Protein AF-0000000074484864 (afdb_homodimer)

InterPro domains:
  IPR002624 Deoxynucleoside kinase [PIRSF000705] (5-209)
  IPR027417 P-loop containing nucleoside triphosphate hydrolase [G3DSA:3.40.50.300] (6-205)
  IPR027417 P-loop containing nucleoside triphosphate hydrolase [SSF52540] (3-205)
  IPR031314 Deoxynucleoside kinase domain [PF01712] (7-207)
  IPR031314 Deoxynucleoside kinase domain [cd01673] (6-190)
  IPR050566 Deoxyribonucleoside Kinase [PTHR10513] (6-205)

Nearest PDB structures (foldseek):
  8puu-assembly1_A  TM=8.798E-01  e=8.914E-15  Giardia duodenalis
  8puu-assembly1_B  TM=8.754E-01  e=1.066E-14  Giardia duodenalis
  2jas-assembly3_F  TM=8.829E-01  e=3.202E-11  Mycoplasma mycoides subsp. mycoides SC
  2jas-assembly1_A  TM=8.827E-01  e=3.609E-11  Mycoplasma mycoides subsp. mycoides SC
  2jas-assembly1_B  TM=8.748E-01  e=1.266E-10  Mycoplasma mycoides subsp. mycoides SC

pLDDT: mean 95.33, std 6.24, range [46.22, 98.81]

Organism: Parageobacillus thermoglucosidasius (NCBI:txid1426)

Sequence (422 aa):
MGMVPFIAIEGPIGVGKTSLAKAISEHFHYHLVKEIVDENPFLGKFYENIEEWSFQTEMFFLCHRYKQLEEIDRDFLQRQQPVVTDYHIMKNLIFAKRTLKIHHYKKYTKIYDILTDGLPQPNMIIYLHASLETLLTRIQQRGRDFEKRMDPVYLQQLSADYEEAFSLFEQANPHIPVLRFNGDLLDFVQREEDLHYIFERVKTVVKGVSQMGMVPFIAIEGPIGVGKTSLAKAISEHFHYHLVKEIVDENPFLGKFYENIEEWSFQTEMFFLCHRYKQLEEIDRDFLQRQQPVVTDYHIMKNLIFAKRTLKIHHYKKYTKIYDILTDGLPQPNMIIYLHASLETLLTRIQQRGRDFEKRMDPVYLQQLSADYEEAFSLFEQANPHIPVLRFNGDLLDFVQREEDLHYIFERVKTVVKGVSQ

Secondary structure (DSSP, 8-state):
-PPPPEEEEE-STTS-HHHHHHHHHHHHTPEEE----TT-TTHHHHHH-HHHHHHHHHHHHHHHHHHHHHHHHHHTGGGT--EEES--TTHHHHHHHHHS-HHHHHHHHHHHHHHHTT----SEEEEEE--HHHHHHHHHHHT-GGGGG--HHHHHHHHHHHHHHHHHHHHH-TTS-EEEEETTT--TTT-HHHHHHHHHHHHHHHHHHH-/-PPPPEEEEE-STTS-HHHHHHHHHHHHTPEEE----TT-TTHHHHHH-HHHHHHHHHHHHHHHHHHHHHHHHHHTGGGT--EEES--TTHHHHHHHHHS-HHHHHHHHHHHHHHHTT----SEEEEEE--HHHHHHHHHHHT-GGGGG--HHHHHHHHHHHHHHHHHHHHH-TTS-EEEEETTT--TTT-HHHHHHHHHHHHHHHHHHH-

Structure (mmCIF, N/CA/C/O backbone):
data_AF-0000000074484864-model_v1
#
loop_
_entity.id
_entity.type
_entity.pdbx_description
1 polymer 'Deoxyguanosine kinase'
#
loop_
_atom_site.group_PDB
_atom_site.id
_atom_site.type_symbol
_atom_site.label_atom_id
_atom_site.label_alt_id
_atom_site.label_comp_id
_atom_site.label_asym_id
_atom_site.label_entity_id
_atom_site.label_seq_id
_atom_site.pdbx_PDB_ins_code
_atom_site.Cartn_x
_atom_site.Cartn_y
_atom_site.Cartn_z
_atom_site.occupancy
_atom_site.B_iso_or_equiv
_atom_site.auth_seq_id
_atom_site.auth_comp_id
_atom_site.auth_asym_id
_atom_site.auth_atom_id
_atom_site.pdbx_PDB_model_num
ATOM 1 N N . MET A 1 1 ? -18.641 -33.312 -1.085 1 46.59 1 MET A N 1
ATOM 2 C CA . MET A 1 1 ? -18.422 -32.562 -2.316 1 46.59 1 MET A CA 1
ATOM 3 C C . MET A 1 1 ? -16.984 -32.094 -2.41 1 46.59 1 MET A C 1
ATOM 5 O O . MET A 1 1 ? -16.438 -31.547 -1.445 1 46.59 1 MET A O 1
ATOM 9 N N . GLY A 1 2 ? -16.156 -32.5 -3.367 1 65.56 2 GLY A N 1
ATOM 10 C CA . GLY A 1 2 ? -14.703 -32.406 -3.355 1 65.56 2 GLY A CA 1
ATOM 11 C C . GLY A 1 2 ? -14.203 -30.953 -3.373 1 65.56 2 GLY A C 1
ATOM 12 O O . GLY A 1 2 ? -14.977 -30.031 -3.607 1 65.56 2 GLY A O 1
ATOM 13 N N . MET A 1 3 ? -13.086 -30.609 -2.908 1 84.69 3 MET A N 1
ATOM 14 C CA . MET A 1 3 ? -12.516 -29.281 -2.826 1 84.69 3 MET A CA 1
ATOM 15 C C . MET A 1 3 ? -12.445 -28.625 -4.207 1 84.69 3 MET A C 1
ATOM 17 O O . MET A 1 3 ? -12.086 -29.281 -5.184 1 84.69 3 MET A O 1
ATOM 21 N N . VAL A 1 4 ? -12.977 -27.469 -4.434 1 93.38 4 VAL A N 1
ATOM 22 C CA . VAL A 1 4 ? -12.938 -26.688 -5.664 1 93.38 4 VAL A CA 1
ATOM 23 C C . VAL A 1 4 ? -11.484 -26.344 -6.008 1 93.38 4 VAL A C 1
ATOM 25 O O . VAL A 1 4 ? -10.727 -25.906 -5.148 1 93.38 4 VAL A O 1
ATOM 28 N N . PRO A 1 5 ? -11.07 -26.688 -7.211 1 96.69 5 PRO A N 1
ATOM 29 C CA . PRO A 1 5 ? -9.68 -26.422 -7.582 1 96.69 5 PRO A CA 1
ATOM 30 C C . PRO A 1 5 ? -9.328 -24.938 -7.516 1 96.69 5 PRO A C 1
ATOM 32 O O . PRO A 1 5 ? -10.055 -24.094 -8.062 1 96.69 5 PRO A O 1
ATOM 35 N N . PHE A 1 6 ? -8.344 -24.594 -6.848 1 98.25 6 PHE A N 1
ATOM 36 C CA . PHE A 1 6 ? -7.66 -23.297 -6.82 1 98.25 6 PHE A CA 1
ATOM 37 C C . PHE A 1 6 ? -6.168 -23.469 -7.074 1 98.25 6 PHE A C 1
ATOM 39 O O . PHE A 1 6 ? -5.41 -23.812 -6.16 1 98.25 6 PHE A O 1
ATOM 46 N N . ILE A 1 7 ? -5.77 -23.188 -8.344 1 98.5 7 ILE A N 1
ATOM 47 C CA . ILE A 1 7 ? -4.41 -23.484 -8.797 1 9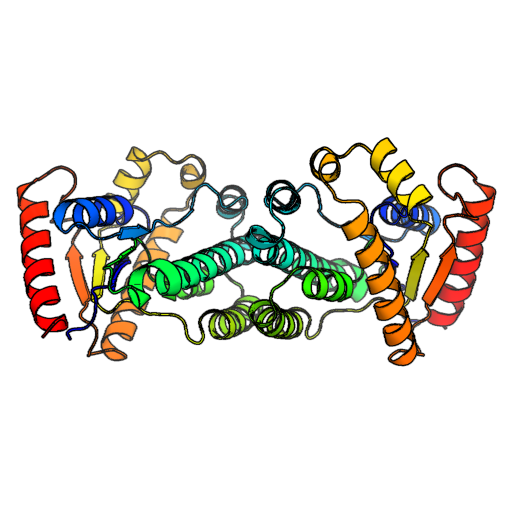8.5 7 ILE A CA 1
ATOM 48 C C . ILE A 1 7 ? -3.607 -22.188 -8.883 1 98.5 7 ILE A C 1
ATOM 50 O O . ILE A 1 7 ? -4.09 -21.188 -9.422 1 98.5 7 ILE A O 1
ATOM 54 N N . ALA A 1 8 ? -2.43 -22.188 -8.312 1 98.81 8 ALA A N 1
ATOM 55 C CA . ALA A 1 8 ? -1.501 -21.078 -8.477 1 98.81 8 ALA A CA 1
ATOM 56 C C . ALA A 1 8 ? -0.263 -21.5 -9.266 1 98.81 8 ALA A C 1
ATOM 58 O O . ALA A 1 8 ? 0.297 -22.578 -9.016 1 98.81 8 ALA A O 1
ATOM 59 N N . ILE A 1 9 ? 0.109 -20.672 -10.227 1 98.81 9 ILE A N 1
ATOM 60 C CA . ILE A 1 9 ? 1.332 -20.922 -10.984 1 98.81 9 ILE A CA 1
ATOM 61 C C . ILE A 1 9 ? 2.438 -19.984 -10.492 1 98.81 9 ILE A C 1
ATOM 63 O O . ILE A 1 9 ? 2.25 -18.766 -10.43 1 98.81 9 ILE A O 1
ATOM 67 N N . GLU A 1 10 ? 3.584 -20.578 -10.125 1 98.69 10 GLU A N 1
ATOM 68 C CA . GLU A 1 10 ? 4.676 -19.781 -9.578 1 98.69 10 GLU A CA 1
ATOM 69 C C . GLU A 1 10 ? 6 -20.109 -10.258 1 98.69 10 GLU A C 1
ATOM 71 O O . GLU A 1 10 ? 6.109 -21.125 -10.945 1 98.69 10 GLU A O 1
ATOM 76 N N . GLY A 1 11 ? 6.93 -19.266 -10.062 1 98.5 11 GLY A N 1
ATOM 77 C CA . GLY A 1 11 ? 8.266 -19.312 -10.641 1 98.5 11 GLY A CA 1
ATOM 78 C C . GLY A 1 11 ? 8.867 -17.953 -10.875 1 98.5 11 GLY A C 1
ATOM 79 O O . GLY A 1 11 ? 8.188 -16.922 -10.734 1 98.5 11 GLY A O 1
ATOM 80 N N . PRO A 1 12 ? 10.172 -17.969 -11.211 1 98.06 12 PRO A N 1
ATOM 81 C CA . PRO A 1 12 ? 10.852 -16.688 -11.398 1 98.06 12 PRO A CA 1
ATOM 82 C C . PRO A 1 12 ? 10.32 -15.891 -12.586 1 98.06 12 PRO A C 1
ATOM 84 O O . PRO A 1 12 ? 9.508 -16.406 -13.359 1 98.06 12 PRO A O 1
ATOM 87 N N . ILE A 1 13 ? 10.703 -14.656 -12.578 1 96.75 13 ILE A N 1
ATOM 88 C CA . ILE A 1 13 ? 10.297 -13.75 -13.641 1 96.75 13 ILE A CA 1
ATOM 89 C C . ILE A 1 13 ? 10.711 -14.312 -14.992 1 96.75 13 ILE A C 1
ATOM 91 O O . ILE A 1 13 ? 11.836 -14.789 -15.156 1 96.75 13 ILE A O 1
ATOM 95 N N . GLY A 1 14 ? 9.82 -14.273 -15.914 1 96.38 14 GLY A N 1
ATOM 96 C CA . GLY A 1 14 ? 10.141 -14.688 -17.266 1 96.38 14 GLY A CA 1
ATOM 97 C C . GLY A 1 14 ? 9.93 -16.172 -17.516 1 96.38 14 GLY A C 1
ATOM 98 O O . GLY A 1 14 ? 10.109 -16.656 -18.625 1 96.38 14 GLY A O 1
ATOM 99 N N . VAL A 1 15 ? 9.43 -16.875 -16.547 1 97.62 15 VAL A N 1
ATOM 100 C CA . VAL A 1 15 ? 9.43 -18.328 -16.656 1 97.62 15 VAL A CA 1
ATOM 101 C C . VAL A 1 15 ? 8.188 -18.797 -17.406 1 97.62 15 VAL A C 1
ATOM 103 O O . VAL A 1 15 ? 8.109 -19.953 -17.844 1 97.62 15 VAL A O 1
ATOM 106 N N . GLY A 1 16 ? 7.148 -17.938 -17.516 1 96.81 16 GLY A N 1
ATOM 107 C CA . GLY A 1 16 ? 5.98 -18.297 -18.312 1 96.81 16 GLY A CA 1
ATOM 108 C C . GLY A 1 16 ? 4.738 -18.531 -17.469 1 96.81 16 GLY A C 1
ATOM 109 O O . GLY A 1 16 ? 3.854 -19.297 -17.875 1 96.81 16 GLY A O 1
ATOM 110 N N . LYS A 1 17 ? 4.605 -17.938 -16.344 1 98.06 17 LYS A N 1
ATOM 111 C CA . LYS A 1 17 ? 3.488 -18.141 -15.43 1 98.06 17 LYS A CA 1
ATOM 112 C C . LYS A 1 17 ? 2.17 -17.719 -16.062 1 98.06 17 LYS A C 1
ATOM 114 O O . LYS A 1 17 ? 1.199 -18.469 -16.062 1 98.06 17 LYS A O 1
ATOM 119 N N . THR A 1 18 ? 2.182 -16.453 -16.594 1 97.31 18 THR A N 1
ATOM 120 C CA . THR A 1 18 ? 0.96 -15.891 -17.156 1 97.31 18 THR A CA 1
ATOM 121 C C . THR A 1 18 ? 0.483 -16.719 -18.344 1 97.31 18 THR A C 1
ATOM 123 O O . THR A 1 18 ? -0.711 -17 -18.469 1 97.31 18 THR A O 1
ATOM 126 N N . SER A 1 19 ? 1.399 -17.125 -19.219 1 97.12 19 SER A N 1
ATOM 127 C CA . SER A 1 19 ? 1.065 -17.938 -20.391 1 97.12 19 SER A CA 1
ATOM 128 C C . SER A 1 19 ? 0.459 -19.266 -19.969 1 97.12 19 SER A C 1
ATOM 130 O O . SER A 1 19 ? -0.542 -19.703 -20.547 1 97.12 19 SER A O 1
ATOM 132 N N . LEU A 1 20 ? 1.066 -19.906 -19 1 98.38 20 LEU A N 1
ATOM 133 C CA . LEU A 1 20 ? 0.564 -21.203 -18.578 1 98.38 20 LEU A CA 1
ATOM 134 C C . LEU A 1 20 ? -0.787 -21.062 -17.875 1 98.38 20 LEU A C 1
ATOM 136 O O . LEU A 1 20 ? -1.681 -21.891 -18.078 1 98.38 20 LEU A O 1
ATOM 140 N N . ALA A 1 21 ? -0.961 -20.078 -17.047 1 98.69 21 ALA A N 1
ATOM 141 C CA . ALA A 1 21 ? -2.234 -19.844 -16.359 1 98.69 21 ALA A CA 1
ATOM 142 C C . ALA A 1 21 ? -3.365 -19.656 -17.375 1 98.69 21 ALA A C 1
ATOM 144 O O . ALA A 1 21 ? -4.457 -20.203 -17.203 1 98.69 21 ALA A O 1
ATOM 145 N N . LYS A 1 22 ? -3.082 -18.875 -18.391 1 98.31 22 LYS A N 1
ATOM 146 C CA . LYS A 1 22 ? -4.066 -18.672 -19.453 1 98.31 22 LYS A CA 1
ATOM 147 C C . LYS A 1 22 ? -4.434 -19.984 -20.125 1 98.31 22 LYS A C 1
ATOM 149 O O . LYS A 1 22 ? -5.609 -20.266 -20.375 1 98.31 22 LYS A O 1
ATOM 154 N N . ALA A 1 23 ? -3.482 -20.781 -20.469 1 98.31 23 ALA A N 1
ATOM 155 C CA . ALA A 1 23 ? -3.711 -22.062 -21.141 1 98.31 23 ALA A CA 1
ATOM 156 C C . ALA A 1 23 ? -4.555 -23 -20.266 1 98.31 23 ALA A C 1
ATOM 158 O O . ALA A 1 23 ? -5.477 -23.656 -20.75 1 98.31 23 ALA A O 1
ATOM 159 N N . ILE A 1 24 ? -4.234 -23.031 -19 1 98.19 24 ILE A N 1
ATOM 160 C CA . ILE A 1 24 ? -4.961 -23.875 -18.062 1 98.19 24 ILE A CA 1
ATOM 161 C C . ILE A 1 24 ? -6.406 -23.406 -17.953 1 98.19 24 ILE A C 1
ATOM 163 O O . ILE A 1 24 ? -7.336 -24.219 -17.953 1 98.19 24 ILE A O 1
ATOM 167 N N . SER A 1 25 ? -6.531 -22.094 -17.75 1 98.75 25 SER A N 1
ATOM 168 C CA . SER A 1 25 ? -7.867 -21.5 -17.672 1 98.75 25 SER A CA 1
ATOM 169 C C . SER A 1 25 ? -8.719 -21.906 -18.875 1 98.75 25 SER A C 1
ATOM 171 O O . SER A 1 25 ? -9.859 -22.344 -18.703 1 98.75 25 SER A O 1
ATOM 173 N N . GLU A 1 26 ? -8.195 -21.781 -20.078 1 98.19 26 GLU A N 1
ATOM 174 C CA . GLU A 1 26 ? -8.922 -22.062 -21.312 1 98.19 26 GLU A CA 1
ATOM 175 C C . GLU A 1 26 ? -9.227 -23.547 -21.438 1 98.19 26 GLU A C 1
ATOM 177 O O . GLU A 1 26 ? -10.32 -23.938 -21.859 1 98.19 26 GLU A O 1
ATOM 182 N N . HIS A 1 27 ? -8.352 -24.391 -21.078 1 97.69 27 HIS A N 1
ATOM 183 C CA . HIS A 1 27 ? -8.484 -25.828 -21.266 1 97.69 27 HIS A CA 1
ATOM 184 C C . HIS A 1 27 ? -9.477 -26.422 -20.266 1 97.69 27 HIS A C 1
ATOM 186 O O . HIS A 1 27 ? -10.336 -27.219 -20.641 1 97.69 27 HIS A O 1
ATOM 192 N N . PHE A 1 28 ? -9.383 -25.984 -19.016 1 97.5 28 PHE A N 1
ATOM 193 C CA . PHE A 1 28 ? -10.18 -26.594 -17.953 1 97.5 28 PHE A CA 1
ATOM 194 C C . PHE A 1 28 ? -11.383 -25.719 -17.625 1 97.5 28 PHE A C 1
ATOM 196 O O . PHE A 1 28 ? -12.211 -26.094 -16.781 1 97.5 28 PHE A O 1
ATOM 203 N N . HIS A 1 29 ? -11.43 -24.531 -18.188 1 97.69 29 HIS A N 1
ATOM 204 C CA . HIS A 1 29 ? -12.516 -23.578 -17.969 1 97.69 29 HIS A CA 1
ATOM 205 C C . HIS A 1 29 ? -12.523 -23.078 -16.531 1 97.69 29 HIS A C 1
ATOM 207 O O . HIS A 1 29 ? -13.57 -23.078 -15.875 1 97.69 29 HIS A O 1
ATOM 213 N N . TYR A 1 30 ? -11.367 -22.812 -16 1 98.31 30 TYR A N 1
ATOM 214 C CA . TYR A 1 30 ? -11.203 -22.188 -14.688 1 98.31 30 TYR A CA 1
ATOM 215 C C . TYR A 1 30 ? -11.195 -20.656 -14.812 1 98.31 30 TYR A C 1
ATOM 217 O O . TYR A 1 30 ? -10.758 -20.125 -15.828 1 98.31 30 TYR A O 1
ATOM 225 N N . HIS A 1 31 ? -11.68 -20.016 -13.797 1 98.62 31 HIS A N 1
ATOM 226 C CA . HIS A 1 31 ? -11.57 -18.562 -13.797 1 98.62 31 HIS A CA 1
ATOM 227 C C . HIS A 1 31 ? -10.125 -18.109 -13.617 1 98.62 31 HIS A C 1
ATOM 229 O O . HIS A 1 31 ? -9.43 -18.578 -12.711 1 98.62 31 HIS A O 1
ATOM 235 N N . LEU A 1 32 ? -9.719 -17.203 -14.523 1 98.75 32 LEU A N 1
ATOM 236 C CA . LEU A 1 32 ? -8.328 -16.734 -14.531 1 98.75 32 LEU A CA 1
ATOM 237 C C . LEU A 1 32 ? -8.195 -15.43 -13.773 1 98.75 32 LEU A C 1
ATOM 239 O O . LEU A 1 32 ? -8.945 -14.477 -14.016 1 98.75 32 LEU A O 1
ATOM 243 N N . VAL A 1 33 ? -7.293 -15.352 -12.812 1 98.25 33 VAL A N 1
ATOM 244 C CA . VAL A 1 33 ? -6.914 -14.109 -12.148 1 98.25 33 VAL A CA 1
ATOM 245 C C . VAL A 1 33 ? -5.422 -13.852 -12.336 1 98.25 33 VAL A C 1
ATOM 247 O O . VAL A 1 33 ? -4.59 -14.664 -11.922 1 98.25 33 VAL A O 1
ATOM 250 N N . LYS A 1 34 ? -5.133 -12.711 -12.938 1 97.38 34 LYS A N 1
ATOM 251 C CA . LYS A 1 34 ? -3.746 -12.375 -13.234 1 97.38 34 LYS A CA 1
ATOM 252 C C . LYS A 1 34 ? -3.217 -11.305 -12.289 1 97.38 34 LYS A C 1
ATOM 254 O O . LYS A 1 34 ? -3.98 -10.469 -11.797 1 97.38 34 LYS A O 1
ATOM 259 N N . GLU A 1 35 ? -1.942 -11.406 -12.125 1 93.69 35 GLU A N 1
ATOM 260 C CA . GLU A 1 35 ? -1.25 -10.336 -11.414 1 93.69 35 GLU A CA 1
ATOM 261 C C . GLU A 1 35 ? -1.297 -9.023 -12.195 1 93.69 35 GLU A C 1
ATOM 263 O O . GLU A 1 35 ? -1.224 -9.031 -13.43 1 93.69 35 GLU A O 1
ATOM 268 N N . ILE A 1 36 ? -1.426 -7.93 -11.461 1 86.38 36 ILE A N 1
ATOM 269 C CA . ILE A 1 36 ? -1.463 -6.633 -12.133 1 86.38 36 ILE A CA 1
ATOM 270 C C . ILE A 1 36 ? -0.077 -5.992 -12.094 1 86.38 36 ILE A C 1
ATOM 272 O O . ILE A 1 36 ? 0.204 -5.156 -11.234 1 86.38 36 ILE A O 1
ATOM 276 N N . VAL A 1 37 ? 0.741 -6.234 -12.977 1 85.62 37 VAL A N 1
ATOM 277 C CA . VAL A 1 37 ? 2.123 -5.766 -13.016 1 85.62 37 VAL A CA 1
ATOM 278 C C . VAL A 1 37 ? 2.178 -4.375 -13.641 1 85.62 37 VAL A C 1
ATOM 280 O O . VAL A 1 37 ? 2.799 -3.463 -13.086 1 85.62 37 VAL A O 1
ATOM 283 N N . ASP A 1 38 ? 1.387 -4.145 -14.664 1 81.12 38 ASP A N 1
ATOM 284 C CA . ASP A 1 38 ? 1.439 -2.896 -15.422 1 81.12 38 ASP A CA 1
ATOM 285 C C . ASP A 1 38 ? 0.751 -1.767 -14.656 1 81.12 38 ASP A C 1
ATOM 287 O O . ASP A 1 38 ? 0.983 -0.589 -14.938 1 81.12 38 ASP A O 1
ATOM 291 N N . GLU A 1 39 ? 0.069 -2.109 -13.672 1 81.06 39 GLU A N 1
ATOM 292 C CA . GLU A 1 39 ? -0.69 -1.108 -12.922 1 81.06 39 GLU A CA 1
ATOM 293 C C . GLU A 1 39 ? 0.106 -0.588 -11.734 1 81.06 39 GLU A C 1
ATOM 295 O O . GLU A 1 39 ? -0.254 0.428 -11.133 1 81.06 39 GLU A O 1
ATOM 300 N N . ASN A 1 40 ? 1.11 -1.338 -11.484 1 88.88 40 ASN A N 1
ATOM 301 C CA . ASN A 1 40 ? 1.936 -0.863 -10.375 1 88.88 40 ASN A CA 1
ATOM 302 C C . ASN A 1 40 ? 2.723 0.386 -10.758 1 88.88 40 ASN A C 1
ATOM 304 O O . ASN A 1 40 ? 3.668 0.311 -11.547 1 88.88 40 ASN A O 1
ATOM 308 N N . PRO A 1 41 ? 2.412 1.503 -10.188 1 88.5 41 PRO A N 1
ATOM 309 C CA . PRO A 1 41 ? 3.043 2.762 -10.594 1 88.5 41 PRO A CA 1
ATOM 310 C C . PRO A 1 41 ? 4.492 2.871 -10.133 1 88.5 41 PRO A C 1
ATOM 312 O O . PRO A 1 41 ? 5.219 3.77 -10.57 1 88.5 41 PRO A O 1
ATOM 315 N N . PHE A 1 42 ? 4.969 1.944 -9.352 1 92.06 42 PHE A N 1
ATOM 316 C CA . PHE A 1 42 ? 6.289 2.064 -8.742 1 92.06 42 PHE A CA 1
ATOM 317 C C . PHE A 1 42 ? 7.289 1.154 -9.445 1 92.06 42 PHE A C 1
ATOM 319 O O . PHE A 1 42 ? 8.5 1.254 -9.211 1 92.06 42 PHE A O 1
ATOM 326 N N . LEU A 1 43 ? 6.82 0.277 -10.273 1 93.19 43 LEU A N 1
ATOM 327 C CA . LEU A 1 43 ? 7.66 -0.783 -10.82 1 93.19 43 LEU A CA 1
ATOM 328 C C . LEU A 1 43 ? 8.797 -0.201 -11.656 1 93.19 43 LEU A C 1
ATOM 330 O O . LEU A 1 43 ? 9.922 -0.696 -11.609 1 93.19 43 LEU A O 1
ATOM 334 N N . GLY A 1 44 ? 8.484 0.807 -12.461 1 92.12 44 GLY A N 1
ATOM 335 C CA . GLY A 1 44 ? 9.547 1.468 -13.203 1 92.12 44 GLY A CA 1
ATOM 336 C C . GLY A 1 44 ? 10.641 2.025 -12.312 1 92.12 44 GLY A C 1
ATOM 337 O O . GLY A 1 44 ? 11.82 1.731 -12.516 1 92.12 44 GLY A O 1
ATOM 338 N N . LYS A 1 45 ? 10.234 2.807 -11.328 1 92.44 45 LYS A N 1
ATOM 339 C CA . LYS A 1 45 ? 11.18 3.404 -10.383 1 92.44 45 LYS A CA 1
ATOM 340 C C . LYS A 1 45 ? 11.906 2.33 -9.578 1 92.44 45 LYS A C 1
ATOM 342 O O . LYS A 1 45 ? 13.07 2.5 -9.219 1 92.44 45 LYS A O 1
ATOM 347 N N . PHE A 1 46 ? 11.281 1.276 -9.359 1 95.81 46 PHE A N 1
ATOM 348 C CA . PHE A 1 46 ? 11.836 0.155 -8.609 1 95.81 46 PHE A CA 1
ATOM 349 C C . PHE A 1 46 ? 13.094 -0.372 -9.281 1 95.81 46 PHE A C 1
ATOM 351 O O . PHE A 1 46 ? 14.125 -0.539 -8.625 1 95.81 46 PHE A O 1
ATOM 358 N N . TYR A 1 47 ? 13.023 -0.578 -10.57 1 94.38 47 TYR A N 1
ATOM 359 C CA . TYR A 1 47 ? 14.164 -1.154 -11.266 1 94.38 47 TYR A CA 1
ATOM 360 C C . TYR A 1 47 ? 15.258 -0.113 -11.469 1 94.38 47 TYR A C 1
ATOM 362 O O . TYR A 1 47 ? 16.406 -0.457 -11.781 1 94.38 47 TYR A O 1
ATOM 370 N N . GLU A 1 48 ? 14.875 1.136 -11.281 1 93.75 48 GLU A N 1
ATOM 371 C CA . GLU A 1 48 ? 15.891 2.186 -11.32 1 93.75 48 GLU A CA 1
ATOM 372 C C . GLU A 1 48 ? 16.625 2.287 -9.984 1 93.75 48 GLU A C 1
ATOM 374 O O . GLU A 1 48 ? 17.812 2.584 -9.945 1 93.75 48 GLU A O 1
ATOM 379 N N . ASN A 1 49 ? 15.906 2.096 -8.953 1 94 49 ASN A N 1
ATOM 380 C CA . ASN A 1 49 ? 16.453 2.18 -7.602 1 94 49 ASN A CA 1
ATOM 381 C C . ASN A 1 49 ? 15.688 1.271 -6.641 1 94 49 ASN A C 1
ATOM 383 O O . ASN A 1 49 ? 14.766 1.716 -5.957 1 94 49 ASN A O 1
ATOM 387 N N . ILE A 1 50 ? 16.141 0.013 -6.527 1 94.12 50 ILE A N 1
ATOM 388 C CA . ILE A 1 50 ? 15.438 -1.022 -5.777 1 94.12 50 ILE A CA 1
ATOM 389 C C . ILE A 1 50 ? 15.367 -0.629 -4.301 1 94.12 50 ILE A C 1
ATOM 391 O O . ILE A 1 50 ? 14.289 -0.668 -3.695 1 94.12 50 ILE A O 1
ATOM 395 N N . GLU A 1 51 ? 16.422 -0.14 -3.797 1 92.19 51 GLU A N 1
ATOM 396 C CA . GLU A 1 51 ? 16.484 0.182 -2.375 1 92.19 51 GLU A CA 1
ATOM 397 C C . GLU A 1 51 ? 15.461 1.253 -2.006 1 92.19 51 GLU A C 1
ATOM 399 O O . GLU A 1 51 ? 14.812 1.168 -0.96 1 92.19 51 GLU A O 1
ATOM 404 N N . GLU A 1 52 ? 15.32 2.164 -2.861 1 90.62 52 GLU A N 1
ATOM 405 C CA . GLU A 1 52 ? 14.477 3.322 -2.586 1 90.62 52 GLU A CA 1
ATOM 406 C C . GLU A 1 52 ? 12.992 2.975 -2.73 1 90.62 52 GLU A C 1
ATOM 408 O O . GLU A 1 52 ? 12.156 3.471 -1.975 1 90.62 52 GLU A O 1
ATOM 413 N N . TRP A 1 53 ? 12.688 2.086 -3.627 1 92.62 53 TRP A N 1
ATOM 414 C CA . TRP A 1 53 ? 11.289 1.97 -4.031 1 92.62 53 TRP A CA 1
ATOM 415 C C . TRP A 1 53 ? 10.727 0.602 -3.66 1 92.62 53 TRP A C 1
ATOM 417 O O . TRP A 1 53 ? 9.539 0.341 -3.848 1 92.62 53 TRP A O 1
ATOM 427 N N . SER A 1 54 ? 11.5 -0.23 -3.016 1 96.38 54 SER A N 1
ATOM 428 C CA . SER A 1 54 ? 11.102 -1.612 -2.771 1 96.38 54 SER A CA 1
ATOM 429 C C . SER A 1 54 ? 9.891 -1.684 -1.846 1 96.38 54 SER A C 1
ATOM 431 O O . SER A 1 54 ? 8.945 -2.428 -2.109 1 96.38 54 SER A O 1
ATOM 433 N N . PHE A 1 55 ? 9.969 -0.907 -0.864 1 96 55 PHE A N 1
ATOM 434 C CA . PHE A 1 55 ? 8.891 -1.001 0.116 1 96 55 PHE A CA 1
ATOM 435 C C . PHE A 1 55 ? 7.551 -0.643 -0.515 1 96 55 PHE A C 1
ATOM 437 O O . PHE A 1 55 ? 6.57 -1.379 -0.368 1 96 55 PHE A O 1
ATOM 444 N N . GLN A 1 56 ? 7.418 0.473 -1.173 1 92.69 56 GLN A N 1
ATOM 445 C CA . GLN A 1 56 ? 6.188 0.908 -1.823 1 92.69 56 GLN A CA 1
ATOM 446 C C . GLN A 1 56 ? 5.727 -0.108 -2.865 1 92.69 56 GLN A C 1
ATOM 448 O O . GLN A 1 56 ? 4.535 -0.415 -2.955 1 92.69 56 GLN A O 1
ATOM 453 N N . THR A 1 57 ? 6.68 -0.62 -3.582 1 95.81 57 THR A N 1
ATOM 454 C CA . THR A 1 57 ? 6.375 -1.578 -4.641 1 95.81 57 THR A CA 1
ATOM 455 C C . THR A 1 57 ? 5.785 -2.857 -4.055 1 95.81 57 THR A C 1
ATOM 457 O O . THR A 1 57 ? 4.746 -3.336 -4.516 1 95.81 57 THR A O 1
ATOM 460 N N . GLU A 1 58 ? 6.453 -3.354 -3.016 1 97.25 58 GLU A N 1
ATOM 461 C CA . GLU A 1 58 ? 6 -4.598 -2.4 1 97.25 58 GLU A CA 1
ATOM 462 C C . GLU A 1 58 ? 4.648 -4.418 -1.721 1 97.25 58 GLU A C 1
ATOM 464 O O . GLU A 1 58 ? 3.803 -5.316 -1.757 1 97.25 58 GLU A O 1
ATOM 469 N N . MET A 1 59 ? 4.457 -3.275 -1.153 1 96.19 59 MET A N 1
ATOM 470 C CA . MET A 1 59 ? 3.17 -3.004 -0.518 1 96.19 59 MET A CA 1
ATOM 471 C C . MET A 1 59 ? 2.055 -2.934 -1.556 1 96.19 59 MET A C 1
ATOM 473 O O . MET A 1 59 ? 0.935 -3.385 -1.303 1 96.19 59 MET A O 1
ATOM 477 N N . PHE A 1 60 ? 2.379 -2.383 -2.592 1 94.25 60 PHE A N 1
ATOM 478 C CA . PHE A 1 60 ? 1.398 -2.311 -3.67 1 94.25 60 PHE A CA 1
ATOM 479 C C . PHE A 1 60 ? 0.978 -3.707 -4.113 1 94.25 60 PHE A C 1
ATOM 481 O O . PHE A 1 60 ? -0.215 -3.998 -4.219 1 94.25 60 PHE A O 1
ATOM 488 N N . PHE A 1 61 ? 1.928 -4.523 -4.348 1 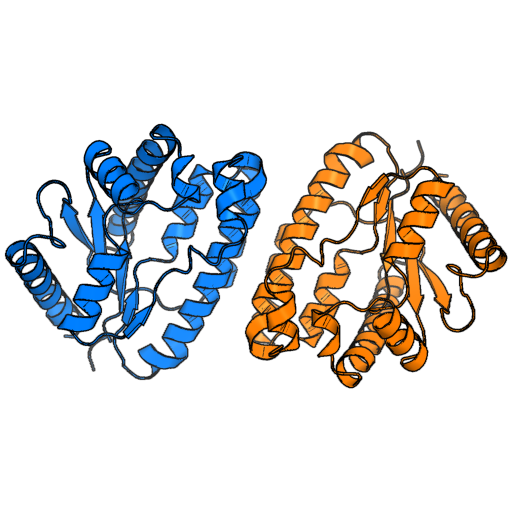96.5 61 PHE A N 1
ATOM 489 C CA . PHE A 1 61 ? 1.622 -5.891 -4.75 1 96.5 61 PHE A CA 1
ATOM 490 C C . PHE A 1 61 ? 0.776 -6.59 -3.691 1 96.5 61 PHE A C 1
ATOM 492 O O . PHE A 1 61 ? -0.198 -7.27 -4.02 1 96.5 61 PHE A O 1
ATOM 499 N N . LEU A 1 62 ? 1.161 -6.457 -2.504 1 97.25 62 LEU A N 1
ATOM 500 C CA . LEU A 1 62 ? 0.479 -7.141 -1.411 1 97.25 62 LEU A CA 1
ATOM 501 C C . LEU A 1 62 ? -0.978 -6.703 -1.319 1 97.25 62 LEU A C 1
ATOM 503 O O . LEU A 1 62 ? -1.878 -7.539 -1.222 1 97.25 62 LEU A O 1
ATOM 507 N N . CYS A 1 63 ? -1.236 -5.422 -1.421 1 94.81 63 CYS A N 1
ATOM 508 C CA . CYS A 1 63 ? -2.592 -4.895 -1.296 1 94.81 63 CYS A CA 1
ATOM 509 C C . CYS A 1 63 ? -3.457 -5.332 -2.471 1 94.81 63 CYS A C 1
ATOM 511 O O . CYS A 1 63 ? -4.641 -5.629 -2.299 1 94.81 63 CYS A O 1
ATOM 513 N N . HIS A 1 64 ? -2.883 -5.301 -3.572 1 94.06 64 HIS A N 1
ATOM 514 C CA . HIS A 1 64 ? -3.645 -5.703 -4.75 1 94.06 64 HIS A CA 1
ATOM 515 C C . HIS A 1 64 ? -3.99 -7.188 -4.703 1 94.06 64 HIS A C 1
ATOM 517 O O . HIS A 1 64 ? -5.117 -7.578 -5.02 1 94.06 64 HIS A O 1
ATOM 523 N N . ARG A 1 65 ? -3.045 -8 -4.324 1 96.94 65 ARG A N 1
ATOM 524 C CA . ARG A 1 65 ? -3.301 -9.43 -4.238 1 96.94 65 ARG A CA 1
ATOM 525 C C . ARG A 1 65 ? -4.293 -9.75 -3.123 1 96.94 65 ARG A C 1
ATOM 527 O O . ARG A 1 65 ? -5.098 -10.672 -3.244 1 96.94 65 ARG A O 1
ATOM 534 N N . TYR A 1 66 ? -4.207 -8.984 -2.059 1 97.12 66 TYR A N 1
ATOM 535 C CA . TYR A 1 66 ? -5.188 -9.109 -0.987 1 97.12 66 TYR A CA 1
ATOM 536 C C . TYR A 1 66 ? -6.602 -8.906 -1.517 1 97.12 66 TYR A C 1
ATOM 538 O O . TYR A 1 66 ? -7.488 -9.734 -1.277 1 97.12 66 TYR A O 1
ATOM 546 N N . LYS A 1 67 ? -6.742 -7.859 -2.242 1 94.5 67 LYS A N 1
ATOM 547 C CA . LYS A 1 67 ? -8.055 -7.566 -2.816 1 94.5 67 LYS A CA 1
ATOM 548 C C . LYS A 1 67 ? -8.5 -8.68 -3.754 1 94.5 67 LYS A C 1
ATOM 550 O O . LYS A 1 67 ? -9.656 -9.117 -3.697 1 94.5 67 LYS A O 1
ATOM 555 N N . GLN A 1 68 ? -7.66 -9.125 -4.559 1 96.5 68 GLN A N 1
ATOM 556 C CA . GLN A 1 68 ? -7.984 -10.188 -5.512 1 96.5 68 GLN A CA 1
ATOM 557 C C . GLN A 1 68 ? -8.398 -11.469 -4.793 1 96.5 68 GLN A C 1
ATOM 559 O O . GLN A 1 68 ? -9.344 -12.141 -5.207 1 96.5 68 GLN A O 1
ATOM 564 N N . LEU A 1 69 ? -7.68 -11.773 -3.766 1 97.88 69 LEU A N 1
ATOM 565 C CA . LEU A 1 69 ? -7.977 -13 -3.039 1 97.88 69 LEU A CA 1
ATOM 566 C C . LEU A 1 69 ? -9.336 -12.914 -2.352 1 97.88 69 LEU A C 1
ATOM 568 O O . LEU A 1 69 ? -10.062 -13.906 -2.273 1 97.88 69 LEU A O 1
ATOM 572 N N . GLU A 1 70 ? -9.648 -11.734 -1.841 1 96.62 70 GLU A N 1
ATOM 573 C CA . GLU A 1 70 ? -10.984 -11.539 -1.295 1 96.62 70 GLU A CA 1
ATOM 574 C C . GLU A 1 70 ? -12.055 -11.773 -2.359 1 96.62 70 GLU A C 1
ATOM 576 O O . GLU A 1 70 ? -13.062 -12.43 -2.096 1 96.62 70 GLU A O 1
ATOM 581 N N . GLU A 1 71 ? -11.789 -11.234 -3.486 1 96.44 71 GLU A N 1
ATOM 582 C CA . GLU A 1 71 ? -12.734 -11.367 -4.59 1 96.44 71 GLU A CA 1
ATOM 583 C C . GLU A 1 71 ? -12.82 -12.812 -5.078 1 96.44 71 GLU A C 1
ATOM 585 O O . GLU A 1 71 ? -13.906 -13.297 -5.395 1 96.44 71 GLU A O 1
ATOM 590 N N . ILE A 1 72 ? -11.711 -13.477 -5.184 1 98.06 72 ILE A N 1
ATOM 591 C CA . ILE A 1 72 ? -11.664 -14.875 -5.582 1 98.06 72 ILE A CA 1
ATOM 592 C C . ILE A 1 72 ? -12.531 -15.711 -4.641 1 98.06 72 ILE A C 1
ATOM 594 O O . ILE A 1 72 ? -13.328 -16.531 -5.094 1 98.06 72 ILE A O 1
ATOM 598 N N . ASP A 1 73 ? -12.359 -15.5 -3.35 1 97.75 73 ASP A N 1
ATOM 599 C CA . ASP A 1 73 ? -13.117 -16.25 -2.352 1 97.75 73 ASP A CA 1
ATOM 600 C C . ASP A 1 73 ? -14.617 -16 -2.49 1 97.75 73 ASP A C 1
ATOM 602 O O . ASP A 1 73 ? -15.398 -16.953 -2.639 1 97.75 73 ASP A O 1
ATOM 606 N N . ARG A 1 74 ? -14.938 -14.742 -2.535 1 96.5 74 ARG A N 1
ATOM 607 C CA . ARG A 1 74 ? -16.328 -14.312 -2.52 1 96.5 74 ARG A CA 1
ATOM 608 C C . ARG A 1 74 ? -17.031 -14.68 -3.824 1 96.5 74 ARG A C 1
ATOM 610 O O . ARG A 1 74 ? -18.141 -15.203 -3.812 1 96.5 74 ARG A O 1
ATOM 617 N N . ASP A 1 75 ? -16.406 -14.445 -4.914 1 97.81 75 ASP A N 1
ATOM 618 C CA . ASP A 1 75 ? -17.094 -14.445 -6.195 1 97.81 75 ASP A CA 1
ATOM 619 C C . ASP A 1 75 ? -16.953 -15.797 -6.891 1 97.81 75 ASP A C 1
ATOM 621 O O . ASP A 1 75 ? -17.734 -16.125 -7.789 1 97.81 75 ASP A O 1
ATOM 625 N N . PHE A 1 76 ? -16 -16.641 -6.445 1 98.06 76 PHE A N 1
ATOM 626 C CA . PHE A 1 76 ? -15.781 -17.875 -7.191 1 98.06 76 PHE A CA 1
ATOM 627 C C . PHE A 1 76 ? -15.734 -19.078 -6.254 1 98.06 76 PHE A C 1
ATOM 629 O O . PHE A 1 76 ? -16.609 -19.953 -6.309 1 98.06 76 PHE A O 1
ATOM 636 N N . LEU A 1 77 ? -14.852 -19.094 -5.316 1 97.56 77 LEU A N 1
ATOM 637 C CA . LEU A 1 77 ? -14.648 -20.281 -4.492 1 97.56 77 LEU A CA 1
ATOM 638 C C . LEU A 1 77 ? -15.891 -20.594 -3.674 1 97.56 77 LEU A C 1
ATOM 640 O O . LEU A 1 77 ? -16.312 -21.75 -3.592 1 97.56 77 LEU A O 1
ATOM 644 N N . GLN A 1 78 ? -16.469 -19.547 -3.088 1 96.75 78 GLN A N 1
ATOM 645 C CA . GLN A 1 78 ? -17.688 -19.734 -2.309 1 96.75 78 GLN A CA 1
ATOM 646 C C . GLN A 1 78 ? -18.844 -20.172 -3.199 1 96.75 78 GLN A C 1
ATOM 648 O O . GLN A 1 78 ? -19.844 -20.703 -2.713 1 96.75 78 GLN A O 1
ATOM 653 N N . ARG A 1 79 ? -18.688 -19.984 -4.469 1 97.12 79 ARG A N 1
ATOM 654 C CA . ARG A 1 79 ? -19.703 -20.406 -5.43 1 97.12 79 ARG A CA 1
ATOM 655 C C . ARG A 1 79 ? -19.281 -21.688 -6.145 1 97.12 79 ARG A C 1
ATOM 657 O O . ARG A 1 79 ? -19.828 -22.016 -7.203 1 97.12 79 ARG A O 1
ATOM 664 N N . GLN A 1 80 ? -18.25 -22.281 -5.66 1 96.31 80 GLN A N 1
ATOM 665 C CA . GLN A 1 80 ? -17.766 -23.578 -6.133 1 96.31 80 GLN A CA 1
ATOM 666 C C . GLN A 1 80 ? -17.266 -23.469 -7.574 1 96.31 80 GLN A C 1
ATOM 668 O O . GLN A 1 80 ? -17.5 -24.375 -8.383 1 96.31 80 GLN A O 1
ATOM 673 N N . GLN A 1 81 ? -16.656 -22.406 -7.844 1 97.62 81 GLN A N 1
ATOM 674 C CA . GLN A 1 81 ? -16.047 -22.188 -9.156 1 97.62 81 GLN A CA 1
ATOM 675 C C . GLN A 1 81 ? -14.531 -22.25 -9.07 1 97.62 81 GLN A C 1
ATOM 677 O O . GLN A 1 81 ? -13.922 -21.578 -8.234 1 97.62 81 GLN A O 1
ATOM 682 N N . PRO A 1 82 ? -13.922 -23.062 -9.938 1 97.88 82 PRO A N 1
ATOM 683 C CA . PRO A 1 82 ? -12.469 -23.203 -9.898 1 97.88 82 PRO A CA 1
ATOM 684 C C . PRO A 1 82 ? -11.734 -21.953 -10.375 1 97.88 82 PRO A C 1
ATOM 686 O O . PRO A 1 82 ? -12.273 -21.203 -11.195 1 97.88 82 PRO A O 1
ATOM 689 N N . VAL A 1 83 ? -10.547 -21.812 -9.852 1 98.62 83 VAL A N 1
ATOM 690 C CA . VAL A 1 83 ? -9.758 -20.609 -10.141 1 98.62 83 VAL A CA 1
ATOM 691 C C . VAL A 1 83 ? -8.312 -21 -10.438 1 98.62 83 VAL A C 1
ATOM 693 O O . VAL A 1 83 ? -7.797 -21.969 -9.867 1 98.62 83 VAL A O 1
ATOM 696 N N . VAL A 1 84 ? -7.727 -20.312 -11.383 1 98.81 84 VAL A N 1
ATOM 697 C CA . VAL A 1 84 ? -6.293 -20.406 -11.625 1 98.81 84 VAL A CA 1
ATOM 698 C C . VAL A 1 84 ? -5.676 -19.016 -11.602 1 98.81 84 VAL A C 1
ATOM 700 O O . VAL A 1 84 ? -6.25 -18.062 -12.148 1 98.81 84 VAL A O 1
ATOM 703 N N . THR A 1 85 ? -4.582 -18.828 -10.875 1 98.81 85 THR A N 1
ATOM 704 C CA . THR A 1 85 ? -3.857 -17.562 -10.781 1 98.81 85 THR A CA 1
ATOM 705 C C . THR A 1 85 ? -2.424 -17.719 -11.281 1 98.81 85 THR A C 1
ATOM 707 O O . THR A 1 85 ? -1.856 -18.812 -11.219 1 98.81 85 THR A O 1
ATOM 710 N N . ASP A 1 86 ? -1.845 -16.641 -11.711 1 98.75 86 ASP A N 1
ATOM 711 C CA . ASP A 1 86 ? -0.438 -16.688 -12.102 1 98.75 86 ASP A CA 1
ATOM 712 C C . ASP A 1 86 ? 0.458 -16.188 -10.969 1 98.75 86 ASP A C 1
ATOM 714 O O . ASP A 1 86 ? 1.518 -15.609 -11.219 1 98.75 86 ASP A O 1
ATOM 718 N N . TYR A 1 87 ? -0.053 -16.344 -9.758 1 98.44 87 TYR A N 1
ATOM 719 C CA . TYR A 1 87 ? 0.729 -16.031 -8.57 1 98.44 87 TYR A CA 1
ATOM 720 C C . TYR A 1 87 ? 0.177 -16.766 -7.352 1 98.44 87 TYR A C 1
ATOM 722 O O . TYR A 1 87 ? -0.988 -17.172 -7.336 1 98.44 87 TYR A O 1
ATOM 730 N N . HIS A 1 88 ? 0.998 -17.047 -6.434 1 98.31 88 HIS A N 1
ATOM 731 C CA . HIS A 1 88 ? 0.683 -17.406 -5.055 1 98.31 88 HIS A CA 1
ATOM 732 C C . HIS A 1 88 ? 1.049 -16.266 -4.102 1 98.31 88 HIS A C 1
ATOM 734 O O . HIS A 1 88 ? 2.09 -15.633 -4.262 1 98.31 88 HIS A O 1
ATOM 740 N N . ILE A 1 89 ? 0.287 -15.977 -3.129 1 98 89 ILE A N 1
ATOM 741 C CA . ILE A 1 89 ? 0.466 -14.812 -2.268 1 98 89 ILE A CA 1
ATOM 742 C C . ILE A 1 89 ? 1.822 -14.891 -1.569 1 98 89 ILE A C 1
ATOM 744 O O . ILE A 1 89 ? 2.424 -13.859 -1.249 1 98 89 ILE A O 1
ATOM 748 N N . MET A 1 90 ? 2.357 -16.094 -1.372 1 97.56 90 MET A N 1
ATOM 749 C CA . MET A 1 90 ? 3.641 -16.234 -0.692 1 97.56 90 MET A CA 1
ATOM 750 C C . MET A 1 90 ? 4.762 -15.578 -1.489 1 97.56 90 MET A C 1
ATOM 752 O O . MET A 1 90 ? 5.84 -15.32 -0.956 1 97.56 90 MET A O 1
ATOM 756 N N . LYS A 1 91 ? 4.453 -15.375 -2.752 1 97.56 91 LYS A N 1
ATOM 757 C CA . LYS A 1 91 ? 5.387 -14.664 -3.625 1 97.56 91 LYS A CA 1
ATOM 758 C C . LYS A 1 91 ? 5.797 -13.328 -3.02 1 97.56 91 LYS A C 1
ATOM 760 O O . LYS A 1 91 ? 6.941 -12.898 -3.172 1 97.56 91 LYS A O 1
ATOM 765 N N . ASN A 1 92 ? 4.914 -12.734 -2.346 1 98.06 92 ASN A N 1
ATOM 766 C CA . ASN A 1 92 ? 5.176 -11.438 -1.724 1 98.06 92 ASN A CA 1
ATOM 767 C C . ASN A 1 92 ? 6.344 -11.516 -0.742 1 98.06 92 ASN A C 1
ATOM 769 O O . ASN A 1 92 ? 7.152 -10.586 -0.659 1 98.06 92 ASN A O 1
ATOM 773 N N . LEU A 1 93 ? 6.422 -12.609 -0.04 1 98.5 93 LEU A N 1
ATOM 774 C CA . LEU A 1 93 ? 7.473 -12.758 0.961 1 98.5 93 LEU A CA 1
ATOM 775 C C . LEU A 1 93 ? 8.82 -13.016 0.3 1 98.5 93 LEU A C 1
ATOM 777 O O . LEU A 1 93 ? 9.859 -12.586 0.806 1 98.5 93 LEU A O 1
ATOM 781 N N . ILE A 1 94 ? 8.812 -13.688 -0.847 1 98.56 94 ILE A N 1
ATOM 782 C CA . ILE A 1 94 ? 10.047 -13.984 -1.563 1 98.56 94 ILE A CA 1
ATOM 783 C C . ILE A 1 94 ? 10.695 -12.68 -2.031 1 98.56 94 ILE A C 1
ATOM 785 O O . ILE A 1 94 ? 11.875 -12.445 -1.771 1 98.56 94 ILE A O 1
ATOM 789 N N . PHE A 1 95 ? 9.938 -11.844 -2.613 1 98.25 95 PHE A N 1
ATOM 790 C CA . PHE A 1 95 ? 10.445 -10.578 -3.133 1 98.25 95 PHE A CA 1
ATOM 791 C C . PHE A 1 95 ? 10.812 -9.633 -1.994 1 98.25 95 PHE A C 1
ATOM 793 O O . PHE A 1 95 ? 11.859 -8.984 -2.039 1 98.25 95 PHE A O 1
ATOM 800 N N . ALA A 1 96 ? 9.953 -9.586 -1.027 1 98.44 96 ALA A N 1
ATOM 801 C CA . ALA A 1 96 ? 10.188 -8.688 0.096 1 98.44 96 ALA A CA 1
ATOM 802 C C . ALA A 1 96 ? 11.492 -9.031 0.807 1 98.44 96 ALA A C 1
ATOM 804 O O . ALA A 1 96 ? 12.281 -8.141 1.138 1 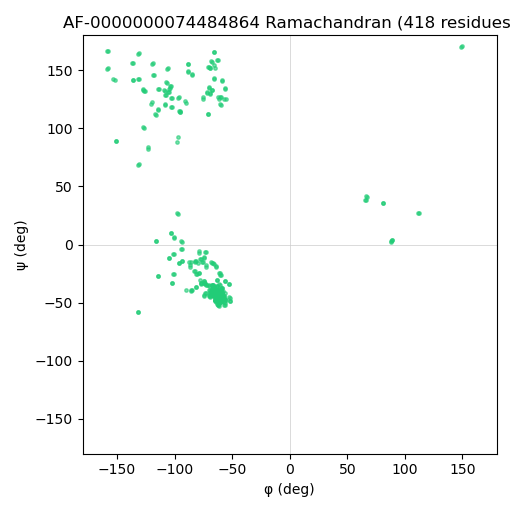98.44 96 ALA A O 1
ATOM 805 N N . LYS A 1 97 ? 11.719 -10.328 0.988 1 98.06 97 LYS A N 1
ATOM 806 C CA . LYS A 1 97 ? 12.938 -10.766 1.662 1 98.06 97 LYS A CA 1
ATOM 807 C C . LYS A 1 97 ? 14.18 -10.367 0.869 1 98.06 97 LYS A C 1
ATOM 809 O O . LYS A 1 97 ? 15.203 -10.016 1.45 1 98.06 97 LYS A O 1
ATOM 814 N N . ARG A 1 98 ? 14.117 -10.391 -0.378 1 97.62 98 ARG A N 1
ATOM 815 C CA . ARG A 1 98 ? 15.219 -10.094 -1.282 1 97.62 98 ARG A CA 1
ATOM 816 C C . ARG A 1 98 ? 15.516 -8.594 -1.313 1 97.62 98 ARG A C 1
ATOM 818 O O . ARG A 1 98 ? 16.672 -8.188 -1.394 1 97.62 98 ARG A O 1
ATOM 825 N N . THR A 1 99 ? 14.469 -7.781 -1.169 1 97.75 99 THR A N 1
ATOM 826 C CA . THR A 1 99 ? 14.656 -6.395 -1.581 1 97.75 99 THR A CA 1
ATOM 827 C C . THR A 1 99 ? 14.562 -5.457 -0.381 1 97.75 99 THR A C 1
ATOM 829 O O . THR A 1 99 ? 15.125 -4.359 -0.397 1 97.75 99 THR A O 1
ATOM 832 N N . LEU A 1 100 ? 13.836 -5.824 0.651 1 97.88 100 LEU A N 1
ATOM 833 C CA . LEU A 1 100 ? 13.594 -4.898 1.754 1 97.88 100 LEU A CA 1
ATOM 834 C C . LEU A 1 100 ? 14.734 -4.945 2.762 1 97.88 100 LEU A C 1
ATOM 836 O O . LEU A 1 100 ? 15.305 -6.008 3.016 1 97.88 100 LEU A O 1
ATOM 840 N N . LYS A 1 101 ? 14.992 -3.783 3.332 1 95.5 101 LYS A N 1
ATOM 841 C CA . LYS A 1 101 ? 15.852 -3.76 4.508 1 95.5 101 LYS A CA 1
ATOM 842 C C . LYS A 1 101 ? 15.242 -4.547 5.66 1 95.5 101 LYS A C 1
ATOM 844 O O . LYS A 1 101 ? 14.016 -4.703 5.73 1 95.5 101 LYS A O 1
ATOM 849 N N . ILE A 1 102 ? 16.016 -4.953 6.551 1 96.06 102 ILE A N 1
ATOM 850 C CA . ILE A 1 102 ? 15.625 -5.875 7.609 1 96.06 102 ILE A CA 1
ATOM 851 C C . ILE A 1 102 ? 14.477 -5.273 8.414 1 96.06 102 ILE A C 1
ATOM 853 O O . ILE A 1 102 ? 13.484 -5.949 8.695 1 96.06 102 ILE A O 1
ATOM 857 N N . HIS A 1 103 ? 14.562 -3.994 8.75 1 94.19 103 HIS A N 1
ATOM 858 C CA . HIS A 1 103 ? 13.531 -3.383 9.578 1 94.19 103 HIS A CA 1
ATOM 859 C C . HIS A 1 103 ? 12.219 -3.24 8.812 1 94.19 103 HIS A C 1
ATOM 861 O O . HIS A 1 103 ? 11.141 -3.381 9.391 1 94.19 103 HIS A O 1
ATOM 867 N N . HIS A 1 104 ? 12.305 -2.979 7.523 1 96.5 104 HIS A N 1
ATOM 868 C CA . HIS A 1 104 ? 11.109 -2.928 6.684 1 96.5 104 HIS A CA 1
ATOM 869 C C . HIS A 1 104 ? 10.516 -4.32 6.492 1 96.5 104 HIS A C 1
ATOM 871 O O . HIS A 1 104 ? 9.297 -4.48 6.492 1 96.5 104 HIS A O 1
ATOM 877 N N . TYR A 1 105 ? 11.383 -5.285 6.34 1 98.25 105 TYR A N 1
ATOM 878 C CA . TYR A 1 105 ? 10.914 -6.648 6.133 1 98.25 105 TYR A CA 1
ATOM 879 C C . TYR A 1 105 ? 10.156 -7.16 7.355 1 98.25 105 TYR A C 1
ATOM 881 O O . TYR A 1 105 ? 9.141 -7.84 7.227 1 98.25 105 TYR A O 1
ATOM 889 N N . LYS A 1 106 ? 10.633 -6.84 8.508 1 98.06 106 LYS A N 1
ATOM 890 C CA . LYS A 1 106 ? 9.977 -7.25 9.75 1 98.06 106 LYS A CA 1
ATOM 891 C C . LYS A 1 106 ? 8.562 -6.672 9.836 1 98.06 106 LYS A C 1
ATOM 893 O O . LYS A 1 106 ? 7.617 -7.383 10.172 1 98.06 106 LYS A O 1
ATOM 898 N N . LYS A 1 107 ? 8.43 -5.398 9.531 1 97.88 107 LYS A N 1
ATOM 899 C CA . LYS A 1 107 ? 7.105 -4.785 9.508 1 97.88 107 LYS A CA 1
ATOM 900 C C . LYS A 1 107 ? 6.238 -5.387 8.406 1 97.88 107 LYS A C 1
ATOM 902 O O . LYS A 1 107 ? 5.055 -5.664 8.617 1 97.88 107 LYS A O 1
ATOM 907 N N . TYR A 1 108 ? 6.852 -5.602 7.285 1 98.5 108 TYR A N 1
ATOM 908 C CA . TYR A 1 108 ? 6.152 -6.125 6.117 1 98.5 108 TYR A CA 1
ATOM 909 C C . TYR A 1 108 ? 5.547 -7.492 6.41 1 98.5 108 TYR A C 1
ATOM 911 O O . TYR A 1 108 ? 4.406 -7.766 6.031 1 98.5 108 TYR A O 1
ATOM 919 N N . THR A 1 109 ? 6.277 -8.352 7.078 1 98.56 109 THR A N 1
ATOM 920 C CA . THR A 1 109 ? 5.801 -9.703 7.355 1 98.56 109 THR A CA 1
ATOM 921 C C . THR A 1 109 ? 4.609 -9.664 8.312 1 98.56 109 THR A C 1
ATOM 923 O O . THR A 1 109 ? 3.68 -10.469 8.18 1 98.56 109 THR A O 1
ATOM 926 N N . LYS A 1 110 ? 4.613 -8.75 9.219 1 98.44 110 LYS A N 1
ATOM 927 C CA . LYS A 1 110 ? 3.469 -8.586 10.109 1 98.44 110 LYS A CA 1
ATOM 928 C C . LYS A 1 110 ? 2.234 -8.133 9.336 1 98.44 110 LYS A C 1
ATOM 930 O O . LYS A 1 110 ? 1.131 -8.625 9.57 1 98.44 110 LYS A O 1
ATOM 935 N N . ILE A 1 111 ? 2.439 -7.223 8.5 1 98.5 111 ILE A N 1
ATOM 936 C CA . ILE A 1 111 ? 1.347 -6.707 7.684 1 98.5 111 ILE A CA 1
ATOM 937 C C . ILE A 1 111 ? 0.802 -7.82 6.789 1 98.5 111 ILE A C 1
ATOM 939 O O . ILE A 1 111 ? -0.413 -7.98 6.66 1 98.5 111 ILE A O 1
ATOM 943 N N . TYR A 1 112 ? 1.719 -8.562 6.211 1 98.62 112 TYR A N 1
ATOM 944 C CA . TYR A 1 112 ? 1.357 -9.727 5.406 1 98.62 112 TYR A CA 1
ATOM 945 C C . TYR A 1 112 ? 0.434 -10.656 6.18 1 98.62 112 TYR A C 1
ATOM 947 O O . TYR A 1 112 ? -0.608 -11.078 5.672 1 98.62 112 TYR A O 1
ATOM 955 N N . ASP A 1 113 ? 0.774 -10.914 7.383 1 98.5 113 ASP A N 1
ATOM 956 C CA . ASP A 1 113 ? -0.002 -11.82 8.227 1 98.5 113 ASP A CA 1
ATOM 957 C C . ASP A 1 113 ? -1.392 -11.258 8.5 1 98.5 113 ASP A C 1
ATOM 959 O O . ASP A 1 113 ? -2.387 -11.984 8.453 1 98.5 113 ASP A O 1
ATOM 963 N N . ILE A 1 114 ? -1.446 -10.031 8.758 1 98.06 114 ILE A N 1
ATOM 964 C CA . ILE A 1 114 ? -2.717 -9.375 9.055 1 98.06 114 ILE A CA 1
ATOM 965 C C . ILE A 1 114 ? -3.637 -9.461 7.836 1 98.06 114 ILE A C 1
ATOM 967 O O . ILE A 1 114 ? -4.805 -9.828 7.957 1 98.06 114 ILE A O 1
ATOM 971 N N . LEU A 1 115 ? -3.121 -9.133 6.707 1 97.88 115 LEU A N 1
ATOM 972 C CA . LEU A 1 115 ? -3.936 -9.031 5.5 1 97.88 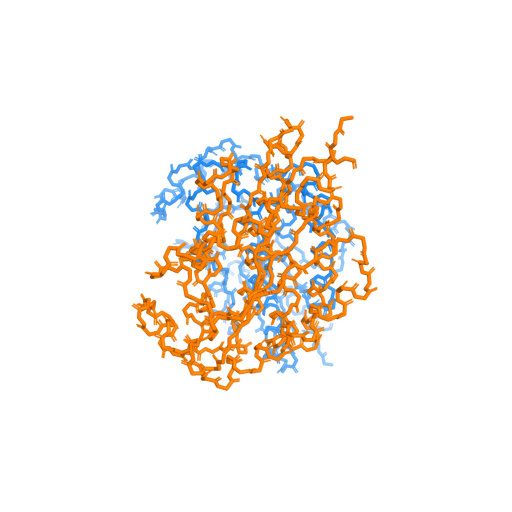115 LEU A CA 1
ATOM 973 C C . LEU A 1 115 ? -4.355 -10.414 5.008 1 97.88 115 LEU A C 1
ATOM 975 O O . LEU A 1 115 ? -5.473 -10.586 4.52 1 97.88 115 LEU A O 1
ATOM 979 N N . THR A 1 116 ? -3.508 -11.398 5.16 1 97.38 116 THR A N 1
ATOM 980 C CA . THR A 1 116 ? -3.768 -12.68 4.504 1 97.38 116 THR A CA 1
ATOM 981 C C . THR A 1 116 ? -4.516 -13.625 5.441 1 97.38 116 THR A C 1
ATOM 983 O O . THR A 1 116 ? -4.93 -14.711 5.035 1 97.38 116 THR A O 1
ATOM 986 N N . ASP A 1 117 ? -4.699 -13.133 6.664 1 96.38 117 ASP A N 1
ATOM 987 C CA . ASP A 1 117 ? -5.43 -13.938 7.637 1 96.38 117 ASP A CA 1
ATOM 988 C C . ASP A 1 117 ? -6.844 -14.234 7.152 1 96.38 117 ASP A C 1
ATOM 990 O O . ASP A 1 117 ? -7.609 -13.32 6.848 1 96.38 117 ASP A O 1
ATOM 994 N N . GLY A 1 118 ? -7.105 -15.516 7.027 1 95.06 118 GLY A N 1
ATOM 995 C CA . GLY A 1 118 ? -8.453 -15.938 6.688 1 95.06 118 GLY A CA 1
ATOM 996 C C . GLY A 1 118 ? -8.703 -16 5.195 1 95.06 118 GLY A C 1
ATOM 997 O O . GLY A 1 118 ? -9.805 -16.344 4.754 1 95.06 118 GLY A O 1
ATOM 998 N N . LEU A 1 119 ? -7.754 -15.734 4.402 1 96.81 119 LEU A N 1
ATOM 999 C CA . LEU A 1 119 ? -7.938 -15.758 2.955 1 96.81 119 LEU A CA 1
ATOM 1000 C C . LEU A 1 119 ? -7.68 -17.156 2.396 1 96.81 119 LEU A C 1
ATOM 1002 O O . LEU A 1 119 ? -6.941 -17.938 2.992 1 96.81 119 LEU A O 1
ATOM 1006 N N . PRO A 1 120 ? -8.273 -17.406 1.286 1 96.75 120 PRO A N 1
ATOM 1007 C CA . PRO A 1 120 ? -8.086 -18.734 0.71 1 96.75 120 PRO A CA 1
ATOM 1008 C C . PRO A 1 120 ? -6.668 -18.969 0.191 1 96.75 120 PRO A C 1
ATOM 1010 O O . PRO A 1 120 ? -5.988 -18.016 -0.193 1 96.75 120 PRO A O 1
ATOM 1013 N N . GLN A 1 121 ? -6.273 -20.219 0.214 1 96.44 121 GLN A N 1
ATOM 1014 C CA . GLN A 1 121 ? -4.996 -20.641 -0.354 1 96.44 121 GLN A CA 1
ATOM 1015 C C . GLN A 1 121 ? -5.199 -21.625 -1.497 1 96.44 121 GLN A C 1
ATOM 1017 O O . GLN A 1 121 ? -6.117 -22.453 -1.457 1 96.44 121 GLN A O 1
ATOM 1022 N N . PRO A 1 122 ? -4.312 -21.516 -2.447 1 97.81 122 PRO A N 1
ATOM 1023 C CA . PRO A 1 122 ? -4.371 -22.547 -3.484 1 97.81 122 PRO A CA 1
ATOM 1024 C C . PRO A 1 122 ? -4.184 -23.953 -2.926 1 97.81 122 PRO A C 1
ATOM 1026 O O . PRO A 1 122 ? -3.375 -24.156 -2.018 1 97.81 122 PRO A O 1
ATOM 1029 N N . ASN A 1 123 ? -4.984 -24.828 -3.523 1 96.75 123 ASN A N 1
ATOM 1030 C CA . ASN A 1 123 ? -4.859 -26.219 -3.074 1 96.75 123 ASN A CA 1
ATOM 1031 C C . ASN A 1 123 ? -4.016 -27.047 -4.039 1 96.75 123 ASN A C 1
ATOM 1033 O O . ASN A 1 123 ? -3.873 -28.25 -3.863 1 96.75 123 ASN A O 1
ATOM 1037 N N . MET A 1 124 ? -3.445 -26.406 -4.992 1 97.12 124 MET A N 1
ATOM 1038 C CA . MET A 1 124 ? -2.443 -26.969 -5.898 1 97.12 124 MET A CA 1
ATOM 1039 C C . MET A 1 124 ? -1.524 -25.875 -6.43 1 97.12 124 MET A C 1
ATOM 1041 O O . MET A 1 124 ? -1.977 -24.766 -6.723 1 97.12 124 MET A O 1
ATOM 1045 N N . ILE A 1 125 ? -0.26 -26.203 -6.574 1 98.56 125 ILE A N 1
ATOM 1046 C CA . ILE A 1 125 ? 0.698 -25.234 -7.098 1 98.56 125 ILE A CA 1
ATOM 1047 C C . ILE A 1 125 ? 1.466 -25.844 -8.266 1 98.56 125 ILE A C 1
ATOM 1049 O O . ILE A 1 125 ? 1.86 -27.016 -8.211 1 98.56 125 ILE A O 1
ATOM 1053 N N . ILE A 1 126 ? 1.58 -25.125 -9.289 1 98.62 126 ILE A N 1
ATOM 1054 C CA . ILE A 1 126 ? 2.506 -25.453 -10.367 1 98.62 126 ILE A CA 1
ATOM 1055 C C . ILE A 1 126 ? 3.736 -24.562 -10.281 1 98.62 126 ILE A C 1
ATOM 1057 O O . ILE A 1 126 ? 3.623 -23.328 -10.352 1 98.62 126 ILE A O 1
ATOM 1061 N N . TYR A 1 127 ? 4.895 -25.172 -10.094 1 98.69 127 TYR A N 1
ATOM 1062 C CA . TYR A 1 127 ? 6.141 -24.422 -9.961 1 98.69 127 TYR A CA 1
ATOM 1063 C C . TYR A 1 127 ? 7.008 -24.594 -11.203 1 98.69 127 TYR A C 1
ATOM 1065 O O . TYR A 1 127 ? 7.398 -25.719 -11.547 1 98.69 127 TYR A O 1
ATOM 1073 N N . LEU A 1 128 ? 7.297 -23.5 -11.844 1 98.56 128 LEU A N 1
ATOM 1074 C CA . LEU A 1 128 ? 8.141 -23.469 -13.031 1 98.56 128 LEU A CA 1
ATOM 1075 C C . LEU A 1 128 ? 9.539 -22.953 -12.695 1 98.56 128 LEU A C 1
ATOM 1077 O O . LEU A 1 128 ? 9.68 -22.016 -11.906 1 98.56 128 LEU A O 1
ATOM 1081 N N . HIS A 1 129 ? 10.516 -23.594 -13.219 1 98.19 129 HIS A N 1
ATOM 1082 C CA . HIS A 1 129 ? 11.883 -23.094 -13.117 1 98.19 129 HIS A CA 1
ATOM 1083 C C . HIS A 1 129 ? 12.609 -23.234 -14.453 1 98.19 129 HIS A C 1
ATOM 1085 O O . HIS A 1 129 ? 12.18 -23.984 -15.328 1 98.19 129 HIS A O 1
ATOM 1091 N N . ALA A 1 130 ? 13.602 -22.422 -14.641 1 98.31 130 ALA A N 1
ATOM 1092 C CA . ALA A 1 130 ? 14.445 -22.438 -15.844 1 98.31 130 ALA A CA 1
ATOM 1093 C C . ALA A 1 130 ? 15.797 -21.797 -15.57 1 98.31 130 ALA A C 1
ATOM 1095 O O . ALA A 1 130 ? 16 -21.188 -14.516 1 98.31 130 ALA A O 1
ATOM 1096 N N . SER A 1 131 ? 16.703 -22.016 -16.5 1 98.19 131 SER A N 1
ATOM 1097 C CA . SER A 1 131 ? 18.016 -21.391 -16.391 1 98.19 131 SER A CA 1
ATOM 1098 C C . SER A 1 131 ? 17.922 -19.875 -16.562 1 98.19 131 SER A C 1
ATOM 1100 O O . SER A 1 131 ? 16.969 -19.359 -17.141 1 98.19 131 SER A O 1
ATOM 1102 N N . LEU A 1 132 ? 18.969 -19.203 -15.992 1 98.06 132 LEU A N 1
ATOM 1103 C CA . LEU A 1 132 ? 19.031 -17.75 -16.125 1 98.06 132 LEU A CA 1
ATOM 1104 C C . LEU A 1 132 ? 19 -17.344 -17.594 1 98.06 132 LEU A C 1
ATOM 1106 O O . LEU A 1 132 ? 18.359 -16.359 -17.969 1 98.06 132 LEU A O 1
ATOM 1110 N N . GLU A 1 133 ? 19.703 -18.062 -18.391 1 97.81 133 GLU A N 1
ATOM 1111 C CA . GLU A 1 133 ? 19.75 -17.781 -19.812 1 97.81 133 GLU A CA 1
ATOM 1112 C C . GLU A 1 133 ? 18.359 -17.828 -20.453 1 97.81 133 GLU A C 1
ATOM 1114 O O . GLU A 1 133 ? 17.984 -16.922 -21.188 1 97.81 133 GLU A O 1
ATOM 1119 N N . THR A 1 134 ? 17.625 -18.859 -20.156 1 97.81 134 THR A N 1
ATOM 1120 C CA . THR A 1 134 ? 16.281 -19.016 -20.672 1 97.81 134 THR A CA 1
ATOM 1121 C C . THR A 1 134 ? 15.383 -17.875 -20.188 1 97.81 134 THR A C 1
ATOM 1123 O O . THR A 1 134 ? 14.633 -17.297 -20.984 1 97.81 134 THR A O 1
ATOM 1126 N N . LEU A 1 135 ? 15.484 -17.531 -18.922 1 98.19 135 LEU A N 1
ATOM 1127 C CA . LEU A 1 135 ? 14.672 -16.453 -18.344 1 98.19 135 LEU A CA 1
ATOM 1128 C C . LEU A 1 135 ? 14.961 -15.125 -19.031 1 98.19 135 LEU A C 1
ATOM 1130 O O . LEU A 1 135 ? 14.031 -14.406 -19.422 1 98.19 135 LEU A O 1
ATOM 1134 N N . LEU A 1 136 ? 16.219 -14.828 -19.188 1 97.75 136 LEU A N 1
ATOM 1135 C CA . LEU A 1 136 ? 16.625 -13.562 -19.781 1 97.75 136 LEU A CA 1
ATOM 1136 C C . LEU A 1 136 ? 16.156 -13.477 -21.234 1 97.75 136 LEU A C 1
ATOM 1138 O O . LEU A 1 136 ? 15.711 -12.414 -21.688 1 97.75 136 LEU A O 1
ATOM 1142 N N . THR A 1 137 ? 16.234 -14.547 -21.938 1 97 137 THR A N 1
ATOM 1143 C CA . THR A 1 137 ? 15.789 -14.594 -23.328 1 97 137 THR A CA 1
ATOM 1144 C C . THR A 1 137 ? 14.297 -14.305 -23.422 1 97 137 THR A C 1
ATOM 1146 O O . THR A 1 137 ? 13.867 -13.5 -24.266 1 97 137 THR A O 1
ATOM 1149 N N . ARG A 1 138 ? 13.539 -14.914 -22.609 1 96.31 138 ARG A N 1
ATOM 1150 C CA . ARG A 1 138 ? 12.094 -14.734 -22.609 1 96.31 138 ARG A CA 1
ATOM 1151 C C . ARG A 1 138 ? 11.711 -13.32 -22.219 1 96.31 138 ARG A C 1
ATOM 1153 O O . ARG A 1 138 ? 10.766 -12.742 -22.766 1 96.31 138 ARG A O 1
ATOM 1160 N N . ILE A 1 139 ? 12.406 -12.766 -21.219 1 96.62 139 ILE A N 1
ATOM 1161 C CA . ILE A 1 139 ? 12.164 -11.391 -20.781 1 96.62 139 ILE A CA 1
ATOM 1162 C C . ILE A 1 139 ? 12.438 -10.43 -21.922 1 96.62 139 ILE A C 1
ATOM 1164 O O . ILE A 1 139 ? 11.664 -9.5 -22.172 1 96.62 139 ILE A O 1
ATOM 1168 N N . GLN A 1 140 ? 13.477 -10.688 -22.625 1 95.62 140 GLN A N 1
ATOM 1169 C CA . GLN A 1 140 ? 13.828 -9.859 -23.781 1 95.62 140 GLN A CA 1
ATOM 1170 C C . GLN A 1 140 ? 12.766 -9.945 -24.875 1 95.62 140 GLN A C 1
ATOM 1172 O O . GLN A 1 140 ? 12.398 -8.93 -25.469 1 95.62 140 GLN A O 1
ATOM 1177 N N . GLN A 1 141 ? 12.273 -11.055 -25.109 1 94.88 141 GLN A N 1
ATOM 1178 C CA . GLN A 1 141 ? 11.25 -11.266 -26.125 1 94.88 141 GLN A CA 1
ATOM 1179 C C . GLN A 1 141 ? 9.945 -10.57 -25.75 1 94.88 141 GLN A C 1
ATOM 1181 O O . GLN A 1 141 ? 9.273 -9.992 -26.609 1 94.88 141 GLN A O 1
ATOM 1186 N N . ARG A 1 142 ? 9.633 -10.711 -24.484 1 92.62 142 ARG A N 1
ATOM 1187 C CA . ARG A 1 142 ? 8.422 -10.055 -24 1 92.62 142 ARG A CA 1
ATOM 1188 C C . ARG A 1 142 ? 8.539 -8.539 -24.109 1 92.62 142 ARG A C 1
ATOM 1190 O O . ARG A 1 142 ? 7.562 -7.863 -24.438 1 92.62 142 ARG A O 1
ATOM 1197 N N . GLY A 1 143 ? 9.562 -7.965 -23.75 1 92.88 143 GLY A N 1
ATOM 1198 C CA . GLY A 1 143 ? 9.938 -6.602 -24.078 1 92.88 143 GLY A CA 1
ATOM 1199 C C . GLY A 1 143 ? 9.258 -5.566 -23.203 1 92.88 143 GLY A C 1
ATOM 1200 O O . GLY A 1 143 ? 8.922 -4.473 -23.672 1 92.88 143 GLY A O 1
ATOM 1201 N N . ARG A 1 144 ? 9.047 -5.848 -21.938 1 91.75 144 ARG A N 1
ATOM 1202 C CA . ARG A 1 144 ? 8.523 -4.828 -21.031 1 91.75 144 ARG A CA 1
ATOM 1203 C C . ARG A 1 144 ? 9.562 -3.744 -20.766 1 91.75 144 ARG A C 1
ATOM 1205 O O . ARG A 1 144 ? 10.695 -4.043 -20.391 1 91.75 144 ARG A O 1
ATOM 1212 N N . ASP A 1 145 ? 9.156 -2.557 -20.828 1 92.19 145 ASP A N 1
ATOM 1213 C CA . ASP A 1 145 ? 10.078 -1.426 -20.75 1 92.19 145 ASP A CA 1
ATOM 1214 C C . ASP A 1 145 ? 10.805 -1.396 -19.406 1 92.19 145 ASP A C 1
ATOM 1216 O O . ASP A 1 145 ? 12.031 -1.27 -19.375 1 92.19 145 ASP A O 1
ATOM 1220 N N . PHE A 1 146 ? 10.094 -1.597 -18.359 1 91.44 146 PHE A N 1
ATOM 1221 C CA . PHE A 1 146 ? 10.719 -1.438 -17.062 1 91.44 146 PHE A CA 1
ATOM 1222 C C . PHE A 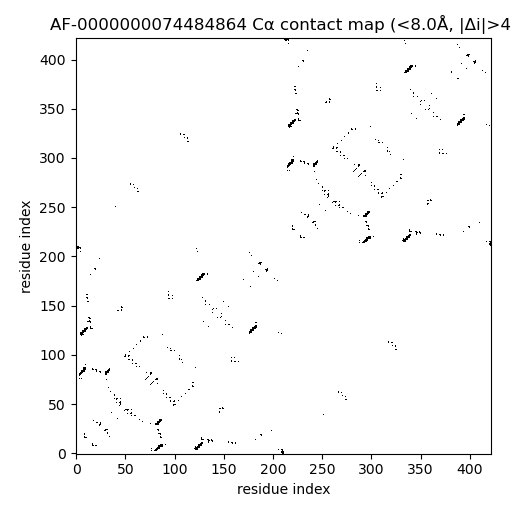1 146 ? 11.672 -2.59 -16.766 1 91.44 146 PHE A C 1
ATOM 1224 O O . PHE A 1 146 ? 12.562 -2.471 -15.922 1 91.44 146 PHE A O 1
ATOM 1231 N N . GLU A 1 147 ? 11.555 -3.703 -17.469 1 93.19 147 GLU A N 1
ATOM 1232 C CA . GLU A 1 147 ? 12.398 -4.863 -17.219 1 93.19 147 GLU A CA 1
ATOM 1233 C C . GLU A 1 147 ? 13.75 -4.727 -17.906 1 93.19 147 GLU A C 1
ATOM 1235 O O . GLU A 1 147 ? 14.68 -5.488 -17.625 1 93.19 147 GLU A O 1
ATOM 1240 N N . LYS A 1 148 ? 13.805 -3.807 -18.812 1 91 148 LYS A N 1
ATOM 1241 C CA . LYS A 1 148 ? 15.047 -3.584 -19.531 1 91 148 LYS A CA 1
ATOM 1242 C C . LYS A 1 148 ? 16.172 -3.186 -18.594 1 91 148 LYS A C 1
ATOM 1244 O O . LYS A 1 148 ? 17.359 -3.414 -18.891 1 91 148 LYS A O 1
ATOM 1249 N N . ARG A 1 149 ? 15.844 -2.643 -17.484 1 88 149 ARG A N 1
ATOM 1250 C CA . ARG A 1 149 ? 16.828 -2.15 -16.516 1 88 149 ARG A CA 1
ATOM 1251 C C . ARG A 1 149 ? 17.141 -3.205 -15.469 1 88 149 ARG A C 1
ATOM 1253 O O . ARG A 1 149 ? 17.938 -2.965 -14.555 1 88 149 ARG A O 1
ATOM 1260 N N . MET A 1 150 ? 16.578 -4.367 -15.555 1 93.94 150 MET A N 1
ATOM 1261 C CA . MET A 1 150 ? 16.75 -5.402 -14.539 1 93.94 150 MET A CA 1
ATOM 1262 C C . MET A 1 150 ? 18.156 -5.984 -14.594 1 93.94 150 MET A C 1
ATOM 1264 O O . MET A 1 150 ? 18.656 -6.32 -15.672 1 93.94 150 MET A O 1
ATOM 1268 N N . ASP A 1 151 ? 18.781 -6.047 -13.453 1 94.31 151 ASP A N 1
ATOM 1269 C CA . ASP A 1 151 ? 20.094 -6.68 -13.328 1 94.31 151 ASP A CA 1
ATOM 1270 C C . ASP A 1 151 ? 19.969 -8.203 -13.375 1 94.31 151 ASP A C 1
ATOM 1272 O O . ASP A 1 151 ? 19.281 -8.797 -12.555 1 94.31 151 ASP A O 1
ATOM 1276 N N . PRO A 1 152 ? 20.703 -8.875 -14.25 1 96.31 152 PRO A N 1
ATOM 1277 C CA . PRO A 1 152 ? 20.672 -10.344 -14.305 1 96.31 152 PRO A CA 1
ATOM 1278 C C . PRO A 1 152 ? 21.031 -10.984 -12.969 1 96.31 152 PRO A C 1
ATOM 1280 O O . PRO A 1 152 ? 20.516 -12.055 -12.633 1 96.31 152 PRO A O 1
ATOM 1283 N N . VAL A 1 153 ? 21.859 -10.344 -12.234 1 97.25 153 VAL A N 1
ATOM 1284 C CA . VAL A 1 153 ? 22.25 -10.875 -10.938 1 97.25 153 VAL A CA 1
ATOM 1285 C C . VAL A 1 153 ? 21.047 -10.891 -10 1 97.25 153 VAL A C 1
ATOM 1287 O O . VAL A 1 153 ? 20.859 -11.828 -9.219 1 97.25 153 VAL A O 1
ATOM 1290 N N . TYR A 1 154 ? 20.297 -9.883 -10.086 1 96.94 154 TYR A N 1
ATOM 1291 C CA . TYR A 1 154 ? 19.062 -9.82 -9.312 1 96.94 154 TYR A CA 1
ATOM 1292 C C . TYR A 1 154 ? 18.156 -11 -9.648 1 96.94 154 TYR A C 1
ATOM 1294 O O . TYR A 1 154 ? 17.641 -11.672 -8.75 1 96.94 154 TYR A O 1
ATOM 1302 N N . LEU A 1 155 ? 18.016 -11.273 -10.922 1 97.62 155 LEU A N 1
ATOM 1303 C CA . LEU A 1 155 ? 17.172 -12.375 -11.375 1 97.62 155 LEU A CA 1
ATOM 1304 C C . LEU A 1 155 ? 17.734 -13.719 -10.922 1 97.62 155 LEU A C 1
ATOM 1306 O O . LEU A 1 155 ? 16.984 -14.609 -10.539 1 97.62 155 LEU A O 1
ATOM 1310 N N . GLN A 1 156 ? 18.938 -13.836 -11 1 98.25 156 GLN A N 1
ATOM 1311 C CA . GLN A 1 156 ? 19.609 -15.055 -10.562 1 98.25 156 GLN A CA 1
ATOM 1312 C C . GLN A 1 156 ? 19.359 -15.312 -9.078 1 98.25 156 GLN A C 1
ATOM 1314 O O . GLN A 1 156 ? 19.031 -16.438 -8.68 1 98.25 156 GLN A O 1
ATOM 1319 N N . GLN A 1 157 ? 19.516 -14.312 -8.289 1 98.25 157 GLN A N 1
ATOM 1320 C CA . GLN A 1 157 ? 19.297 -14.43 -6.855 1 98.25 157 GLN A CA 1
ATOM 1321 C C . GLN A 1 157 ? 17.828 -14.734 -6.547 1 98.25 157 GLN A C 1
ATOM 1323 O O . GLN A 1 157 ? 17.531 -15.539 -5.66 1 98.25 157 GLN A O 1
ATOM 1328 N N . LEU A 1 158 ? 17.016 -14.062 -7.289 1 97.94 158 LEU A N 1
ATOM 1329 C CA . LEU A 1 158 ? 15.586 -14.297 -7.113 1 97.94 158 LEU A CA 1
ATOM 1330 C C . LEU A 1 158 ? 15.227 -15.742 -7.441 1 97.94 158 LEU A C 1
ATOM 1332 O O . LEU A 1 158 ? 14.398 -16.344 -6.766 1 97.94 158 LEU A O 1
ATOM 1336 N N . SER A 1 159 ? 15.828 -16.25 -8.484 1 98.19 159 SER A N 1
ATOM 1337 C CA . SER A 1 159 ? 15.594 -17.641 -8.844 1 98.19 159 SER A CA 1
ATOM 1338 C C . SER A 1 159 ? 16.016 -18.578 -7.723 1 98.19 159 SER A C 1
ATOM 1340 O O . SER A 1 159 ? 15.305 -19.547 -7.426 1 98.19 159 SER A O 1
ATOM 1342 N N . ALA A 1 160 ? 17.078 -18.281 -7.152 1 98.5 160 ALA A N 1
ATOM 1343 C CA . ALA A 1 160 ? 17.547 -19.078 -6.023 1 98.5 160 ALA A CA 1
ATOM 1344 C C . ALA A 1 160 ? 16.594 -18.969 -4.836 1 98.5 160 ALA A C 1
ATOM 1346 O O . ALA A 1 160 ? 16.312 -19.953 -4.152 1 98.5 160 ALA A O 1
ATOM 1347 N N . ASP A 1 161 ? 16.125 -17.781 -4.566 1 98.69 161 ASP A N 1
ATOM 1348 C CA . ASP A 1 161 ? 15.18 -17.547 -3.486 1 98.69 161 ASP A CA 1
ATOM 1349 C C . ASP A 1 161 ? 13.898 -18.359 -3.707 1 98.69 161 ASP A C 1
ATOM 1351 O O . ASP A 1 161 ? 13.336 -18.906 -2.758 1 98.69 161 ASP A O 1
ATOM 1355 N N . TYR A 1 162 ? 13.469 -18.406 -4.949 1 98.62 162 TYR A N 1
ATOM 1356 C CA . TYR A 1 162 ? 12.281 -19.188 -5.285 1 98.62 162 TYR A CA 1
ATOM 1357 C C . TYR A 1 162 ? 12.484 -20.672 -4.957 1 98.62 162 TYR A C 1
ATOM 1359 O O . TYR A 1 162 ? 11.609 -21.297 -4.363 1 98.62 162 TYR A O 1
ATOM 1367 N N . GLU A 1 163 ? 13.555 -21.125 -5.398 1 98 163 GLU A N 1
ATOM 1368 C CA . GLU A 1 163 ? 13.844 -22.531 -5.156 1 98 163 GLU A CA 1
ATOM 1369 C C . GLU A 1 163 ? 13.844 -22.844 -3.664 1 98 163 GLU A C 1
ATOM 1371 O O . GLU A 1 163 ? 13.281 -23.859 -3.236 1 98 163 GLU A O 1
ATOM 1376 N N . GLU A 1 164 ? 14.477 -22.031 -2.928 1 98.31 164 GLU A N 1
ATOM 1377 C CA . GLU A 1 164 ? 14.508 -22.203 -1.479 1 98.31 164 GLU A CA 1
ATOM 1378 C C . GLU A 1 164 ? 13.109 -22.109 -0.874 1 98.31 164 GLU A C 1
ATOM 1380 O O . GLU A 1 164 ? 12.727 -22.953 -0.057 1 98.31 164 GLU A O 1
ATOM 1385 N N . ALA A 1 165 ? 12.383 -21.109 -1.25 1 98 165 ALA A N 1
ATOM 1386 C CA . ALA A 1 165 ? 11.055 -20.859 -0.703 1 98 165 ALA A CA 1
ATOM 1387 C C . ALA A 1 165 ? 10.117 -22.031 -0.991 1 98 165 ALA A C 1
ATOM 1389 O O . ALA A 1 165 ? 9.359 -22.469 -0.116 1 98 165 ALA A O 1
ATOM 1390 N N . PHE A 1 166 ? 10.18 -22.594 -2.191 1 97.31 166 PHE A N 1
ATOM 1391 C CA . PHE A 1 166 ? 9.227 -23.641 -2.541 1 97.31 166 PHE A CA 1
ATOM 1392 C C . PHE A 1 166 ? 9.672 -24.984 -1.971 1 97.31 166 PHE A C 1
ATOM 1394 O O . PHE A 1 166 ? 8.844 -25.844 -1.679 1 97.31 166 PHE A O 1
ATOM 1401 N N . SER A 1 167 ? 10.977 -25.125 -1.762 1 97.44 167 SER A N 1
ATOM 1402 C CA . SER A 1 167 ? 11.43 -26.297 -1.017 1 97.44 167 SER A CA 1
ATOM 1403 C C . SER A 1 167 ? 10.883 -26.297 0.405 1 97.44 167 SER A C 1
ATOM 1405 O O . SER A 1 167 ? 10.359 -27.297 0.876 1 97.44 167 SER A O 1
ATOM 1407 N N . LEU A 1 168 ? 10.977 -25.234 1.073 1 97.81 168 LEU A N 1
ATOM 1408 C CA . LEU A 1 168 ? 10.461 -25.078 2.432 1 97.81 168 LEU A CA 1
ATOM 1409 C C . LEU A 1 168 ? 8.945 -25.203 2.459 1 97.81 168 LEU A C 1
ATOM 1411 O O . LEU A 1 168 ? 8.383 -25.812 3.377 1 97.81 168 LEU A O 1
ATOM 1415 N N . PHE A 1 169 ? 8.352 -24.656 1.49 1 97.62 169 PHE A N 1
ATOM 1416 C CA . PHE A 1 169 ? 6.898 -24.719 1.393 1 97.62 169 PHE A CA 1
ATOM 1417 C C . PHE A 1 169 ? 6.426 -26.172 1.322 1 97.62 169 PHE A C 1
ATOM 1419 O O . PHE A 1 169 ? 5.488 -26.547 2.025 1 97.62 169 PHE A O 1
ATOM 1426 N N . GLU A 1 170 ? 7.02 -26.922 0.461 1 97.56 170 GLU A N 1
ATOM 1427 C CA . GLU A 1 170 ? 6.652 -28.328 0.289 1 97.56 170 GLU A CA 1
ATOM 1428 C C . GLU A 1 170 ? 6.836 -29.109 1.587 1 97.56 170 GLU A C 1
ATOM 1430 O O . GLU A 1 170 ? 6.035 -30 1.903 1 97.56 170 GLU A O 1
ATOM 1435 N N . GLN A 1 171 ? 7.891 -28.766 2.264 1 97.88 171 GLN A N 1
ATOM 1436 C CA . GLN A 1 171 ? 8.148 -29.406 3.541 1 97.88 171 GLN A CA 1
ATOM 1437 C C . GLN A 1 171 ? 7.074 -29.047 4.566 1 97.88 171 GLN A C 1
ATOM 1439 O O . GLN A 1 171 ? 6.617 -29.906 5.32 1 97.88 171 GLN A O 1
ATOM 1444 N N . ALA A 1 172 ? 6.652 -27.906 4.555 1 97.25 172 ALA A N 1
ATOM 1445 C CA . ALA A 1 172 ? 5.719 -27.391 5.555 1 97.25 172 ALA A CA 1
ATOM 1446 C C . ALA A 1 172 ? 4.281 -27.75 5.199 1 97.25 172 ALA A C 1
ATOM 1448 O O . ALA A 1 172 ? 3.406 -27.781 6.07 1 97.25 172 ALA A O 1
ATOM 1449 N N . ASN A 1 173 ? 4.082 -28 3.91 1 97 173 ASN A N 1
ATOM 1450 C CA . ASN A 1 173 ? 2.729 -28.266 3.434 1 97 173 ASN A CA 1
ATOM 1451 C C . ASN A 1 173 ? 2.676 -29.516 2.561 1 97 173 ASN A C 1
ATOM 1453 O O . ASN A 1 173 ? 2.295 -29.453 1.391 1 97 173 ASN A O 1
ATOM 1457 N N . PRO A 1 174 ? 2.869 -30.656 3.156 1 95.56 174 PRO A N 1
ATOM 1458 C CA . PRO A 1 174 ? 2.936 -31.891 2.367 1 95.56 174 PRO A CA 1
ATOM 1459 C C . PRO A 1 174 ? 1.596 -32.25 1.738 1 95.56 174 PRO A C 1
ATOM 1461 O O . PRO A 1 174 ? 1.551 -33.062 0.795 1 95.56 174 PRO A O 1
ATOM 1464 N N . HIS A 1 175 ? 0.545 -31.688 2.182 1 94.5 175 HIS A N 1
ATOM 1465 C CA . HIS A 1 175 ? -0.785 -32.031 1.691 1 94.5 175 HIS A CA 1
ATOM 1466 C C . HIS A 1 175 ? -1.136 -31.234 0.441 1 94.5 175 HIS A C 1
ATOM 1468 O O . HIS A 1 175 ? -2.135 -31.516 -0.223 1 94.5 175 HIS A O 1
ATOM 1474 N N . ILE A 1 176 ? -0.431 -30.188 0.127 1 96.62 176 ILE A N 1
ATOM 1475 C CA . ILE A 1 176 ? -0.655 -29.406 -1.079 1 96.62 176 ILE A CA 1
ATOM 1476 C C . ILE A 1 176 ? 0.283 -29.875 -2.188 1 96.62 176 ILE A C 1
ATOM 1478 O O . ILE A 1 176 ? 1.501 -29.703 -2.094 1 96.62 176 ILE A O 1
ATOM 1482 N N . PRO A 1 177 ? -0.28 -30.406 -3.188 1 96.94 177 PRO A N 1
ATOM 1483 C CA . PRO A 1 177 ? 0.58 -30.891 -4.27 1 96.94 177 PRO A CA 1
ATOM 1484 C C . PRO A 1 177 ? 1.283 -29.75 -5.016 1 96.94 177 PRO A C 1
ATOM 1486 O O . PRO A 1 177 ? 0.662 -28.734 -5.332 1 96.94 177 PRO A O 1
ATOM 1489 N N . VAL A 1 178 ? 2.564 -29.922 -5.215 1 97.81 178 VAL A N 1
ATOM 1490 C CA . VAL A 1 178 ? 3.367 -29 -6.023 1 97.81 178 VAL A CA 1
ATOM 1491 C C . VAL A 1 178 ? 3.916 -29.734 -7.242 1 97.81 178 VAL A C 1
ATOM 1493 O O . VAL A 1 178 ? 4.75 -30.641 -7.109 1 97.81 178 VAL A O 1
ATOM 1496 N N . LEU A 1 179 ? 3.436 -29.359 -8.445 1 97.81 179 LEU A N 1
ATOM 1497 C CA . LEU A 1 179 ? 3.963 -29.891 -9.695 1 97.81 179 LEU A CA 1
ATOM 1498 C C . LEU A 1 179 ? 5.102 -29.016 -10.219 1 97.81 179 LEU A C 1
ATOM 1500 O O . LEU A 1 179 ? 4.918 -27.828 -10.469 1 97.81 179 LEU A O 1
ATOM 1504 N N . ARG A 1 180 ? 6.215 -29.594 -10.414 1 97.75 180 ARG A N 1
ATOM 1505 C CA . ARG A 1 180 ? 7.383 -28.859 -10.883 1 97.75 180 ARG A CA 1
ATOM 1506 C C . ARG A 1 180 ? 7.656 -29.141 -12.352 1 97.75 180 ARG A C 1
ATOM 1508 O O . ARG A 1 180 ? 7.617 -30.297 -12.789 1 97.75 180 ARG A O 1
ATOM 1515 N N . PHE A 1 181 ? 7.895 -28.141 -13.078 1 98.25 181 PHE A N 1
ATOM 1516 C CA . PHE A 1 181 ? 8.242 -28.281 -14.484 1 98.25 181 PHE A CA 1
ATOM 1517 C C . PHE A 1 181 ? 9.484 -27.453 -14.82 1 98.25 181 PHE A C 1
ATOM 1519 O O . PHE A 1 181 ? 9.656 -26.344 -14.32 1 98.25 181 PHE A O 1
ATOM 1526 N N . ASN A 1 182 ? 10.336 -27.984 -15.688 1 98.19 182 ASN A N 1
ATOM 1527 C CA . ASN A 1 182 ? 11.562 -27.344 -16.141 1 98.19 182 ASN A CA 1
ATOM 1528 C C . ASN A 1 182 ? 11.359 -26.625 -17.469 1 98.19 182 ASN A C 1
ATOM 1530 O O . ASN A 1 182 ? 11.219 -27.266 -18.516 1 98.19 182 ASN A O 1
ATOM 1534 N N . GLY A 1 183 ? 11.492 -25.344 -17.422 1 97.12 183 GLY A N 1
ATOM 1535 C CA . GLY A 1 183 ? 11.258 -24.516 -18.594 1 97.12 183 GLY A CA 1
ATOM 1536 C C . GLY A 1 183 ? 12.375 -24.609 -19.625 1 97.12 183 GLY A C 1
ATOM 1537 O O . GLY A 1 183 ? 12.234 -24.125 -20.75 1 97.12 183 GLY A O 1
ATOM 1538 N N . ASP A 1 184 ? 13.516 -25.234 -19.219 1 97.44 184 ASP A N 1
ATOM 1539 C CA . ASP A 1 184 ? 14.57 -25.484 -20.188 1 97.44 184 ASP A CA 1
ATOM 1540 C C . ASP A 1 184 ? 14.25 -26.703 -21.062 1 97.44 184 ASP A C 1
ATOM 1542 O O . ASP A 1 184 ? 14.742 -26.812 -22.188 1 97.44 184 ASP A O 1
ATOM 1546 N N . LEU A 1 185 ? 13.438 -27.578 -20.547 1 96.25 185 LEU A N 1
ATOM 1547 C CA . LEU A 1 185 ? 13.109 -28.828 -21.219 1 96.25 185 LEU A CA 1
ATOM 1548 C C . LEU A 1 185 ? 11.734 -28.75 -21.875 1 96.25 185 LEU A C 1
ATOM 1550 O O . LEU A 1 185 ? 11.5 -29.391 -22.906 1 96.25 185 LEU A O 1
ATOM 1554 N N . LEU A 1 186 ? 10.82 -28 -21.234 1 95.5 186 LEU A N 1
ATOM 1555 C CA . LEU A 1 186 ? 9.461 -27.859 -21.75 1 95.5 186 LEU A CA 1
ATOM 1556 C C . LEU A 1 186 ? 9.234 -26.453 -22.297 1 95.5 186 LEU A C 1
ATOM 1558 O O . LEU A 1 186 ? 9.641 -25.469 -21.688 1 95.5 186 LEU A O 1
ATOM 1562 N N . ASP A 1 187 ? 8.664 -26.391 -23.469 1 94 187 ASP A N 1
ATOM 1563 C CA . ASP A 1 187 ? 8.219 -25.141 -24.078 1 94 187 ASP A CA 1
ATOM 1564 C C . ASP A 1 187 ? 6.73 -25.203 -24.406 1 94 187 ASP A C 1
ATOM 1566 O O . ASP A 1 187 ? 6.363 -25.344 -25.578 1 94 187 ASP A O 1
ATOM 1570 N N . PHE A 1 188 ? 5.941 -24.953 -23.453 1 93.69 188 PHE A N 1
ATOM 1571 C CA . PHE A 1 188 ? 4.504 -25.156 -23.578 1 93.69 188 PHE A CA 1
ATOM 1572 C C . PHE A 1 188 ? 3.867 -24 -24.359 1 93.69 188 PHE A C 1
ATOM 1574 O O . PHE A 1 188 ? 2.676 -24.047 -24.672 1 93.69 188 PHE A O 1
ATOM 1581 N N . VAL A 1 189 ? 4.602 -22.969 -24.672 1 90.06 189 VAL A N 1
ATOM 1582 C CA . VAL A 1 189 ? 4.086 -21.859 -25.469 1 90.06 189 VAL A CA 1
ATOM 1583 C C . VAL A 1 189 ? 4.207 -22.188 -26.953 1 90.06 189 VAL A C 1
ATOM 1585 O O . VAL A 1 189 ? 3.283 -21.938 -27.734 1 90.06 189 VAL A O 1
ATOM 1588 N N . GLN A 1 190 ? 5.312 -22.812 -27.297 1 89.31 190 GLN A N 1
ATOM 1589 C CA . GLN A 1 190 ? 5.578 -23.047 -28.703 1 89.31 190 GLN A CA 1
ATOM 1590 C C . GLN A 1 190 ? 5.254 -24.484 -29.094 1 89.31 190 GLN A C 1
ATOM 1592 O O . GLN A 1 190 ? 5.051 -24.797 -30.266 1 89.31 190 GLN A O 1
ATOM 1597 N N . ARG A 1 191 ? 5.289 -25.422 -28.156 1 94.75 191 ARG A N 1
ATOM 1598 C CA . ARG A 1 191 ? 5.094 -26.844 -28.453 1 94.75 191 ARG A CA 1
ATOM 1599 C C . ARG A 1 191 ? 3.818 -27.359 -27.797 1 94.75 191 ARG A C 1
ATOM 1601 O O . ARG A 1 191 ? 3.777 -27.578 -26.594 1 94.75 191 ARG A O 1
ATOM 1608 N N . GLU A 1 192 ? 2.902 -27.766 -28.562 1 95.38 192 GLU A N 1
ATOM 1609 C CA . GLU A 1 192 ? 1.604 -28.25 -28.094 1 95.38 192 GLU A CA 1
ATOM 1610 C C . GLU A 1 192 ? 1.741 -29.531 -27.297 1 95.38 192 GLU A C 1
ATOM 1612 O O . GLU A 1 192 ? 0.989 -29.766 -26.344 1 95.38 192 GLU A O 1
ATOM 1617 N N . GLU A 1 193 ? 2.637 -30.328 -27.688 1 96.75 193 GLU A N 1
ATOM 1618 C CA . GLU A 1 193 ? 2.834 -31.594 -27 1 96.75 193 GLU A CA 1
ATOM 1619 C C . GLU A 1 193 ? 3.26 -31.375 -25.547 1 96.75 193 GLU A C 1
ATOM 1621 O O . GLU A 1 193 ? 2.865 -32.125 -24.656 1 96.75 193 GLU A O 1
ATOM 1626 N N . ASP A 1 194 ? 4.129 -30.391 -25.344 1 97.62 194 ASP A N 1
ATOM 1627 C CA . ASP A 1 194 ? 4.547 -30.047 -23.984 1 97.62 194 ASP A CA 1
ATOM 1628 C C . ASP A 1 194 ? 3.361 -29.547 -23.172 1 97.62 194 ASP A C 1
ATOM 1630 O O . ASP A 1 194 ? 3.238 -29.891 -21.984 1 97.62 194 ASP A O 1
ATOM 1634 N N . LEU A 1 195 ? 2.541 -28.75 -23.812 1 97.31 195 LEU A N 1
ATOM 1635 C CA . LEU A 1 195 ? 1.354 -28.234 -23.141 1 97.31 195 LEU A CA 1
ATOM 1636 C C . LEU A 1 195 ? 0.399 -29.359 -22.766 1 97.31 195 LEU A C 1
ATOM 1638 O O . LEU A 1 195 ? -0.135 -29.375 -21.656 1 97.31 195 LEU A O 1
ATOM 1642 N N . HIS A 1 196 ? 0.221 -30.297 -23.656 1 97.5 196 HIS A N 1
ATOM 1643 C CA . HIS A 1 196 ? -0.64 -31.453 -23.391 1 97.5 196 HIS A CA 1
ATOM 1644 C C . HIS A 1 196 ? -0.102 -32.281 -22.25 1 97.5 196 HIS A C 1
ATOM 1646 O O . HIS A 1 196 ? -0.874 -32.812 -21.438 1 97.5 196 HIS A O 1
ATOM 1652 N N . TYR A 1 197 ? 1.151 -32.438 -22.25 1 97.81 197 TYR A N 1
ATOM 1653 C CA . TYR A 1 197 ? 1.787 -33.156 -21.156 1 97.81 197 TYR A CA 1
ATOM 1654 C C . TYR A 1 197 ? 1.455 -32.5 -19.812 1 97.81 197 TYR A C 1
ATOM 1656 O O . TYR A 1 197 ? 1.085 -33.188 -18.859 1 97.81 197 TYR A O 1
ATOM 1664 N N . ILE A 1 198 ? 1.57 -31.203 -19.719 1 97.94 198 ILE A N 1
ATOM 1665 C CA . ILE A 1 198 ? 1.286 -30.469 -18.5 1 97.94 198 ILE A CA 1
ATOM 1666 C C . ILE A 1 198 ? -0.184 -30.641 -18.109 1 97.94 198 ILE A C 1
ATOM 1668 O O . ILE A 1 198 ? -0.508 -30.891 -16.953 1 97.94 198 ILE A O 1
ATOM 1672 N N . PHE A 1 199 ? -1.117 -30.562 -19.094 1 98.06 199 PHE A N 1
ATOM 1673 C CA . PHE A 1 199 ? -2.545 -30.719 -18.844 1 98.06 199 PHE A CA 1
ATOM 1674 C C . PHE A 1 199 ? -2.84 -32.094 -18.219 1 98.06 199 PHE A C 1
ATOM 1676 O O . PHE A 1 199 ? -3.635 -32.188 -17.281 1 98.06 199 PHE A O 1
ATOM 1683 N N . GLU A 1 200 ? -2.188 -33.062 -18.734 1 97.5 200 GLU A N 1
ATOM 1684 C CA . GLU A 1 200 ? -2.418 -34.406 -18.234 1 97.5 200 GLU A CA 1
ATOM 1685 C C . GLU A 1 200 ? -1.951 -34.562 -16.781 1 97.5 200 GLU A C 1
ATOM 1687 O O . GLU A 1 200 ? -2.609 -35.219 -15.977 1 97.5 200 GLU A O 1
ATOM 1692 N N . ARG A 1 201 ? -0.837 -33.969 -16.531 1 97.06 201 ARG A N 1
ATOM 1693 C CA . ARG A 1 201 ? -0.327 -34 -15.164 1 97.06 201 ARG A CA 1
ATOM 1694 C C . ARG A 1 201 ? -1.256 -33.25 -14.219 1 97.06 201 ARG A C 1
ATOM 1696 O O . ARG A 1 201 ? -1.507 -33.719 -13.102 1 97.06 201 ARG A O 1
ATOM 1703 N N . VAL A 1 202 ? -1.7 -32.094 -14.625 1 97.12 202 VAL A N 1
ATOM 1704 C CA . VAL A 1 202 ? -2.611 -31.266 -13.828 1 97.12 202 VAL A CA 1
ATOM 1705 C C . VAL A 1 202 ? -3.912 -32.031 -13.586 1 97.12 202 VAL A C 1
ATOM 1707 O O . VAL A 1 202 ? -4.418 -32.062 -12.461 1 97.12 202 VAL A O 1
ATOM 1710 N N . LYS A 1 203 ? -4.457 -32.656 -14.625 1 95.81 203 LYS A N 1
ATOM 1711 C CA . LYS A 1 203 ? -5.699 -33.406 -14.531 1 95.81 203 LYS A CA 1
ATOM 1712 C C . LYS A 1 203 ? -5.59 -34.531 -13.5 1 95.81 203 LYS A C 1
ATOM 1714 O O . LYS A 1 203 ? -6.52 -34.75 -12.727 1 95.81 203 LYS A O 1
ATOM 1719 N N . THR A 1 204 ? -4.523 -35.188 -13.523 1 94.25 204 THR A N 1
ATOM 1720 C CA . THR A 1 204 ? -4.293 -36.281 -12.609 1 94.25 204 THR A CA 1
ATOM 1721 C C . THR A 1 204 ? -4.312 -35.812 -11.164 1 94.25 204 THR A C 1
ATOM 1723 O O . THR A 1 204 ? -4.887 -36.469 -10.297 1 94.25 204 THR A O 1
ATOM 1726 N N . VAL A 1 205 ? -3.68 -34.656 -10.922 1 92.5 205 VAL A N 1
ATOM 1727 C CA . VAL A 1 205 ? -3.594 -34.125 -9.562 1 92.5 205 VAL A CA 1
ATOM 1728 C C . VAL A 1 205 ? -4.953 -33.594 -9.133 1 92.5 205 VAL A C 1
ATOM 1730 O O . VAL A 1 205 ? -5.371 -33.781 -7.988 1 92.5 205 VAL A O 1
ATOM 1733 N N . VAL A 1 206 ? -5.672 -32.906 -9.984 1 90.5 206 VAL A N 1
ATOM 1734 C CA . VAL A 1 206 ? -6.969 -32.312 -9.68 1 90.5 206 VAL A CA 1
ATOM 1735 C C . VAL A 1 206 ? -7.973 -33.406 -9.32 1 90.5 206 VAL A C 1
ATOM 1737 O O . VAL A 1 206 ? -8.797 -33.219 -8.422 1 90.5 206 VAL A O 1
ATOM 1740 N N . LYS A 1 207 ? -7.957 -34.531 -9.992 1 86.25 207 LYS A N 1
ATOM 1741 C CA . LYS A 1 207 ? -8.836 -35.656 -9.695 1 86.25 207 LYS A CA 1
ATOM 1742 C C . LYS A 1 207 ? -8.594 -36.188 -8.289 1 86.25 207 LYS A C 1
ATOM 1744 O O . LYS A 1 207 ? -9.531 -36.625 -7.613 1 86.25 207 LYS A O 1
ATOM 1749 N N . GLY A 1 208 ? -7.355 -36.125 -7.879 1 75.56 208 GLY A N 1
ATOM 1750 C CA . GLY A 1 208 ? -7.012 -36.562 -6.535 1 75.56 208 GLY A CA 1
ATOM 1751 C C . GLY A 1 208 ? -7.449 -35.562 -5.461 1 75.56 208 GLY A C 1
ATOM 1752 O O . GLY A 1 208 ? -7.824 -35.969 -4.359 1 75.56 208 GLY A O 1
ATOM 1753 N N . VAL A 1 209 ? -7.422 -34.344 -5.789 1 69.94 209 VAL A N 1
ATOM 1754 C CA . VAL A 1 209 ? -7.77 -33.281 -4.836 1 69.94 209 VAL A CA 1
ATOM 1755 C C . VAL A 1 209 ? -9.289 -33.219 -4.684 1 69.94 209 VAL A C 1
ATOM 1757 O O . VAL A 1 209 ? -9.797 -32.875 -3.611 1 69.94 209 VAL A O 1
ATOM 1760 N N . SER A 1 210 ? -10.016 -33.469 -5.672 1 68.06 210 SER A N 1
ATOM 1761 C CA . SER A 1 210 ? -11.469 -33.375 -5.68 1 68.06 210 SER A CA 1
ATOM 1762 C C . SER A 1 210 ? -12.117 -34.594 -5.031 1 68.06 210 SER A C 1
ATOM 1764 O O . SER A 1 210 ? -13.297 -34.594 -4.695 1 68.06 210 SER A O 1
ATOM 1766 N N . GLN A 1 211 ? -11.43 -35.688 -4.84 1 63 211 GLN A N 1
ATOM 1767 C CA . GLN A 1 211 ? -11.961 -36.875 -4.215 1 63 211 GLN A CA 1
ATOM 1768 C C . GLN A 1 211 ? -11.734 -36.875 -2.707 1 63 211 GLN A C 1
ATOM 1770 O O . GLN A 1 211 ? -10.727 -36.344 -2.232 1 63 211 GLN A O 1
ATOM 1775 N N . MET B 1 1 ? 18.625 21.266 25.609 1 46.22 1 MET B N 1
ATOM 1776 C CA . MET B 1 1 ? 18.438 21.766 24.25 1 46.22 1 MET B CA 1
ATOM 1777 C C . MET B 1 1 ? 17 21.562 23.797 1 46.22 1 MET B C 1
ATOM 1779 O O . MET B 1 1 ? 16.422 20.484 23.969 1 46.22 1 MET B O 1
ATOM 1783 N N . GLY B 1 2 ? 16.172 22.578 23.516 1 65.31 2 GLY B N 1
ATOM 1784 C CA . GLY B 1 2 ? 14.719 22.531 23.422 1 65.31 2 GLY B CA 1
ATOM 1785 C C . GLY B 1 2 ? 14.219 21.672 22.281 1 65.31 2 GLY B C 1
ATOM 1786 O O . GLY B 1 2 ? 15 21.266 21.422 1 65.31 2 GLY B O 1
ATOM 1787 N N . MET B 1 3 ? 13.109 21.078 22.281 1 84.5 3 MET B N 1
ATOM 1788 C CA . MET B 1 3 ? 12.539 20.188 21.281 1 84.5 3 MET B CA 1
ATOM 1789 C C . MET B 1 3 ? 12.5 20.875 19.906 1 84.5 3 MET B C 1
ATOM 1791 O O . MET B 1 3 ? 12.156 22.047 19.812 1 84.5 3 MET B O 1
ATOM 1795 N N . VAL B 1 4 ? 13.039 20.328 18.875 1 93.25 4 VAL B N 1
ATOM 1796 C CA . VAL B 1 4 ? 13.023 20.812 17.5 1 93.25 4 VAL B CA 1
ATOM 1797 C C . VAL B 1 4 ? 11.586 20.875 16.984 1 93.25 4 VAL B C 1
ATOM 1799 O O . VAL B 1 4 ? 10.82 19.922 17.156 1 93.25 4 VAL B O 1
ATOM 1802 N N . PRO B 1 5 ? 11.188 22.016 16.484 1 96.69 5 PRO B N 1
ATOM 1803 C CA . PRO B 1 5 ? 9.805 22.156 16.016 1 96.69 5 PRO B CA 1
ATOM 1804 C C . PRO B 1 5 ? 9.477 21.172 14.891 1 96.69 5 PRO B C 1
ATOM 1806 O O . PRO B 1 5 ? 10.219 21.078 13.914 1 96.69 5 PRO B O 1
ATOM 1809 N N . PHE B 1 6 ? 8.477 20.453 15.031 1 98.25 6 PHE B N 1
ATOM 1810 C CA . PHE B 1 6 ? 7.805 19.625 14.023 1 98.25 6 PHE B CA 1
ATOM 1811 C C . PHE B 1 6 ? 6.312 19.953 13.977 1 98.25 6 PHE B C 1
ATOM 1813 O O . PHE B 1 6 ? 5.539 19.453 14.797 1 98.25 6 PHE B O 1
ATOM 1820 N N . ILE B 1 7 ? 5.941 20.766 12.945 1 98.5 7 ILE B N 1
ATOM 1821 C CA . ILE B 1 7 ? 4.59 21.312 12.867 1 98.5 7 ILE B CA 1
ATOM 1822 C C . ILE B 1 7 ? 3.803 20.578 11.781 1 98.5 7 ILE B C 1
ATOM 1824 O O . ILE B 1 7 ? 4.305 20.375 10.672 1 98.5 7 ILE B O 1
ATOM 1828 N N . ALA B 1 8 ? 2.609 20.156 12.125 1 98.81 8 ALA B N 1
ATOM 1829 C CA . ALA B 1 8 ? 1.695 19.594 11.133 1 98.81 8 ALA B CA 1
ATOM 1830 C C . ALA B 1 8 ? 0.467 20.484 10.953 1 98.81 8 ALA B C 1
ATOM 1832 O O . ALA B 1 8 ? -0.108 20.953 11.93 1 98.81 8 ALA B O 1
ATOM 1833 N N . ILE B 1 9 ? 0.122 20.719 9.703 1 98.81 9 ILE B N 1
ATOM 1834 C CA . ILE B 1 9 ? -1.091 21.469 9.391 1 98.81 9 ILE B CA 1
ATOM 1835 C C . ILE B 1 9 ? -2.195 20.516 8.953 1 98.81 9 ILE B C 1
ATOM 1837 O O . ILE B 1 9 ? -1.997 19.703 8.047 1 98.81 9 ILE B O 1
ATOM 1841 N N . GLU B 1 10 ? -3.357 20.594 9.617 1 98.69 10 GLU B N 1
ATOM 1842 C CA . GLU B 1 10 ? -4.449 19.672 9.312 1 98.69 10 GLU B CA 1
ATOM 1843 C C . GLU B 1 10 ? -5.766 20.422 9.125 1 98.69 10 GLU B C 1
ATOM 1845 O O . GLU B 1 10 ? -5.875 21.594 9.492 1 98.69 10 GLU B O 1
ATOM 1850 N N . GLY B 1 11 ? -6.688 19.766 8.555 1 98.5 11 GLY B N 1
ATOM 1851 C CA . GLY B 1 11 ? -8.008 20.25 8.219 1 98.5 11 GLY B CA 1
ATOM 1852 C C . GLY B 1 11 ? -8.602 19.594 6.988 1 98.5 11 GLY B C 1
ATOM 1853 O O . GLY B 1 11 ? -7.914 18.844 6.289 1 98.5 11 GLY B O 1
ATOM 1854 N N . PRO B 1 12 ? -9.891 19.875 6.766 1 98.06 12 PRO B N 1
ATOM 1855 C CA . PRO B 1 12 ? -10.562 19.219 5.637 1 98.06 12 PRO B CA 1
ATOM 1856 C C . PRO B 1 12 ? -10 19.656 4.285 1 98.06 12 PRO B C 1
ATOM 1858 O O . PRO B 1 12 ? -9.195 20.578 4.219 1 98.06 12 PRO B O 1
ATOM 1861 N N . ILE B 1 13 ? -10.383 18.875 3.32 1 96.81 13 ILE B N 1
ATOM 1862 C CA . ILE B 1 13 ? -9.945 19.141 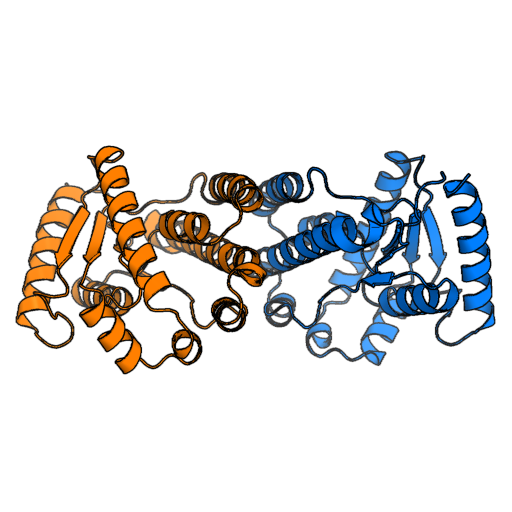1.953 1 96.81 13 ILE B CA 1
ATOM 1863 C C . ILE B 1 13 ? -10.344 20.562 1.546 1 96.81 13 ILE B C 1
ATOM 1865 O O . ILE B 1 13 ? -11.469 20.984 1.795 1 96.81 13 ILE B O 1
ATOM 1869 N N . GLY B 1 14 ? -9.445 21.25 0.955 1 96.38 14 GLY B N 1
ATOM 1870 C CA . GLY B 1 14 ? -9.742 22.562 0.424 1 96.38 14 GLY B CA 1
ATOM 1871 C C . GLY B 1 14 ? -9.539 23.688 1.437 1 96.38 14 GLY B C 1
ATOM 1872 O O . GLY B 1 14 ? -9.695 24.859 1.113 1 96.38 14 GLY B O 1
ATOM 1873 N N . VAL B 1 15 ? -9.062 23.375 2.586 1 97.69 15 VAL B N 1
ATOM 1874 C CA . VAL B 1 15 ? -9.078 24.359 3.658 1 97.69 15 VAL B CA 1
ATOM 1875 C C . VAL B 1 15 ? -7.824 25.234 3.574 1 97.69 15 VAL B C 1
ATOM 1877 O O . VAL B 1 15 ? -7.754 26.281 4.199 1 97.69 15 VAL B O 1
ATOM 1880 N N . GLY B 1 16 ? -6.777 24.766 2.867 1 96.88 16 GLY B N 1
ATOM 1881 C CA . GLY B 1 16 ? -5.602 25.594 2.668 1 96.88 16 GLY B CA 1
ATOM 1882 C C . GLY B 1 16 ? -4.375 25.078 3.396 1 96.88 16 GLY B C 1
ATOM 1883 O O . GLY B 1 16 ? -3.49 25.859 3.764 1 96.88 16 GLY B O 1
ATOM 1884 N N . LYS B 1 17 ? -4.258 23.828 3.648 1 98.06 17 LYS B N 1
ATOM 1885 C CA . LYS B 1 17 ? -3.16 23.219 4.395 1 98.06 17 LYS B CA 1
ATOM 1886 C C . LYS B 1 17 ? -1.825 23.453 3.688 1 98.06 17 LYS B C 1
ATOM 1888 O O . LYS B 1 17 ? -0.862 23.922 4.301 1 98.06 17 LYS B O 1
ATOM 1893 N N . THR B 1 18 ? -1.818 23.078 2.385 1 97.31 18 THR B N 1
ATOM 1894 C CA . THR B 1 18 ? -0.583 23.156 1.612 1 97.31 18 THR B CA 1
ATOM 1895 C C . THR B 1 18 ? -0.093 24.609 1.527 1 97.31 18 THR B C 1
ATOM 1897 O O . THR B 1 18 ? 1.102 24.875 1.683 1 97.31 18 THR B O 1
ATOM 1900 N N . SER B 1 19 ? -0.989 25.547 1.269 1 97.12 19 SER B N 1
ATOM 1901 C CA . SER B 1 19 ? -0.643 26.953 1.186 1 97.12 19 SER B CA 1
ATOM 1902 C C . SER B 1 19 ? -0.058 27.469 2.5 1 97.12 19 SER B C 1
ATOM 1904 O O . SER B 1 19 ? 0.951 28.172 2.506 1 97.12 19 SER B O 1
ATOM 1906 N N . LEU B 1 20 ? -0.685 27.109 3.598 1 98.44 20 LEU B N 1
ATOM 1907 C CA . LEU B 1 20 ? -0.205 27.578 4.891 1 98.44 20 LEU B CA 1
ATOM 1908 C C . LEU B 1 20 ? 1.137 26.938 5.238 1 98.44 20 LEU B C 1
ATOM 1910 O O . LEU B 1 20 ? 2.023 27.609 5.777 1 98.44 20 LEU B O 1
ATOM 1914 N N . ALA B 1 21 ? 1.31 25.656 4.984 1 98.69 21 ALA B N 1
ATOM 1915 C CA . ALA B 1 21 ? 2.574 24.969 5.246 1 98.69 21 ALA B CA 1
ATOM 1916 C C . ALA B 1 21 ? 3.723 25.641 4.492 1 98.69 21 ALA B C 1
ATOM 1918 O O . ALA B 1 21 ? 4.805 25.828 5.047 1 98.69 21 ALA B O 1
ATOM 1919 N N . LYS B 1 22 ? 3.467 25.953 3.254 1 98.31 22 LYS B N 1
ATOM 1920 C CA . LYS B 1 22 ? 4.473 26.641 2.449 1 98.31 22 LYS B CA 1
ATOM 1921 C C . LYS B 1 22 ? 4.836 27.984 3.061 1 98.31 22 LYS B C 1
ATOM 1923 O O . LYS B 1 22 ? 6.016 28.328 3.152 1 98.31 22 LYS B O 1
ATOM 1928 N N . ALA B 1 23 ? 3.881 28.766 3.457 1 98.31 23 ALA B N 1
ATOM 1929 C CA . ALA B 1 23 ? 4.109 30.078 4.051 1 98.31 23 ALA B CA 1
ATOM 1930 C C . ALA B 1 23 ? 4.93 29.969 5.336 1 98.31 23 ALA B C 1
ATOM 1932 O O . ALA B 1 23 ? 5.855 30.75 5.559 1 98.31 23 ALA B O 1
ATOM 1933 N N . ILE B 1 24 ? 4.586 29 6.141 1 98.25 24 ILE B N 1
ATOM 1934 C CA . ILE B 1 24 ? 5.281 28.781 7.402 1 98.25 24 ILE B CA 1
ATOM 1935 C C . ILE B 1 24 ? 6.73 28.391 7.129 1 98.25 24 ILE B C 1
ATOM 1937 O O . ILE B 1 24 ? 7.652 28.906 7.777 1 98.25 24 ILE B O 1
ATOM 1941 N N . SER B 1 25 ? 6.871 27.422 6.227 1 98.75 25 SER B N 1
ATOM 1942 C CA . SER B 1 25 ? 8.211 26.984 5.844 1 98.75 25 SER B CA 1
ATOM 1943 C C . SER B 1 25 ? 9.078 28.156 5.426 1 98.75 25 SER B C 1
ATOM 1945 O O . SER B 1 25 ? 10.211 28.297 5.887 1 98.75 25 SER B O 1
ATOM 1947 N N . GLU B 1 26 ? 8.586 29.031 4.57 1 98.19 26 GLU B N 1
ATOM 1948 C CA . GLU B 1 26 ? 9.328 30.172 4.035 1 98.19 26 GLU B CA 1
ATOM 1949 C C . GLU B 1 26 ? 9.617 31.203 5.121 1 98.19 26 GLU B C 1
ATOM 1951 O O . GLU B 1 26 ? 10.719 31.75 5.188 1 98.19 26 GLU B O 1
ATOM 1956 N N . HIS B 1 27 ? 8.734 31.438 5.988 1 97.75 27 HIS B N 1
ATOM 1957 C CA . HIS B 1 27 ? 8.852 32.469 7 1 97.75 27 HIS B CA 1
ATOM 1958 C C . HIS B 1 27 ? 9.82 32.062 8.102 1 97.75 27 HIS B C 1
ATOM 1960 O O . HIS B 1 27 ? 10.68 32.844 8.516 1 97.75 27 HIS B O 1
ATOM 1966 N N . PHE B 1 28 ? 9.703 30.828 8.547 1 97.5 28 PHE B N 1
ATOM 1967 C CA . PHE B 1 28 ? 10.477 30.359 9.695 1 97.5 28 PHE B CA 1
ATOM 1968 C C . PHE B 1 28 ? 11.688 29.547 9.242 1 97.5 28 PHE B C 1
ATOM 1970 O O . PHE B 1 28 ? 12.492 29.125 10.07 1 97.5 28 PHE B O 1
ATOM 1977 N N . HIS B 1 29 ? 11.758 29.25 7.969 1 97.69 29 HIS B N 1
ATOM 1978 C CA . HIS B 1 29 ? 12.844 28.469 7.383 1 97.69 29 HIS B CA 1
ATOM 1979 C C . HIS B 1 29 ? 12.828 27.031 7.895 1 97.69 29 HIS B C 1
ATOM 1981 O O . HIS B 1 29 ? 13.867 26.516 8.312 1 97.69 29 HIS B O 1
ATOM 1987 N N . TYR B 1 30 ? 11.664 26.469 7.984 1 98.31 30 TYR B N 1
ATOM 1988 C CA . TYR B 1 30 ? 11.484 25.047 8.305 1 98.31 30 TYR B CA 1
ATOM 1989 C C . TYR B 1 30 ? 11.5 24.203 7.035 1 98.31 30 TYR B C 1
ATOM 1991 O O . TYR B 1 30 ? 11.07 24.656 5.973 1 98.31 30 TYR B O 1
ATOM 1999 N N . HIS B 1 31 ? 11.969 23 7.164 1 98.62 31 HIS B N 1
ATOM 2000 C CA . HIS B 1 31 ? 11.875 22.094 6.027 1 98.62 31 HIS B CA 1
ATOM 2001 C C . HIS B 1 31 ? 10.43 21.688 5.758 1 98.62 31 HIS B C 1
ATOM 2003 O O . HIS B 1 31 ? 9.719 21.281 6.676 1 98.62 31 HIS B O 1
ATOM 2009 N N . LEU B 1 32 ? 10.039 21.828 4.484 1 98.75 32 LEU B N 1
ATOM 2010 C CA . LEU B 1 32 ? 8.664 21.562 4.09 1 98.75 32 LEU B CA 1
ATOM 2011 C C . LEU B 1 32 ? 8.523 20.156 3.535 1 98.75 32 LEU B C 1
ATOM 2013 O O . LEU B 1 32 ? 9.289 19.75 2.658 1 98.75 32 LEU B O 1
ATOM 2017 N N . VAL B 1 33 ? 7.609 19.359 4.062 1 98.25 33 VAL B N 1
ATOM 2018 C CA . VAL B 1 33 ? 7.23 18.078 3.494 1 98.25 33 VAL B CA 1
ATOM 2019 C C . VAL B 1 33 ? 5.742 18.078 3.146 1 98.25 33 VAL B C 1
ATOM 2021 O O . VAL B 1 33 ? 4.895 18.266 4.023 1 98.25 33 VAL B O 1
ATOM 2024 N N . LYS B 1 34 ? 5.477 17.812 1.885 1 97.31 34 LYS B N 1
ATOM 2025 C CA . LYS B 1 34 ? 4.098 17.859 1.406 1 97.31 34 LYS B CA 1
ATOM 2026 C C . LYS B 1 34 ? 3.555 16.453 1.161 1 97.31 34 LYS B C 1
ATOM 2028 O O . LYS B 1 34 ? 4.312 15.547 0.83 1 97.31 34 LYS B O 1
ATOM 2033 N N . GLU B 1 35 ? 2.277 16.406 1.323 1 93.69 35 GLU B N 1
ATOM 2034 C CA . GLU B 1 35 ? 1.574 15.195 0.925 1 93.69 35 GLU B CA 1
ATOM 2035 C C . GLU B 1 35 ? 1.638 14.992 -0.586 1 93.69 35 GLU B C 1
ATOM 2037 O O . GLU B 1 35 ? 1.574 15.953 -1.352 1 93.69 35 GLU B O 1
ATOM 2042 N N . ILE B 1 36 ? 1.769 13.734 -0.977 1 86.38 36 ILE B N 1
ATOM 2043 C CA . ILE B 1 36 ? 1.807 13.445 -2.406 1 86.38 36 ILE B CA 1
ATOM 2044 C C . ILE B 1 36 ? 0.417 13.023 -2.885 1 86.38 36 ILE B C 1
ATOM 2046 O O . ILE B 1 36 ? 0.092 11.836 -2.902 1 86.38 36 ILE B O 1
ATOM 2050 N N . VAL B 1 37 ? -0.347 13.891 -3.326 1 86 37 VAL B N 1
ATOM 2051 C CA . VAL B 1 37 ? -1.725 13.641 -3.74 1 86 37 VAL B CA 1
ATOM 2052 C C . VAL B 1 37 ? -1.761 13.266 -5.219 1 86 37 VAL B C 1
A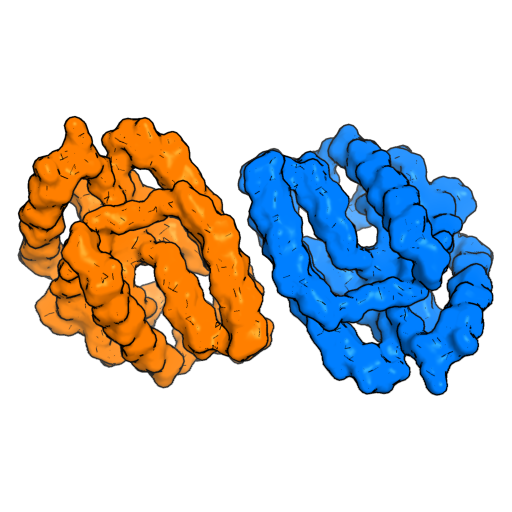TOM 2054 O O . VAL B 1 37 ? -2.375 12.258 -5.594 1 86 37 VAL B O 1
ATOM 2057 N N . ASP B 1 38 ? -0.951 13.906 -6.02 1 81.31 38 ASP B N 1
ATOM 2058 C CA . ASP B 1 38 ? -0.983 13.719 -7.465 1 81.31 38 ASP B CA 1
ATOM 2059 C C . ASP B 1 38 ? -0.297 12.414 -7.867 1 81.31 38 ASP B C 1
ATOM 2061 O O . ASP B 1 38 ? -0.512 11.906 -8.969 1 81.31 38 ASP B O 1
ATOM 2065 N N . GLU B 1 39 ? 0.378 11.859 -6.98 1 81.38 39 GLU B N 1
ATOM 2066 C CA . GLU B 1 39 ? 1.136 10.656 -7.289 1 81.38 39 GLU B CA 1
ATOM 2067 C C . GLU B 1 39 ? 0.33 9.398 -6.961 1 81.38 39 GLU B C 1
ATOM 2069 O O . GLU B 1 39 ? 0.693 8.297 -7.379 1 81.38 39 GLU B O 1
ATOM 2074 N N . ASN B 1 40 ? -0.688 9.672 -6.23 1 88.75 40 ASN B N 1
ATOM 2075 C CA . ASN B 1 40 ? -1.524 8.516 -5.93 1 88.75 40 ASN B CA 1
ATOM 2076 C C . ASN B 1 40 ? -2.291 8.039 -7.16 1 88.75 40 ASN B C 1
ATOM 2078 O O . ASN B 1 40 ? -3.227 8.703 -7.605 1 88.75 40 ASN B O 1
ATOM 2082 N N . PRO B 1 41 ? -1.989 6.898 -7.664 1 88.5 41 PRO B N 1
ATOM 2083 C CA . PRO B 1 41 ? -2.598 6.438 -8.914 1 88.5 41 PRO B CA 1
ATOM 2084 C C . PRO B 1 41 ? -4.055 6.016 -8.742 1 88.5 41 PRO B C 1
ATOM 2086 O O . PRO B 1 41 ? -4.762 5.801 -9.727 1 88.5 41 PRO B O 1
ATOM 2089 N N . PHE B 1 42 ? -4.551 5.984 -7.539 1 92.19 42 PHE B N 1
ATOM 2090 C CA . PHE B 1 42 ? -5.879 5.441 -7.285 1 92.19 42 PHE B CA 1
ATOM 2091 C C . PHE B 1 42 ? -6.879 6.562 -7.023 1 92.19 42 PHE B C 1
ATOM 2093 O O . PHE B 1 42 ? -8.086 6.32 -6.977 1 92.19 42 PHE B O 1
ATOM 2100 N N . LEU B 1 43 ? -6.41 7.746 -6.84 1 93.19 43 LEU B N 1
ATOM 2101 C CA . LEU B 1 43 ? -7.254 8.836 -6.363 1 93.19 43 LEU B CA 1
ATOM 2102 C C . LEU B 1 43 ? -8.367 9.133 -7.355 1 93.19 43 LEU B C 1
ATOM 2104 O O . LEU B 1 43 ? -9.5 9.414 -6.957 1 93.19 43 LEU B O 1
ATOM 2108 N N . GLY B 1 44 ? -8.031 9.148 -8.648 1 92.25 44 GLY B N 1
ATOM 2109 C CA . GLY B 1 44 ? -9.078 9.32 -9.641 1 92.25 44 GLY B CA 1
ATOM 2110 C C . GLY B 1 44 ? -10.18 8.281 -9.547 1 92.25 44 GLY B C 1
ATOM 2111 O O . GLY B 1 44 ? -11.359 8.625 -9.461 1 92.25 44 GLY B O 1
ATOM 2112 N N . LYS B 1 45 ? -9.781 7.023 -9.539 1 92.56 45 LYS B N 1
ATOM 2113 C CA . LYS B 1 45 ? -10.734 5.918 -9.438 1 92.56 45 LYS B CA 1
ATOM 2114 C C . LYS B 1 45 ? -11.484 5.961 -8.109 1 92.56 45 LYS B C 1
ATOM 2116 O O . LYS B 1 45 ? -12.656 5.582 -8.039 1 92.56 45 LYS B O 1
ATOM 2121 N N . PHE B 1 46 ? -10.867 6.434 -7.137 1 95.88 46 PHE B N 1
ATOM 2122 C CA . PHE B 1 46 ? -11.445 6.547 -5.805 1 95.88 46 PHE B CA 1
ATOM 2123 C C . PHE B 1 46 ? -12.695 7.414 -5.832 1 95.88 46 PHE B C 1
ATOM 2125 O O . PHE B 1 46 ? -13.742 7.016 -5.316 1 95.88 46 PHE B O 1
ATOM 2132 N N . TYR B 1 47 ? -12.602 8.562 -6.461 1 94.5 47 TYR B N 1
ATOM 2133 C CA . TYR B 1 47 ? -13.742 9.477 -6.465 1 94.5 47 TYR B CA 1
ATOM 2134 C C . TYR B 1 47 ? -14.82 8.992 -7.426 1 94.5 47 TYR B C 1
ATOM 2136 O O . TYR B 1 47 ? -15.961 9.461 -7.367 1 94.5 47 TYR B O 1
ATOM 2144 N N . GLU B 1 48 ? -14.438 8.062 -8.289 1 93.81 48 GLU B N 1
ATOM 2145 C CA . GLU B 1 48 ? -15.438 7.441 -9.148 1 93.81 48 GLU B CA 1
ATOM 2146 C C . GLU B 1 48 ? -16.188 6.34 -8.406 1 93.81 48 GLU B C 1
ATOM 2148 O O . GLU B 1 48 ? -17.391 6.133 -8.641 1 93.81 48 GLU B O 1
ATOM 2153 N N . ASN B 1 49 ? -15.5 5.652 -7.605 1 94.06 49 ASN B N 1
ATOM 2154 C CA . ASN B 1 49 ? -16.062 4.547 -6.84 1 94.06 49 ASN B CA 1
ATOM 2155 C C . ASN B 1 49 ? -15.328 4.352 -5.516 1 94.06 49 ASN B C 1
ATOM 2157 O O . ASN B 1 49 ? -14.414 3.533 -5.422 1 94.06 49 ASN B O 1
ATOM 2161 N N . ILE B 1 50 ? -15.789 5.051 -4.477 1 94.12 50 ILE B N 1
ATOM 2162 C CA . ILE B 1 50 ? -15.109 5.102 -3.188 1 94.12 50 ILE B CA 1
ATOM 2163 C C . ILE B 1 50 ? -15.055 3.705 -2.576 1 94.12 50 ILE B C 1
ATOM 2165 O O . ILE B 1 50 ? -13.992 3.246 -2.148 1 94.12 50 ILE B O 1
ATOM 2169 N N . GLU B 1 51 ? -16.125 3.01 -2.662 1 92.19 51 GLU B N 1
ATOM 2170 C CA . GLU B 1 51 ? -16.203 1.696 -2.029 1 92.19 51 GLU B CA 1
ATOM 2171 C C . GLU B 1 51 ? -15.172 0.735 -2.617 1 92.19 51 GLU B C 1
ATOM 2173 O O . GLU B 1 51 ? -14.547 -0.034 -1.887 1 92.19 51 GLU B O 1
ATOM 2178 N N . GLU B 1 52 ? -15.008 0.839 -3.857 1 90.75 52 GLU B N 1
ATOM 2179 C CA . GLU B 1 52 ? -14.156 -0.106 -4.574 1 90.75 52 GLU B CA 1
ATOM 2180 C C . GLU B 1 52 ? -12.68 0.215 -4.367 1 90.75 52 GLU B C 1
ATOM 2182 O O . GLU B 1 52 ? -11.852 -0.692 -4.273 1 90.75 52 GLU B O 1
ATOM 2187 N N . TRP B 1 53 ? -12.367 1.463 -4.227 1 92.81 53 TRP B N 1
ATOM 2188 C CA . TRP B 1 53 ? -10.969 1.844 -4.363 1 92.81 53 TRP B CA 1
ATOM 2189 C C . TRP B 1 53 ? -10.422 2.402 -3.051 1 92.81 53 TRP B C 1
ATOM 2191 O O . TRP B 1 53 ? -9.234 2.707 -2.941 1 92.81 53 TRP B O 1
ATOM 2201 N N . SER B 1 54 ? -11.203 2.418 -2.004 1 96.38 54 SER B N 1
ATOM 2202 C CA . SER B 1 54 ? -10.828 3.086 -0.764 1 96.38 54 SER B CA 1
ATOM 2203 C C . SER B 1 54 ? -9.633 2.398 -0.108 1 96.38 54 SER B C 1
ATOM 2205 O O . SER B 1 54 ? -8.688 3.062 0.326 1 96.38 54 SER B O 1
ATOM 2207 N N . PHE B 1 55 ? -9.711 1.142 -0.113 1 95.94 55 PHE B N 1
ATOM 2208 C CA . PHE B 1 55 ? -8.656 0.427 0.592 1 95.94 55 PHE B CA 1
ATOM 2209 C C . PHE B 1 55 ? -7.301 0.687 -0.057 1 95.94 55 PHE B C 1
ATOM 2211 O O . PHE B 1 55 ? -6.332 1.02 0.628 1 95.94 55 PHE B O 1
ATOM 2218 N N . GLN B 1 56 ? -7.156 0.514 -1.337 1 92.75 56 GLN B N 1
ATOM 2219 C CA . GLN B 1 56 ? -5.906 0.741 -2.061 1 92.75 56 GLN B CA 1
ATOM 2220 C C . GLN B 1 56 ? -5.438 2.186 -1.907 1 92.75 56 GLN B C 1
ATOM 2222 O O . GLN B 1 56 ? -4.25 2.438 -1.702 1 92.75 56 GLN B O 1
ATOM 2227 N N . THR B 1 57 ? -6.379 3.064 -1.966 1 95.88 57 THR B N 1
ATOM 2228 C CA . THR B 1 57 ? -6.066 4.484 -1.871 1 95.88 57 THR B CA 1
ATOM 2229 C C . THR B 1 57 ? -5.5 4.824 -0.495 1 95.88 57 THR B C 1
ATOM 2231 O O . THR B 1 57 ? -4.461 5.477 -0.388 1 95.88 57 THR B O 1
ATOM 2234 N N . GLU B 1 58 ? -6.195 4.328 0.524 1 97.19 58 GLU B N 1
ATOM 2235 C CA . GLU B 1 58 ? -5.77 4.613 1.89 1 97.19 58 GLU B CA 1
ATOM 2236 C C . GLU B 1 58 ? -4.426 3.961 2.195 1 97.19 58 GLU B C 1
ATOM 2238 O O . GLU B 1 58 ? -3.588 4.543 2.891 1 97.19 58 GLU B O 1
ATOM 2243 N N . MET B 1 59 ? -4.23 2.801 1.661 1 96.19 59 MET B N 1
ATOM 2244 C CA . MET B 1 59 ? -2.955 2.123 1.868 1 96.19 59 MET B CA 1
ATOM 2245 C C . MET B 1 59 ? -1.819 2.879 1.186 1 96.19 59 MET B C 1
ATOM 2247 O O . MET B 1 59 ? -0.71 2.953 1.717 1 96.19 59 MET B O 1
ATOM 2251 N N . PHE B 1 60 ? -2.115 3.355 0.106 1 94.31 60 PHE B N 1
ATOM 2252 C CA . PHE B 1 60 ? -1.115 4.145 -0.602 1 94.31 60 PHE B CA 1
ATOM 2253 C C . PHE B 1 60 ? -0.698 5.355 0.224 1 94.31 60 PHE B C 1
ATOM 2255 O O . PHE B 1 60 ? 0.495 5.605 0.408 1 94.31 60 PHE B O 1
ATOM 2262 N N . PHE B 1 61 ? -1.655 6.059 0.699 1 96.5 61 PHE B N 1
ATOM 2263 C CA . PHE B 1 61 ? -1.355 7.223 1.522 1 96.5 61 PHE B CA 1
ATOM 2264 C C . PHE B 1 61 ? -0.536 6.824 2.744 1 96.5 61 PHE B C 1
ATOM 2266 O O . PHE B 1 61 ? 0.436 7.5 3.092 1 96.5 61 PHE B O 1
ATOM 2273 N N . LEU B 1 62 ? -0.937 5.812 3.371 1 97.19 62 LEU B N 1
ATOM 2274 C CA . LEU B 1 62 ? -0.281 5.379 4.598 1 97.19 62 LEU B CA 1
ATOM 2275 C C . LEU B 1 62 ? 1.179 5.023 4.34 1 97.19 62 LEU B C 1
ATOM 2277 O O . LEU B 1 62 ? 2.068 5.461 5.07 1 97.19 62 LEU B O 1
ATOM 2281 N N . CYS B 1 63 ? 1.449 4.301 3.283 1 94.81 63 CYS B N 1
ATOM 2282 C CA . CYS B 1 63 ? 2.807 3.861 2.975 1 94.81 63 CYS B CA 1
ATOM 2283 C C . CYS B 1 63 ? 3.688 5.047 2.598 1 94.81 63 CYS B C 1
ATOM 2285 O O . CYS B 1 63 ? 4.867 5.086 2.957 1 94.81 63 CYS B O 1
ATOM 2287 N N . HIS B 1 64 ? 3.137 5.891 1.884 1 93.94 64 HIS B N 1
ATOM 2288 C CA . HIS B 1 64 ? 3.914 7.055 1.479 1 93.94 64 HIS B CA 1
ATOM 2289 C C . HIS B 1 64 ? 4.254 7.938 2.676 1 93.94 64 HIS B C 1
ATOM 2291 O O . HIS B 1 64 ? 5.383 8.414 2.803 1 93.94 64 HIS B O 1
ATOM 2297 N N . ARG B 1 65 ? 3.289 8.156 3.514 1 96.88 65 ARG B N 1
ATOM 2298 C CA . ARG B 1 65 ? 3.535 8.984 4.691 1 96.88 65 ARG B CA 1
ATOM 2299 C C . ARG B 1 65 ? 4.5 8.297 5.652 1 96.88 65 ARG B C 1
ATOM 2301 O O . ARG B 1 65 ? 5.305 8.961 6.309 1 96.88 65 ARG B O 1
ATOM 2308 N N . TYR B 1 66 ? 4.414 7 5.73 1 97.06 66 TYR B N 1
ATOM 2309 C CA . TYR B 1 66 ? 5.375 6.23 6.512 1 97.06 66 TYR B CA 1
ATOM 2310 C C . TYR B 1 66 ? 6.801 6.508 6.051 1 97.06 66 TYR B C 1
ATOM 2312 O O . TYR B 1 66 ? 7.672 6.828 6.863 1 97.06 66 TYR B O 1
ATOM 2320 N N . LYS B 1 67 ? 6.949 6.406 4.801 1 94.56 67 LYS B N 1
ATOM 2321 C CA . LYS B 1 67 ? 8.273 6.656 4.238 1 94.56 67 LYS B CA 1
ATOM 2322 C C . LYS B 1 67 ? 8.734 8.086 4.531 1 94.56 67 LYS B C 1
ATOM 2324 O O . LYS B 1 67 ? 9.875 8.297 4.941 1 94.56 67 LYS B O 1
ATOM 2329 N N . GLN B 1 68 ? 7.902 9.008 4.352 1 96.5 68 GLN B N 1
ATOM 2330 C CA . GLN B 1 68 ? 8.234 10.406 4.586 1 96.5 68 GLN B CA 1
ATOM 2331 C C . GLN B 1 68 ? 8.625 10.641 6.043 1 96.5 68 GLN B C 1
ATOM 2333 O O . GLN B 1 68 ? 9.57 11.383 6.324 1 96.5 68 GLN B O 1
ATOM 2338 N N . LEU B 1 69 ? 7.887 10.047 6.898 1 97.81 69 LEU B N 1
ATOM 2339 C CA . LEU B 1 69 ? 8.164 10.25 8.312 1 97.81 69 LEU B CA 1
ATOM 2340 C C . LEU B 1 69 ? 9.508 9.641 8.703 1 97.81 69 LEU B C 1
ATOM 2342 O O . LEU B 1 69 ? 10.227 10.195 9.539 1 97.81 69 LEU B O 1
ATOM 2346 N N . GLU B 1 70 ? 9.812 8.508 8.117 1 96.56 70 GLU B N 1
ATOM 2347 C CA . GLU B 1 70 ? 11.141 7.945 8.328 1 96.56 70 GLU B CA 1
ATOM 2348 C C . GLU B 1 70 ? 12.227 8.914 7.863 1 96.56 70 GLU B C 1
ATOM 2350 O O . GLU B 1 70 ? 13.227 9.117 8.555 1 96.56 70 GLU B O 1
ATOM 2355 N N . GLU B 1 71 ? 11.984 9.453 6.738 1 96.44 71 GLU B N 1
ATOM 2356 C CA . GLU B 1 71 ? 12.945 10.391 6.168 1 96.44 71 GLU B CA 1
ATOM 2357 C C . GLU B 1 71 ? 13.031 11.672 6.988 1 96.44 71 GLU B C 1
ATOM 2359 O O . GLU B 1 71 ? 14.117 12.219 7.191 1 96.44 71 GLU B O 1
ATOM 2364 N N . ILE B 1 72 ? 11.914 12.18 7.418 1 98.06 72 ILE B N 1
ATOM 2365 C CA . ILE B 1 72 ? 11.859 13.367 8.266 1 98.06 72 ILE B CA 1
ATOM 2366 C C . ILE B 1 72 ? 12.703 13.148 9.516 1 98.06 72 ILE B C 1
ATOM 2368 O O . ILE B 1 72 ? 13.508 14.008 9.891 1 98.06 72 ILE B O 1
ATOM 2372 N N . ASP B 1 73 ? 12.523 12.008 10.164 1 97.75 73 ASP B N 1
ATOM 2373 C CA . ASP B 1 73 ? 13.25 11.688 11.383 1 97.75 73 ASP B CA 1
ATOM 2374 C C . ASP B 1 73 ? 14.75 11.633 11.133 1 97.75 73 ASP B C 1
ATOM 2376 O O . ASP B 1 73 ? 15.523 12.336 11.789 1 97.75 73 ASP B O 1
ATOM 2380 N N . ARG B 1 74 ? 15.078 10.867 10.133 1 96.5 74 ARG B N 1
ATOM 2381 C CA . ARG B 1 74 ? 16.484 10.578 9.836 1 96.5 74 ARG B CA 1
ATOM 2382 C C . ARG B 1 74 ? 17.203 11.82 9.32 1 96.5 74 ARG B C 1
ATOM 2384 O O . ARG B 1 74 ? 18.312 12.133 9.758 1 96.5 74 ARG B O 1
ATOM 2391 N N . ASP B 1 75 ? 16.594 12.523 8.445 1 97.81 75 ASP B N 1
ATOM 2392 C CA . ASP B 1 75 ? 17.312 13.523 7.656 1 97.81 75 ASP B CA 1
ATOM 2393 C C . ASP B 1 75 ? 17.172 14.914 8.273 1 97.81 75 ASP B C 1
ATOM 2395 O O . ASP B 1 75 ? 17.953 15.812 7.98 1 97.81 75 ASP B O 1
ATOM 2399 N N . PHE B 1 76 ? 16.203 15.102 9.188 1 98.06 76 PHE B N 1
ATOM 2400 C CA . PHE B 1 76 ? 15.992 16.453 9.68 1 98.06 76 PHE B CA 1
ATOM 2401 C C . PHE B 1 76 ? 15.914 16.484 11.203 1 98.06 76 PHE B C 1
ATOM 2403 O O . PHE B 1 76 ? 16.781 17.047 11.867 1 98.06 76 PHE B O 1
ATOM 2410 N N . LEU B 1 77 ? 15.008 15.758 11.789 1 97.56 77 LEU B N 1
ATOM 2411 C CA . LEU B 1 77 ? 14.781 15.859 13.227 1 97.56 77 LEU B CA 1
ATOM 2412 C C . LEU B 1 77 ? 16 15.398 14.008 1 97.56 77 LEU B C 1
ATOM 2414 O O . LEU B 1 77 ? 16.406 16.047 14.977 1 97.56 77 LEU B O 1
ATOM 2418 N N . GLN B 1 78 ? 16.578 14.289 13.562 1 96.81 78 GLN B N 1
ATOM 2419 C CA . GLN B 1 78 ? 17.781 13.789 14.227 1 96.81 78 GLN B CA 1
ATOM 2420 C C . GLN B 1 78 ? 18.953 14.75 14.031 1 96.81 78 GLN B C 1
ATOM 2422 O O . GLN B 1 78 ? 19.938 14.695 14.781 1 96.81 78 GLN B O 1
ATOM 2427 N N . ARG B 1 79 ? 18.812 15.617 13.102 1 97.12 79 ARG B N 1
ATOM 2428 C CA . ARG B 1 79 ? 19.844 16.625 12.852 1 97.12 79 ARG B CA 1
ATOM 2429 C C . ARG B 1 79 ? 19.438 17.984 13.398 1 97.12 79 ARG B C 1
ATOM 2431 O O . ARG B 1 79 ? 19.984 19.016 13.016 1 97.12 79 ARG B O 1
ATOM 2438 N N . GLN B 1 80 ? 18.391 17.984 14.148 1 96.31 80 GLN B N 1
ATOM 2439 C CA . GLN B 1 80 ? 17.891 19.172 14.852 1 96.31 80 GLN B CA 1
ATOM 2440 C C . GLN B 1 80 ? 17.422 20.234 13.867 1 96.31 80 GLN B C 1
ATOM 2442 O O . GLN B 1 80 ? 17.656 21.422 14.07 1 96.31 80 GLN B O 1
ATOM 2447 N N . GLN B 1 81 ? 16.828 19.781 12.844 1 97.69 81 GLN B N 1
ATOM 2448 C CA . GLN B 1 81 ? 16.25 20.672 11.852 1 97.69 81 GLN B CA 1
ATOM 2449 C C . GLN B 1 81 ? 14.719 20.672 11.922 1 97.69 81 GLN B C 1
ATOM 2451 O O . GLN B 1 81 ? 14.102 19.594 11.914 1 97.69 81 GLN B O 1
ATOM 2456 N N . PRO B 1 82 ? 14.117 21.859 12.008 1 97.88 82 PRO B N 1
ATOM 2457 C CA . PRO B 1 82 ? 12.664 21.922 12.117 1 97.88 82 PRO B CA 1
ATOM 2458 C C . PRO B 1 82 ? 11.953 21.531 10.82 1 97.88 82 PRO B C 1
ATOM 2460 O O . PRO B 1 82 ? 12.516 21.672 9.734 1 97.88 82 PRO B O 1
ATOM 2463 N N . VAL B 1 83 ? 10.758 21.047 11.016 1 98.62 83 VAL B N 1
ATOM 2464 C CA . VAL B 1 83 ? 9.984 20.531 9.883 1 98.62 83 VAL B CA 1
ATOM 2465 C C . VAL B 1 83 ? 8.539 21.016 9.977 1 98.62 83 VAL B C 1
ATOM 2467 O O . VAL B 1 83 ? 8.008 21.172 11.078 1 98.62 83 VAL B O 1
ATOM 2470 N N . VAL B 1 84 ? 7.98 21.344 8.844 1 98.81 84 VAL B N 1
ATOM 2471 C CA . VAL B 1 84 ? 6.547 21.594 8.742 1 98.81 84 VAL B CA 1
ATOM 2472 C C . VAL B 1 84 ? 5.945 20.719 7.648 1 98.81 84 VAL B C 1
ATOM 2474 O O . VAL B 1 84 ? 6.535 20.547 6.578 1 98.81 84 VAL B O 1
ATOM 2477 N N . THR B 1 85 ? 4.836 20.031 7.938 1 98.81 85 THR B N 1
ATOM 2478 C CA . THR B 1 85 ? 4.121 19.188 6.996 1 98.81 85 THR B CA 1
ATOM 2479 C C . THR B 1 85 ? 2.697 19.688 6.781 1 98.81 85 THR B C 1
ATOM 2481 O O . THR B 1 85 ? 2.119 20.312 7.668 1 98.81 85 THR B O 1
ATOM 2484 N N . ASP B 1 86 ? 2.133 19.359 5.664 1 98.75 86 ASP B N 1
ATOM 2485 C CA . ASP B 1 86 ? 0.732 19.688 5.43 1 98.75 86 ASP B CA 1
ATOM 2486 C C . ASP B 1 86 ? -0.179 18.5 5.73 1 98.75 86 ASP B C 1
ATOM 2488 O O . ASP B 1 86 ? -1.231 18.344 5.105 1 98.75 86 ASP B O 1
ATOM 2492 N N . TYR B 1 87 ? 0.303 17.656 6.609 1 98.44 87 TYR B N 1
ATOM 2493 C CA . TYR B 1 87 ? -0.497 16.531 7.094 1 98.44 87 TYR B CA 1
ATOM 2494 C C . TYR B 1 87 ? 0.028 16.031 8.43 1 98.44 87 TYR B C 1
ATOM 2496 O O . TYR B 1 87 ? 1.188 16.266 8.781 1 98.44 87 TYR B O 1
ATOM 2504 N N . HIS B 1 88 ? -0.8 15.508 9.211 1 98.31 88 HIS B N 1
ATOM 2505 C CA . HIS B 1 88 ? -0.511 14.648 10.352 1 98.31 88 HIS B CA 1
ATOM 2506 C C . HIS B 1 88 ? -0.881 13.195 10.055 1 98.31 88 HIS B C 1
ATOM 2508 O O . HIS B 1 88 ? -1.916 12.93 9.438 1 98.31 88 HIS B O 1
ATOM 2514 N N . ILE B 1 89 ? -0.131 12.242 10.43 1 98 89 ILE B N 1
ATOM 2515 C CA . ILE B 1 89 ? -0.316 10.852 10.055 1 98 89 ILE B CA 1
ATOM 2516 C C . ILE B 1 89 ? -1.682 10.359 10.531 1 98 89 ILE B C 1
ATOM 2518 O O . ILE B 1 89 ? -2.281 9.477 9.922 1 98 89 ILE B O 1
ATOM 2522 N N . MET B 1 90 ? -2.225 10.961 11.578 1 97.5 90 MET B N 1
ATOM 2523 C CA . MET B 1 90 ? -3.518 10.523 12.102 1 97.5 90 MET B CA 1
ATOM 2524 C C . MET B 1 90 ? -4.621 10.75 11.07 1 97.5 90 MET B C 1
ATOM 2526 O O . MET B 1 90 ? -5.707 10.172 11.188 1 97.5 90 MET B O 1
ATOM 2530 N N . LYS B 1 91 ? -4.297 11.609 10.141 1 97.56 91 LYS B N 1
ATOM 2531 C CA . LYS B 1 91 ? -5.219 11.859 9.031 1 97.56 91 LYS B CA 1
ATOM 2532 C C . LYS B 1 91 ? -5.629 10.555 8.359 1 97.56 91 LYS B C 1
ATOM 2534 O O . LYS B 1 91 ? -6.77 10.406 7.914 1 97.56 91 LYS B O 1
ATOM 2539 N N . ASN B 1 92 ? -4.75 9.648 8.312 1 98.06 92 ASN B N 1
ATOM 2540 C CA . ASN B 1 92 ? -5.016 8.359 7.684 1 98.06 92 ASN B CA 1
ATOM 2541 C C . ASN B 1 92 ? -6.199 7.648 8.336 1 98.06 92 ASN B C 1
ATOM 2543 O O . ASN B 1 92 ? -7 7.016 7.652 1 98.06 92 ASN B O 1
ATOM 2547 N N . LEU B 1 93 ? -6.293 7.785 9.625 1 98.5 93 LEU B N 1
ATOM 2548 C CA . LEU B 1 93 ? -7.359 7.102 10.344 1 98.5 93 LEU B CA 1
ATOM 2549 C C . LEU B 1 93 ? -8.703 7.793 10.117 1 98.5 93 LEU B C 1
ATOM 2551 O O . LEU B 1 93 ? -9.742 7.141 10.086 1 98.5 93 LEU B O 1
ATOM 2555 N N . ILE B 1 94 ? -8.672 9.102 9.93 1 98.56 94 ILE B N 1
ATOM 2556 C CA . ILE B 1 94 ? -9.898 9.859 9.695 1 98.56 94 ILE B CA 1
ATOM 2557 C C . ILE B 1 94 ? -10.531 9.422 8.375 1 98.56 94 ILE B C 1
ATOM 2559 O O . ILE B 1 94 ? -11.719 9.07 8.336 1 98.56 94 ILE B O 1
ATOM 2563 N N . PHE B 1 95 ? -9.766 9.344 7.367 1 98.25 95 PHE B N 1
ATOM 2564 C CA . PHE B 1 95 ? -10.25 8.969 6.043 1 98.25 95 PHE B CA 1
ATOM 2565 C C . PHE B 1 95 ? -10.633 7.496 6.008 1 98.25 95 PHE B C 1
ATOM 2567 O O . PHE B 1 95 ? -11.672 7.133 5.457 1 98.25 95 PHE B O 1
ATOM 2574 N N . ALA B 1 96 ? -9.773 6.699 6.578 1 98.5 96 ALA B N 1
ATOM 2575 C CA . ALA B 1 96 ? -10.023 5.262 6.57 1 98.5 96 ALA B CA 1
ATOM 2576 C C . ALA B 1 96 ? -11.344 4.934 7.258 1 98.5 96 ALA B C 1
ATOM 2578 O O . ALA B 1 96 ? -12.133 4.125 6.754 1 98.5 96 ALA B O 1
ATOM 2579 N N . LYS B 1 97 ? -11.586 5.598 8.375 1 98.06 97 LYS B N 1
ATOM 2580 C CA . LYS B 1 97 ? -12.812 5.355 9.117 1 98.06 97 LYS B CA 1
ATOM 2581 C C . LYS B 1 97 ? -14.039 5.734 8.289 1 98.06 97 LYS B C 1
ATOM 2583 O O . LYS B 1 97 ? -15.07 5.066 8.359 1 98.06 97 LYS B O 1
ATOM 2588 N N . ARG B 1 98 ? -13.961 6.73 7.527 1 97.69 98 ARG B N 1
ATOM 2589 C CA . ARG B 1 98 ? -15.047 7.258 6.711 1 97.69 98 ARG B CA 1
ATOM 2590 C C . ARG B 1 98 ? -15.328 6.352 5.516 1 97.69 98 ARG B C 1
ATOM 2592 O O . ARG B 1 98 ? -16.484 6.164 5.129 1 97.69 98 ARG B O 1
ATOM 2599 N N . THR B 1 99 ? -14.273 5.723 4.988 1 97.81 99 THR B N 1
ATOM 2600 C CA . THR B 1 99 ? -14.438 5.18 3.645 1 97.81 99 THR B CA 1
ATOM 2601 C C . THR B 1 99 ? -14.359 3.658 3.662 1 97.81 99 THR B C 1
ATOM 2603 O O . THR B 1 99 ? -14.906 2.99 2.785 1 97.81 99 THR B O 1
ATOM 2606 N N . LEU B 1 100 ? -13.648 3.066 4.617 1 97.88 100 LEU B N 1
ATOM 2607 C CA . LEU B 1 100 ? -13.422 1.625 4.59 1 97.88 100 LEU B CA 1
ATOM 2608 C C . LEU B 1 100 ? -14.586 0.879 5.234 1 97.88 100 LEU B C 1
ATOM 2610 O O . LEU B 1 100 ? -15.172 1.353 6.211 1 97.88 100 LEU B O 1
ATOM 2614 N N . LYS B 1 101 ? -14.836 -0.286 4.684 1 95.5 101 LYS B N 1
ATOM 2615 C CA . LYS B 1 101 ? -15.727 -1.209 5.383 1 95.5 101 LYS B CA 1
ATOM 2616 C C . LYS B 1 101 ? -15.133 -1.623 6.73 1 95.5 101 LYS B C 1
ATOM 2618 O O . LYS B 1 101 ? -13.914 -1.593 6.914 1 95.5 101 LYS B O 1
ATOM 2623 N N . ILE B 1 102 ? -15.945 -2.066 7.578 1 96.12 102 ILE B N 1
ATOM 2624 C CA . ILE B 1 102 ? -15.578 -2.322 8.969 1 96.12 102 ILE B CA 1
ATOM 2625 C C . ILE B 1 102 ? -14.438 -3.34 9.023 1 96.12 102 ILE B C 1
ATOM 2627 O O . ILE B 1 102 ? -13.453 -3.145 9.742 1 96.12 102 ILE B O 1
ATOM 2631 N N . HIS B 1 103 ? -14.516 -4.391 8.227 1 94.25 103 HIS B N 1
ATOM 2632 C CA . HIS B 1 103 ? -13.492 -5.43 8.281 1 94.25 103 HIS B CA 1
ATOM 2633 C C . HIS B 1 103 ? -12.164 -4.93 7.719 1 94.25 103 HIS B C 1
ATOM 2635 O O . HIS B 1 103 ? -11.094 -5.305 8.203 1 94.25 103 HIS B O 1
ATOM 2641 N N . HIS B 1 104 ? -12.234 -4.098 6.699 1 96.56 104 HIS B N 1
ATOM 2642 C CA . HIS B 1 104 ? -11.023 -3.484 6.16 1 96.56 104 HIS B CA 1
ATOM 2643 C C . HIS B 1 104 ? -10.438 -2.473 7.137 1 96.56 104 HIS B C 1
ATOM 2645 O O . HIS B 1 104 ? -9.211 -2.381 7.281 1 96.56 104 HIS B O 1
ATOM 2651 N N . TYR B 1 105 ? -11.297 -1.734 7.789 1 98.25 105 TYR B N 1
ATOM 2652 C CA . TYR B 1 105 ? -10.836 -0.724 8.734 1 98.25 105 TYR B CA 1
ATOM 2653 C C . TYR B 1 105 ? -10.109 -1.368 9.906 1 98.25 105 TYR B C 1
ATOM 2655 O O . TYR B 1 105 ? -9.094 -0.853 10.375 1 98.25 105 TYR B O 1
ATOM 2663 N N . LYS B 1 106 ? -10.594 -2.471 10.367 1 98.06 106 LYS B N 1
ATOM 2664 C CA . LYS B 1 106 ? -9.961 -3.189 11.469 1 98.06 106 LYS B CA 1
ATOM 2665 C C . LYS B 1 106 ? -8.547 -3.631 11.094 1 98.06 106 LYS B C 1
ATOM 2667 O O . LYS B 1 106 ? -7.613 -3.461 11.875 1 98.06 106 LYS B O 1
ATOM 2672 N N . LYS B 1 107 ? -8.406 -4.188 9.922 1 97.94 107 LYS B N 1
ATOM 2673 C CA . LYS B 1 107 ? -7.074 -4.566 9.453 1 97.94 107 LYS B CA 1
ATOM 2674 C C . LYS B 1 107 ? -6.191 -3.338 9.25 1 97.94 107 LYS B C 1
ATOM 2676 O O . LYS B 1 107 ? -5.016 -3.342 9.617 1 97.94 107 LYS B O 1
ATOM 2681 N N . TYR B 1 108 ? -6.793 -2.32 8.703 1 98.5 108 TYR B N 1
ATOM 2682 C CA . TYR B 1 108 ? -6.078 -1.088 8.398 1 98.5 108 TYR B CA 1
ATOM 2683 C C . TYR B 1 108 ? -5.492 -0.466 9.656 1 98.5 108 TYR B C 1
ATOM 2685 O O . TYR B 1 108 ? -4.348 -0.009 9.656 1 98.5 108 TYR B O 1
ATOM 2693 N N . THR B 1 109 ? -6.23 -0.443 10.734 1 98.56 109 THR B N 1
ATOM 2694 C CA . THR B 1 109 ? -5.77 0.178 11.969 1 98.56 109 THR B CA 1
ATOM 2695 C C . THR B 1 109 ? -4.594 -0.597 12.555 1 98.56 109 THR B C 1
ATOM 2697 O O . THR B 1 109 ? -3.672 -0.004 13.117 1 98.56 109 THR B O 1
ATOM 2700 N N . LYS B 1 110 ? -4.605 -1.879 12.406 1 98.44 110 LYS B N 1
ATOM 2701 C CA . LYS B 1 110 ? -3.475 -2.688 12.852 1 98.44 110 LYS B CA 1
ATOM 2702 C C . LYS B 1 110 ? -2.223 -2.377 12.039 1 98.44 110 LYS B C 1
ATOM 2704 O O . LYS B 1 110 ? -1.128 -2.258 12.594 1 98.44 110 LYS B O 1
ATOM 2709 N N . ILE B 1 111 ? -2.416 -2.297 10.805 1 98.5 111 ILE B N 1
ATOM 2710 C CA . ILE B 1 111 ? -1.304 -1.988 9.914 1 98.5 111 ILE B CA 1
ATOM 2711 C C . ILE B 1 111 ? -0.755 -0.599 10.234 1 98.5 111 ILE B C 1
ATOM 2713 O O . ILE B 1 111 ? 0.461 -0.406 10.297 1 98.5 111 ILE B O 1
ATOM 2717 N N . TYR B 1 112 ? -1.667 0.326 10.445 1 98.62 112 TYR B N 1
ATOM 2718 C CA . TYR B 1 112 ? -1.303 1.676 10.859 1 98.62 112 TYR B CA 1
ATOM 2719 C C . TYR B 1 112 ? -0.402 1.645 12.086 1 98.62 112 TYR B C 1
ATOM 2721 O O . TYR B 1 112 ? 0.646 2.293 12.109 1 98.62 112 TYR B O 1
ATOM 2729 N N . ASP B 1 113 ? -0.756 0.866 13.023 1 98.5 113 ASP B N 1
ATOM 2730 C CA . ASP B 1 113 ? -0.002 0.772 14.266 1 98.5 113 ASP B CA 1
ATOM 2731 C C . ASP B 1 113 ? 1.388 0.187 14.031 1 98.5 113 ASP B C 1
ATOM 2733 O O . ASP B 1 113 ? 2.377 0.674 14.578 1 98.5 113 ASP B O 1
ATOM 2737 N N . ILE B 1 114 ? 1.449 -0.775 13.234 1 98.06 114 ILE B N 1
ATOM 2738 C CA . ILE B 1 114 ? 2.719 -1.425 12.938 1 98.06 114 ILE B CA 1
ATOM 2739 C C . ILE B 1 114 ? 3.66 -0.431 12.258 1 98.06 114 ILE B C 1
ATOM 2741 O O . ILE B 1 114 ? 4.824 -0.305 12.641 1 98.06 114 ILE B O 1
ATOM 2745 N N . LEU B 1 115 ? 3.16 0.258 11.289 1 97.88 115 LEU B N 1
ATOM 2746 C CA . LEU B 1 115 ? 3.994 1.131 10.477 1 97.88 115 LEU B CA 1
ATOM 2747 C C . LEU B 1 115 ? 4.41 2.373 11.25 1 97.88 115 LEU B C 1
ATOM 2749 O O . LEU B 1 115 ? 5.535 2.859 11.102 1 97.88 115 LEU B O 1
ATOM 2753 N N . THR B 1 116 ? 3.557 2.873 12.109 1 97.44 116 THR B N 1
ATOM 2754 C CA . THR B 1 116 ? 3.814 4.18 12.695 1 97.44 116 THR B CA 1
ATOM 2755 C C . THR B 1 116 ? 4.535 4.035 14.039 1 97.44 116 THR B C 1
ATOM 2757 O O . THR B 1 116 ? 4.941 5.031 14.641 1 97.44 116 THR B O 1
ATOM 2760 N N . ASP B 1 117 ? 4.695 2.773 14.414 1 96.31 117 ASP B N 1
ATOM 2761 C CA . ASP B 1 117 ? 5.398 2.52 15.672 1 96.31 117 ASP B CA 1
ATOM 2762 C C . ASP B 1 117 ? 6.82 3.07 15.625 1 96.31 117 ASP B C 1
ATOM 2764 O O . ASP B 1 117 ? 7.594 2.734 14.727 1 96.31 117 ASP B O 1
ATOM 2768 N N . GLY B 1 118 ? 7.074 3.963 16.547 1 95.12 118 GLY B N 1
ATOM 2769 C CA . GLY B 1 118 ? 8.422 4.48 16.703 1 95.12 118 GLY B CA 1
ATOM 2770 C C . GLY B 1 118 ? 8.703 5.68 15.812 1 95.12 118 GLY B C 1
ATOM 2771 O O . GLY B 1 118 ? 9.805 6.223 15.82 1 95.12 118 GLY B O 1
ATOM 2772 N N . LEU B 1 119 ? 7.773 6.133 15.094 1 96.81 119 LEU B N 1
ATOM 2773 C CA . LEU B 1 119 ? 7.984 7.277 14.211 1 96.81 119 LEU B CA 1
ATOM 2774 C C . LEU B 1 119 ? 7.73 8.586 14.945 1 96.81 119 LEU B C 1
ATOM 2776 O O . LEU B 1 119 ? 6.973 8.625 15.914 1 96.81 119 LEU B O 1
ATOM 2780 N N . PRO B 1 120 ? 8.336 9.617 14.469 1 96.75 120 PRO B N 1
ATOM 2781 C CA . PRO B 1 120 ? 8.148 10.898 15.141 1 96.75 120 PRO B CA 1
ATOM 2782 C C . PRO B 1 120 ? 6.738 11.461 14.977 1 96.75 120 PRO B C 1
ATOM 2784 O O . PRO B 1 120 ? 6.066 11.164 13.984 1 96.75 120 PRO B O 1
ATOM 2787 N N . GLN B 1 121 ? 6.332 12.227 15.953 1 96.44 121 GLN B N 1
ATOM 2788 C CA . GLN B 1 121 ? 5.059 12.938 15.906 1 96.44 121 GLN B CA 1
ATOM 2789 C C . GLN B 1 121 ? 5.273 14.445 15.977 1 96.44 121 GLN B C 1
ATOM 2791 O O . GLN B 1 121 ? 6.184 14.922 16.656 1 96.44 121 GLN B O 1
ATOM 2796 N N . PRO B 1 122 ? 4.406 15.125 15.281 1 97.81 122 PRO B N 1
ATOM 2797 C CA . PRO B 1 122 ? 4.469 16.578 15.445 1 97.81 122 PRO B CA 1
ATOM 2798 C C . PRO B 1 122 ? 4.258 17.016 16.891 1 97.81 122 PRO B C 1
ATOM 2800 O O . PRO B 1 122 ? 3.436 16.438 17.609 1 97.81 122 PRO B O 1
ATOM 2803 N N . ASN B 1 123 ? 5.051 18.031 17.219 1 96.69 123 ASN B N 1
ATOM 2804 C CA . ASN B 1 123 ? 4.902 18.547 18.578 1 96.69 123 ASN B CA 1
ATOM 2805 C C . ASN B 1 123 ? 4.066 19.812 18.609 1 96.69 123 ASN B C 1
ATOM 2807 O O . ASN B 1 123 ? 3.91 20.438 19.672 1 96.69 123 ASN B O 1
ATOM 2811 N N . MET B 1 124 ? 3.518 20.188 17.516 1 97.12 124 MET B N 1
ATOM 2812 C CA . MET B 1 124 ? 2.527 21.25 17.359 1 97.12 124 MET B CA 1
ATOM 2813 C C . MET B 1 124 ? 1.629 20.984 16.156 1 97.12 124 MET B C 1
ATOM 2815 O O . MET B 1 124 ? 2.098 20.516 15.117 1 97.12 124 MET B O 1
ATOM 2819 N N . ILE B 1 125 ? 0.366 21.297 16.297 1 98.56 125 ILE B N 1
ATOM 2820 C CA . ILE B 1 125 ? -0.573 21.109 15.203 1 98.56 125 ILE B CA 1
ATOM 2821 C C . ILE B 1 125 ? -1.327 22.406 14.938 1 98.56 125 ILE B C 1
ATOM 2823 O O . ILE B 1 125 ? -1.738 23.094 15.875 1 98.56 125 ILE B O 1
ATOM 2827 N N . ILE B 1 126 ? -1.416 22.781 13.742 1 98.69 126 ILE B N 1
ATOM 2828 C CA . ILE B 1 126 ? -2.326 23.828 13.305 1 98.69 126 ILE B CA 1
ATOM 2829 C C . ILE B 1 126 ? -3.549 23.219 12.633 1 98.69 126 ILE B C 1
ATOM 2831 O O . ILE B 1 126 ? -3.42 22.5 11.633 1 98.69 126 ILE B O 1
ATOM 2835 N N . TYR B 1 127 ? -4.715 23.453 13.195 1 98.69 127 TYR B N 1
ATOM 2836 C CA . TYR B 1 127 ? -5.957 22.891 12.672 1 98.69 127 TYR B CA 1
ATOM 2837 C C . TYR B 1 127 ? -6.801 23.984 12.016 1 98.69 127 TYR B C 1
ATOM 2839 O O . TYR B 1 127 ? -7.199 24.953 12.672 1 98.69 127 TYR B O 1
ATOM 2847 N N . LEU B 1 128 ? -7.074 23.797 10.758 1 98.56 128 LEU B N 1
ATOM 2848 C CA . LEU B 1 128 ? -7.895 24.719 9.977 1 98.56 128 LEU B CA 1
ATOM 2849 C C . LEU B 1 128 ? -9.289 24.141 9.758 1 98.56 128 LEU B C 1
ATOM 2851 O O . LEU B 1 128 ? -9.438 22.938 9.516 1 98.56 128 LEU B O 1
ATOM 2855 N N . HIS B 1 129 ? -10.258 24.953 9.914 1 98.19 129 HIS B N 1
ATOM 2856 C CA . HIS B 1 129 ? -11.625 24.578 9.57 1 98.19 129 HIS B CA 1
ATOM 2857 C C . HIS B 1 129 ? -12.336 25.703 8.82 1 98.19 129 HIS B C 1
ATOM 2859 O O . HIS B 1 129 ? -11.891 26.859 8.867 1 98.19 129 HIS B O 1
ATOM 2865 N N . ALA B 1 130 ? -13.328 25.359 8.062 1 98.31 130 ALA B N 1
ATOM 2866 C CA . ALA B 1 130 ? -14.141 26.312 7.312 1 98.31 130 ALA B CA 1
ATOM 2867 C C . ALA B 1 130 ? -15.5 25.703 6.961 1 98.31 130 ALA B C 1
ATOM 2869 O O . ALA B 1 130 ? -15.711 24.5 7.129 1 98.31 130 ALA B O 1
ATOM 2870 N N . SER B 1 131 ? -16.391 26.578 6.527 1 98.19 131 SER B N 1
ATOM 2871 C CA . SER B 1 131 ? -17.703 26.109 6.086 1 98.19 131 SER B CA 1
ATOM 2872 C C . SER B 1 131 ? -17.594 25.297 4.797 1 98.19 131 SER B C 1
ATOM 2874 O O . SER B 1 131 ? -16.609 25.422 4.059 1 98.19 131 SER B O 1
ATOM 2876 N N . LEU B 1 132 ? -18.641 24.453 4.594 1 98.06 132 LEU B N 1
ATOM 2877 C CA . LEU B 1 132 ? -18.672 23.656 3.373 1 98.06 132 LEU B CA 1
ATOM 2878 C C . LEU B 1 132 ? -18.625 24.547 2.139 1 98.06 132 LEU B C 1
ATOM 2880 O O . LEU B 1 132 ? -17.953 24.219 1.157 1 98.06 132 LEU B O 1
ATOM 2884 N N . GLU B 1 133 ? -19.312 25.625 2.195 1 97.81 133 GLU B N 1
ATOM 2885 C CA . GLU B 1 133 ? -19.344 26.578 1.078 1 97.81 133 GLU B CA 1
ATOM 2886 C C . GLU B 1 133 ? -17.938 27.078 0.749 1 97.81 133 GLU B C 1
ATOM 2888 O O . GLU B 1 133 ? -17.531 27.094 -0.415 1 97.81 133 GLU B O 1
ATOM 2893 N N . THR B 1 134 ? -17.219 27.484 1.754 1 97.81 134 THR B N 1
ATOM 2894 C CA . THR B 1 134 ? -15.852 27.969 1.58 1 97.81 134 THR B CA 1
ATOM 2895 C C . THR B 1 134 ? -14.961 26.875 0.997 1 97.81 134 THR B C 1
ATOM 2897 O O . THR B 1 134 ? -14.195 27.125 0.065 1 97.81 134 THR B O 1
ATOM 2900 N N . LEU B 1 135 ? -15.07 25.672 1.514 1 98.19 135 LEU B N 1
ATOM 2901 C CA . LEU B 1 135 ? -14.258 24.562 1.056 1 98.19 135 LEU B CA 1
ATOM 2902 C C . LEU B 1 135 ? -14.516 24.25 -0.416 1 98.19 135 LEU B C 1
ATOM 2904 O O . LEU B 1 135 ? -13.578 24.109 -1.201 1 98.19 135 LEU B O 1
ATOM 2908 N N . LEU B 1 136 ? -15.773 24.203 -0.771 1 97.81 136 LEU B N 1
ATOM 2909 C CA . LEU B 1 136 ? -16.156 23.875 -2.143 1 97.81 136 LEU B CA 1
ATOM 2910 C C . LEU B 1 136 ? -15.664 24.953 -3.105 1 97.81 136 LEU B C 1
ATOM 2912 O O . LEU B 1 136 ? -15.195 24.641 -4.203 1 97.81 136 LEU B O 1
ATOM 2916 N N . THR B 1 137 ? -15.766 26.172 -2.707 1 97.06 137 THR B N 1
ATOM 2917 C CA . THR B 1 137 ? -15.289 27.281 -3.523 1 97.06 137 THR B CA 1
ATOM 2918 C C . THR B 1 137 ? -13.789 27.172 -3.783 1 97.06 137 THR B C 1
ATOM 2920 O O . THR B 1 137 ? -13.336 27.328 -4.918 1 97.06 137 THR B O 1
ATOM 2923 N N . ARG B 1 138 ? -13.047 26.922 -2.787 1 96.38 138 ARG B N 1
ATOM 2924 C CA . ARG B 1 138 ? -11.594 26.797 -2.902 1 96.38 138 ARG B CA 1
ATOM 2925 C C . ARG B 1 138 ? -11.203 25.594 -3.756 1 96.38 138 ARG B C 1
ATOM 2927 O O . ARG B 1 138 ? -10.25 25.672 -4.535 1 96.38 138 ARG B O 1
ATOM 2934 N N . ILE B 1 139 ? -11.914 24.469 -3.578 1 96.69 139 ILE B N 1
ATOM 2935 C CA . ILE B 1 139 ? -11.664 23.281 -4.371 1 96.69 139 ILE B CA 1
ATOM 2936 C C . ILE B 1 139 ? -11.914 23.578 -5.848 1 96.69 139 ILE B C 1
ATOM 2938 O O . ILE B 1 139 ? -11.125 23.188 -6.711 1 96.69 139 ILE B O 1
ATOM 2942 N N . GLN B 1 140 ? -12.945 24.297 -6.098 1 95.75 140 GLN B N 1
ATOM 2943 C CA . GLN B 1 140 ? -13.266 24.688 -7.465 1 95.75 140 GLN B CA 1
ATOM 2944 C C . GLN B 1 140 ? -12.188 25.578 -8.055 1 95.75 140 GLN B C 1
ATOM 2946 O O . GLN B 1 140 ? -11.797 25.406 -9.219 1 95.75 140 GLN B O 1
ATOM 2951 N N . GLN B 1 141 ? -11.703 26.453 -7.336 1 94.94 141 GLN B N 1
ATOM 2952 C CA . GLN B 1 141 ? -10.664 27.375 -7.777 1 94.94 141 GLN B CA 1
ATOM 2953 C C . GLN B 1 141 ? -9.359 26.625 -8.07 1 94.94 141 GLN B C 1
ATOM 2955 O O . GLN B 1 141 ? -8.664 26.938 -9.039 1 94.94 141 GLN B O 1
ATOM 2960 N N . ARG B 1 142 ? -9.055 25.719 -7.176 1 92.56 142 ARG B N 1
ATOM 2961 C CA . ARG B 1 142 ? -7.848 24.922 -7.359 1 92.56 142 ARG B CA 1
ATOM 2962 C C . ARG B 1 142 ? -7.941 24.062 -8.617 1 92.56 142 ARG B C 1
ATOM 2964 O O . ARG B 1 142 ? -6.953 23.891 -9.328 1 92.56 142 ARG B O 1
ATOM 2971 N N . GLY B 1 143 ? -8.992 23.422 -8.852 1 92.81 143 GLY B N 1
ATOM 2972 C CA . GLY B 1 143 ? -9.344 22.844 -10.133 1 92.81 143 GLY B CA 1
ATOM 2973 C C . GLY B 1 143 ? -8.672 21.516 -10.391 1 92.81 143 GLY B C 1
ATOM 2974 O O . GLY B 1 143 ? -8.32 21.188 -11.523 1 92.81 143 GLY B O 1
ATOM 2975 N N . ARG B 1 144 ? -8.477 20.688 -9.375 1 91.88 144 ARG B N 1
ATOM 2976 C CA . ARG B 1 144 ? -7.961 19.344 -9.609 1 91.88 144 ARG B CA 1
ATOM 2977 C C . ARG B 1 144 ? -9 18.469 -10.305 1 91.88 144 ARG B C 1
ATOM 2979 O O . ARG B 1 144 ? -10.141 18.375 -9.852 1 91.88 144 ARG B O 1
ATOM 2986 N N . ASP B 1 145 ? -8.586 17.766 -11.25 1 92.19 145 ASP B N 1
ATOM 2987 C CA . ASP B 1 145 ? -9.5 17.031 -12.109 1 92.19 145 ASP B CA 1
ATOM 2988 C C . ASP B 1 145 ? -10.258 15.961 -11.312 1 92.19 145 ASP B C 1
ATOM 2990 O O . ASP B 1 145 ? -11.477 15.859 -11.414 1 92.19 145 ASP B O 1
ATOM 2994 N N . PHE B 1 146 ? -9.562 15.273 -10.5 1 91.44 146 PHE B N 1
ATOM 2995 C CA . PHE B 1 146 ? -10.203 14.148 -9.82 1 91.44 146 PHE B CA 1
ATOM 2996 C C . PHE B 1 146 ? -11.18 14.648 -8.758 1 91.44 146 PHE B C 1
ATOM 2998 O O . PHE B 1 146 ? -12.078 13.914 -8.344 1 91.44 146 PHE B O 1
ATOM 3005 N N . GLU B 1 147 ? -11.047 15.883 -8.312 1 93.25 147 GLU B N 1
ATOM 3006 C CA . GLU B 1 147 ? -11.914 16.406 -7.262 1 93.25 147 GLU B CA 1
ATOM 3007 C C . GLU B 1 147 ? -13.25 16.875 -7.82 1 93.25 147 GLU B C 1
ATOM 3009 O O . GLU B 1 147 ? -14.188 17.141 -7.066 1 93.25 147 GLU B O 1
ATOM 3014 N N . LYS B 1 148 ? -13.289 17 -9.094 1 91.06 148 LYS B N 1
ATOM 3015 C CA . LYS B 1 148 ? -14.523 17.438 -9.742 1 91.06 148 LYS B CA 1
ATOM 3016 C C . LYS B 1 148 ? -15.664 16.453 -9.477 1 91.06 148 LYS B C 1
ATOM 3018 O O . LYS B 1 148 ? -16.828 16.844 -9.5 1 91.06 148 LYS B O 1
ATOM 3023 N N . ARG B 1 149 ? -15.32 15.25 -9.203 1 88.44 149 ARG B N 1
ATOM 3024 C CA . ARG B 1 149 ? -16.312 14.195 -9.008 1 88.44 149 ARG B CA 1
ATOM 3025 C C . ARG B 1 149 ? -16.641 14.031 -7.527 1 88.44 149 ARG B C 1
ATOM 3027 O O . ARG B 1 149 ? -17.453 13.18 -7.156 1 88.44 149 ARG B O 1
ATOM 3034 N N . MET B 1 150 ? -16.094 14.82 -6.672 1 94.12 150 MET B N 1
ATOM 3035 C CA . MET B 1 150 ? -16.297 14.68 -5.234 1 94.12 150 MET B CA 1
ATOM 3036 C C . MET B 1 150 ? -17.719 15.094 -4.836 1 94.12 150 MET B C 1
ATOM 3038 O O . MET B 1 150 ? -18.188 16.141 -5.258 1 94.12 150 MET B O 1
ATOM 3042 N N . ASP B 1 151 ? -18.359 14.266 -4.082 1 94.5 151 ASP B N 1
ATOM 3043 C CA . ASP B 1 151 ? -19.672 14.57 -3.531 1 94.5 151 ASP B CA 1
ATOM 3044 C C . ASP B 1 151 ? -19.578 15.555 -2.373 1 94.5 151 ASP B C 1
ATOM 3046 O O . ASP B 1 151 ? -18.891 15.289 -1.381 1 94.5 151 ASP B O 1
ATOM 3050 N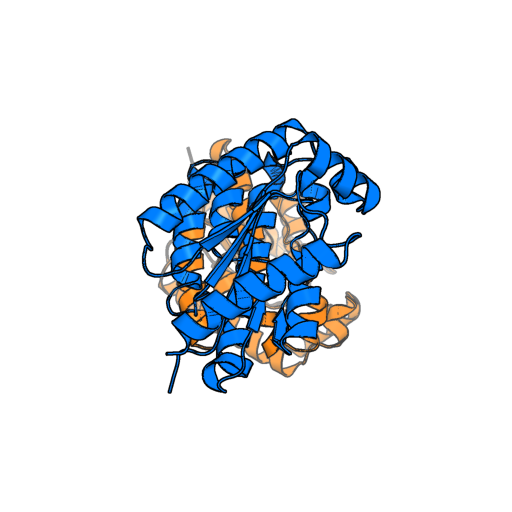 N . PRO B 1 152 ? -20.297 16.672 -2.416 1 96.38 152 PRO B N 1
ATOM 3051 C CA . PRO B 1 152 ? -20.281 17.625 -1.304 1 96.38 152 PRO B CA 1
ATOM 3052 C C . PRO B 1 152 ? -20.672 16.984 0.027 1 96.38 152 PRO B C 1
ATOM 3054 O O . PRO B 1 152 ? -20.172 17.391 1.081 1 96.38 152 PRO B O 1
ATOM 3057 N N . VAL B 1 153 ? -21.5 16.016 -0.033 1 97.38 153 VAL B N 1
ATOM 3058 C CA . VAL B 1 153 ? -21.922 15.328 1.189 1 97.38 153 VAL B CA 1
ATOM 3059 C C . VAL B 1 153 ? -20.719 14.602 1.806 1 97.38 153 VAL B C 1
ATOM 3061 O O . VAL B 1 153 ? -20.562 14.57 3.029 1 97.38 153 VAL B O 1
ATOM 3064 N N . TYR B 1 154 ? -19.984 14.039 0.969 1 97 154 TYR B N 1
ATOM 3065 C CA . TYR B 1 154 ? -18.75 13.391 1.426 1 97 154 TYR B CA 1
ATOM 3066 C C . TYR B 1 154 ? -17.859 14.383 2.154 1 97 154 TYR B C 1
ATOM 3068 O O . TYR B 1 154 ? -17.359 14.102 3.246 1 97 154 TYR B O 1
ATOM 3076 N N . LEU B 1 155 ? -17.688 15.539 1.58 1 97.69 155 LEU B N 1
ATOM 3077 C CA . LEU B 1 155 ? -16.844 16.578 2.17 1 97.69 155 LEU B CA 1
ATOM 3078 C C . LEU B 1 155 ? -17.438 17.062 3.492 1 97.69 155 LEU B C 1
ATOM 3080 O O . LEU B 1 155 ? -16.688 17.312 4.445 1 97.69 155 LEU B O 1
ATOM 3084 N N . GLN B 1 156 ? -18.625 17.203 3.518 1 98.25 156 GLN B N 1
ATOM 3085 C CA . GLN B 1 156 ? -19.312 17.625 4.734 1 98.25 156 GLN B CA 1
ATOM 3086 C C . GLN B 1 156 ? -19.094 16.625 5.863 1 98.25 156 GLN B C 1
ATOM 3088 O O . GLN B 1 156 ? -18.797 17.016 6.992 1 98.25 156 GLN B O 1
ATOM 3093 N N . GLN B 1 157 ? -19.25 15.391 5.57 1 98.31 157 GLN B N 1
ATOM 3094 C CA . GLN B 1 157 ? -19.062 14.344 6.566 1 98.31 157 GLN B CA 1
ATOM 3095 C C . GLN B 1 157 ? -17.609 14.281 7.023 1 98.31 157 GLN B C 1
ATOM 3097 O O . GLN B 1 157 ? -17.328 14.086 8.211 1 98.31 157 GLN B O 1
ATOM 3102 N N . LEU B 1 158 ? -16.781 14.43 6.043 1 98 158 LEU B N 1
ATOM 3103 C CA . LEU B 1 158 ? -15.352 14.43 6.359 1 98 158 LEU B CA 1
ATOM 3104 C C . LEU B 1 158 ? -15 15.586 7.289 1 98 158 LEU B C 1
ATOM 3106 O O . LEU B 1 158 ? -14.18 15.43 8.195 1 98 158 LEU B O 1
ATOM 3110 N N . SER B 1 159 ? -15.578 16.719 7.031 1 98.25 159 SER B N 1
ATOM 3111 C CA . SER B 1 159 ? -15.359 17.875 7.898 1 98.25 159 SER B CA 1
ATOM 3112 C C . SER B 1 159 ? -15.797 17.578 9.328 1 98.25 159 SER B C 1
ATOM 3114 O O . SER B 1 159 ? -15.109 17.953 10.281 1 98.25 159 SER B O 1
ATOM 3116 N N . ALA B 1 160 ? -16.875 16.953 9.43 1 98.56 160 ALA B N 1
ATOM 3117 C CA . ALA B 1 160 ? -17.375 16.578 10.75 1 98.56 160 ALA B CA 1
ATOM 3118 C C . ALA B 1 160 ? -16.438 15.57 11.414 1 98.56 160 ALA B C 1
ATOM 3120 O O . ALA B 1 160 ? -16.188 15.648 12.617 1 98.56 160 ALA B O 1
ATOM 3121 N N . ASP B 1 161 ? -15.969 14.617 10.656 1 98.75 161 ASP B N 1
ATOM 3122 C CA . ASP B 1 161 ? -15.031 13.625 11.172 1 98.75 161 ASP B CA 1
ATOM 3123 C C . ASP B 1 161 ? -13.758 14.289 11.688 1 98.75 161 ASP B C 1
ATOM 3125 O O . ASP B 1 161 ? -13.211 13.883 12.719 1 98.75 161 ASP B O 1
ATOM 3129 N N . TYR B 1 162 ? -13.305 15.297 10.977 1 98.62 162 TYR B N 1
ATOM 3130 C CA . TYR B 1 162 ? -12.117 16.031 11.398 1 98.62 162 TYR B CA 1
ATOM 3131 C C . TYR B 1 162 ? -12.344 16.703 12.75 1 98.62 162 TYR B C 1
ATOM 3133 O O . TYR B 1 162 ? -11.484 16.625 13.633 1 98.62 162 TYR B O 1
ATOM 3141 N N . GLU B 1 163 ? -13.406 17.344 12.812 1 98 163 GLU B N 1
ATOM 3142 C CA . GLU B 1 163 ? -13.711 18.031 14.062 1 98 163 GLU B CA 1
ATOM 3143 C C . GLU B 1 163 ? -13.75 17.062 15.242 1 98 163 GLU B C 1
ATOM 3145 O O . GLU B 1 163 ? -13.211 17.359 16.312 1 98 163 GLU B O 1
ATOM 3150 N N . GLU B 1 164 ? -14.383 15.977 15.039 1 98.31 164 GLU B N 1
ATOM 3151 C CA . GLU B 1 164 ? -14.445 14.953 16.078 1 98.31 164 GLU B CA 1
ATOM 3152 C C . GLU B 1 164 ? -13.055 14.414 16.406 1 98.31 164 GLU B C 1
ATOM 3154 O O . GLU B 1 164 ? -12.695 14.297 17.578 1 98.31 164 GLU B O 1
ATOM 3159 N N . ALA B 1 165 ? -12.312 14.086 15.414 1 98 165 ALA B N 1
ATOM 3160 C CA . ALA B 1 165 ? -10.992 13.492 15.586 1 98 165 ALA B CA 1
ATOM 3161 C C . ALA B 1 165 ? -10.062 14.445 16.344 1 98 165 ALA B C 1
ATOM 3163 O O . ALA B 1 165 ? -9.32 14.023 17.234 1 98 165 ALA B O 1
ATOM 3164 N N . PHE B 1 166 ? -10.102 15.734 16.031 1 97.38 166 PHE B N 1
ATOM 3165 C CA . PHE B 1 166 ? -9.164 16.656 16.656 1 97.38 166 PHE B CA 1
ATOM 3166 C C . PHE B 1 166 ? -9.633 17.047 18.047 1 97.38 166 PHE B C 1
ATOM 3168 O O . PHE B 1 166 ? -8.82 17.344 18.922 1 97.38 166 PHE B O 1
ATOM 3175 N N . SER B 1 167 ? -10.938 16.969 18.25 1 97.44 167 SER B N 1
ATOM 3176 C CA . SER B 1 167 ? -11.414 17.125 19.625 1 97.44 167 SER B CA 1
ATOM 3177 C C . SER B 1 167 ? -10.891 16 20.516 1 97.44 167 SER B C 1
ATOM 3179 O O . SER B 1 167 ? -10.391 16.266 21.609 1 97.44 167 SER B O 1
ATOM 3181 N N . LEU B 1 168 ? -10.984 14.812 20.109 1 97.88 168 LEU B N 1
ATOM 3182 C CA . LEU B 1 168 ? -10.492 13.656 20.844 1 97.88 168 LEU B CA 1
ATOM 3183 C C . LEU B 1 168 ? -8.977 13.703 20.984 1 97.88 168 LEU B C 1
ATOM 3185 O O . LEU B 1 168 ? -8.438 13.352 22.031 1 97.88 168 LEU B O 1
ATOM 3189 N N . PHE B 1 169 ? -8.367 14.117 19.953 1 97.69 169 PHE B N 1
ATOM 3190 C CA . PHE B 1 169 ? -6.914 14.227 19.984 1 97.69 169 PHE B CA 1
ATOM 3191 C C . PHE B 1 169 ? -6.453 15.18 21.078 1 97.69 169 PHE B C 1
ATOM 3193 O O . PHE B 1 169 ? -5.531 14.859 21.828 1 97.69 169 PHE B O 1
ATOM 3200 N N . GLU B 1 170 ? -7.043 16.328 21.125 1 97.62 170 GLU B N 1
ATOM 3201 C CA . GLU B 1 170 ? -6.684 17.344 22.125 1 97.62 170 GLU B CA 1
ATOM 3202 C C . GLU B 1 170 ? -6.898 16.812 23.531 1 97.62 170 GLU B C 1
ATOM 3204 O O . GLU B 1 170 ? -6.113 17.109 24.438 1 97.62 170 GLU B O 1
ATOM 3209 N N . GLN B 1 171 ? -7.949 16.062 23.656 1 97.88 171 GLN B N 1
ATOM 3210 C CA . GLN B 1 171 ? -8.227 15.477 24.953 1 97.88 171 GLN B CA 1
ATOM 3211 C C . GLN B 1 171 ? -7.172 14.438 25.328 1 97.88 171 GLN B C 1
ATOM 3213 O O . GLN B 1 171 ? -6.734 14.383 26.484 1 97.88 171 GLN B O 1
ATOM 3218 N N . ALA B 1 172 ? -6.75 13.727 24.438 1 97.25 172 ALA B N 1
ATOM 3219 C CA . ALA B 1 172 ? -5.828 12.617 24.672 1 97.25 172 ALA B CA 1
ATOM 3220 C C . ALA B 1 172 ? -4.387 13.117 24.766 1 97.25 172 ALA B C 1
ATOM 3222 O O . ALA B 1 172 ? -3.529 12.445 25.344 1 97.25 172 ALA B O 1
ATOM 3223 N N . ASN B 1 173 ? -4.168 14.273 24.172 1 97.06 173 ASN B N 1
ATOM 3224 C CA . ASN B 1 173 ? -2.807 14.805 24.094 1 97.06 173 ASN B CA 1
ATOM 3225 C C . ASN B 1 173 ? -2.752 16.266 24.531 1 97.06 173 ASN B C 1
ATOM 3227 O O . ASN B 1 173 ? -2.352 17.125 23.75 1 97.06 173 ASN B O 1
ATOM 3231 N N . PRO B 1 174 ? -2.967 16.516 25.797 1 95.56 174 PRO B N 1
ATOM 3232 C CA . PRO B 1 174 ? -3.031 17.891 26.266 1 95.56 174 PRO B CA 1
ATOM 3233 C C . PRO B 1 174 ? -1.685 18.609 26.188 1 95.56 174 PRO B C 1
ATOM 3235 O O . PRO B 1 174 ? -1.632 19.844 26.219 1 95.56 174 PRO B O 1
ATOM 3238 N N . HIS B 1 175 ? -0.644 17.891 26.031 1 94.62 175 HIS B N 1
ATOM 3239 C CA . HIS B 1 175 ? 0.691 18.484 26.031 1 94.62 175 HIS B CA 1
ATOM 3240 C C . HIS B 1 175 ? 1.07 18.953 24.625 1 94.62 175 HIS B C 1
ATOM 3242 O O . HIS B 1 175 ? 2.078 19.641 24.453 1 94.62 175 HIS B O 1
ATOM 3248 N N . ILE B 1 176 ? 0.382 18.547 23.594 1 96.62 176 ILE B N 1
ATOM 3249 C CA . ILE B 1 176 ? 0.632 19 22.234 1 96.62 176 ILE B CA 1
ATOM 3250 C C . ILE B 1 176 ? -0.295 20.172 21.891 1 96.62 176 ILE B C 1
ATOM 3252 O O . ILE B 1 176 ? -1.512 19.984 21.797 1 96.62 176 ILE B O 1
ATOM 3256 N N . PRO B 1 177 ? 0.28 21.281 21.688 1 96.94 177 PRO B N 1
ATOM 3257 C CA . PRO B 1 177 ? -0.568 22.438 21.375 1 96.94 177 PRO B CA 1
ATOM 3258 C C . PRO B 1 177 ? -1.246 22.312 20.016 1 96.94 177 PRO B C 1
ATOM 3260 O O . PRO B 1 177 ? -0.608 21.922 19.047 1 96.94 177 PRO B O 1
ATOM 3263 N N . VAL B 1 178 ? -2.525 22.578 19.984 1 97.81 178 VAL B N 1
ATOM 3264 C CA . VAL B 1 178 ? -3.305 22.656 18.766 1 97.81 178 VAL B CA 1
ATOM 3265 C C . VAL B 1 178 ? -3.84 24.062 18.562 1 97.81 178 VAL B C 1
ATOM 3267 O O . VAL B 1 178 ? -4.68 24.531 19.344 1 97.81 178 VAL B O 1
ATOM 3270 N N . LEU B 1 179 ? -3.334 24.766 17.531 1 97.88 179 LEU B N 1
ATOM 3271 C CA . LEU B 1 179 ? -3.844 26.078 17.156 1 97.88 179 LEU B CA 1
ATOM 3272 C C . LEU B 1 179 ? -4.965 25.969 16.141 1 97.88 179 LEU B C 1
ATOM 3274 O O . LEU B 1 179 ? -4.762 25.406 15.047 1 97.88 179 LEU B O 1
ATOM 3278 N N . ARG B 1 180 ? -6.082 26.469 16.438 1 97.75 180 ARG B N 1
ATOM 3279 C CA . ARG B 1 180 ? -7.234 26.375 15.547 1 97.75 180 ARG B CA 1
ATOM 3280 C C . ARG B 1 180 ? -7.484 27.719 14.844 1 97.75 180 ARG B C 1
ATOM 3282 O O . ARG B 1 180 ? -7.457 28.766 15.477 1 97.75 180 ARG B O 1
ATOM 3289 N N . PHE B 1 181 ? -7.707 27.656 13.602 1 98.25 181 PHE B N 1
ATOM 3290 C CA . PHE B 1 181 ? -8.031 28.844 12.828 1 98.25 181 PHE B CA 1
ATOM 3291 C C . PHE B 1 181 ? -9.258 28.609 11.953 1 98.25 181 PHE B C 1
ATOM 3293 O O . PHE B 1 181 ? -9.422 27.516 11.391 1 98.25 181 PHE B O 1
ATOM 3300 N N . ASN B 1 182 ? -10.102 29.609 11.805 1 98.19 182 ASN B N 1
ATOM 3301 C CA . ASN B 1 182 ? -11.32 29.594 11 1 98.19 182 ASN B CA 1
ATOM 3302 C C . ASN B 1 182 ? -11.086 30.172 9.609 1 98.19 182 ASN B C 1
ATOM 3304 O O . ASN B 1 182 ? -10.93 31.391 9.461 1 98.19 182 ASN B O 1
ATOM 3308 N N . GLY B 1 183 ? -11.203 29.344 8.641 1 97.06 183 GLY B N 1
ATOM 3309 C CA . GLY B 1 183 ? -10.938 29.75 7.27 1 97.06 183 GLY B CA 1
ATOM 3310 C C . GLY B 1 183 ? -12.039 30.609 6.68 1 97.06 183 GLY B C 1
ATOM 3311 O O . GLY B 1 183 ? -11.867 31.188 5.609 1 97.06 183 GLY B O 1
ATOM 3312 N N . ASP B 1 184 ? -13.188 30.688 7.398 1 97.44 184 ASP B N 1
ATOM 3313 C CA . ASP B 1 184 ? -14.227 31.609 6.961 1 97.44 184 ASP B CA 1
ATOM 3314 C C . ASP B 1 184 ? -13.906 33.031 7.375 1 97.44 184 ASP B C 1
ATOM 3316 O O . ASP B 1 184 ? -14.367 34 6.75 1 97.44 184 ASP B O 1
ATOM 3320 N N . LEU B 1 185 ? -13.109 33.188 8.406 1 96.25 185 LEU B N 1
ATOM 3321 C CA . LEU B 1 185 ? -12.781 34.5 8.969 1 96.25 185 LEU B CA 1
ATOM 3322 C C . LEU B 1 185 ? -11.398 34.938 8.516 1 96.25 185 LEU B C 1
ATOM 3324 O O . LEU B 1 185 ? -11.148 36.156 8.383 1 96.25 185 LEU B O 1
ATOM 3328 N N . LEU B 1 186 ? -10.484 33.969 8.344 1 95.5 186 LEU B N 1
ATOM 3329 C CA . LEU B 1 186 ? -9.109 34.281 7.945 1 95.5 186 LEU B CA 1
ATOM 3330 C C . LEU B 1 186 ? -8.859 33.844 6.508 1 95.5 186 LEU B C 1
ATOM 3332 O O . LEU B 1 186 ? -9.242 32.719 6.113 1 95.5 186 LEU B O 1
ATOM 3336 N N . ASP B 1 187 ? -8.289 34.719 5.738 1 94 187 ASP B N 1
ATOM 3337 C CA . ASP B 1 187 ? -7.812 34.375 4.395 1 94 187 ASP B CA 1
ATOM 3338 C C . ASP B 1 187 ? -6.32 34.688 4.258 1 94 187 ASP B C 1
ATOM 3340 O O . ASP B 1 187 ? -5.934 35.688 3.648 1 94 187 ASP B O 1
ATOM 3344 N N . PHE B 1 188 ? -5.535 33.781 4.68 1 93.69 188 PHE B N 1
ATOM 3345 C CA . PHE B 1 188 ? -4.102 34 4.785 1 93.69 188 PHE B CA 1
ATOM 3346 C C . PHE B 1 188 ? -3.434 33.875 3.418 1 93.69 188 PHE B C 1
ATOM 3348 O O . PHE B 1 188 ? -2.24 34.156 3.279 1 93.69 188 PHE B O 1
ATOM 3355 N N . VAL B 1 189 ? -4.145 33.5 2.404 1 90.12 189 VAL B N 1
ATOM 3356 C CA . VAL B 1 189 ? -3.602 33.406 1.052 1 90.12 189 VAL B CA 1
ATOM 3357 C C . VAL B 1 189 ? -3.697 34.781 0.378 1 90.12 189 VAL B C 1
ATOM 3359 O O . VAL B 1 189 ? -2.758 35.219 -0.291 1 90.12 189 VAL B O 1
ATOM 3362 N N . GLN B 1 190 ? -4.816 35.438 0.631 1 89.44 190 GLN B N 1
ATOM 3363 C CA . GLN B 1 190 ? -5.059 36.688 -0.073 1 89.44 190 GLN B CA 1
ATOM 3364 C C . GLN B 1 190 ? -4.742 37.906 0.815 1 89.44 190 GLN B C 1
ATOM 3366 O O . GLN B 1 190 ? -4.523 39 0.319 1 89.44 190 GLN B O 1
ATOM 3371 N N . ARG B 1 191 ? -4.809 37.75 2.131 1 94.62 191 ARG B N 1
ATOM 3372 C CA . ARG B 1 191 ? -4.625 38.875 3.053 1 94.62 191 ARG B CA 1
ATOM 3373 C C . ARG B 1 191 ? -3.367 38.688 3.898 1 94.62 191 ARG B C 1
ATOM 3375 O O . ARG B 1 191 ? -3.354 37.875 4.824 1 94.62 191 ARG B O 1
ATOM 3382 N N . GLU B 1 192 ? -2.441 39.5 3.752 1 95.38 192 GLU B N 1
ATOM 3383 C CA . GLU B 1 192 ? -1.155 39.438 4.438 1 95.38 192 GLU B CA 1
ATOM 3384 C C . GLU B 1 192 ? -1.322 39.594 5.945 1 95.38 192 GLU B C 1
ATOM 3386 O O . GLU B 1 192 ? -0.588 39 6.734 1 95.38 192 GLU B O 1
ATOM 3391 N N . GLU B 1 193 ? -2.219 40.406 6.305 1 96.75 193 GLU B N 1
ATOM 3392 C CA . GLU B 1 193 ? -2.443 40.688 7.723 1 96.75 193 GLU B CA 1
ATOM 3393 C C . GLU B 1 193 ? -2.889 39.406 8.445 1 96.75 193 GLU B C 1
ATOM 3395 O O . GLU B 1 193 ? -2.518 39.188 9.594 1 96.75 193 GLU B O 1
ATOM 3400 N N . ASP B 1 194 ? -3.748 38.625 7.797 1 97.62 194 ASP B N 1
ATOM 3401 C CA . ASP B 1 194 ? -4.184 37.344 8.359 1 97.62 194 ASP B CA 1
ATOM 3402 C C . ASP B 1 194 ? -3.01 36.375 8.508 1 97.62 194 ASP B C 1
ATOM 3404 O O . ASP B 1 194 ? -2.908 35.688 9.508 1 97.62 194 ASP B O 1
ATOM 3408 N N . LEU B 1 195 ? -2.174 36.375 7.492 1 97.38 195 LEU B N 1
ATOM 3409 C CA . LEU B 1 195 ? -0.993 35.531 7.523 1 97.38 195 LEU B CA 1
ATOM 3410 C C . LEU B 1 195 ? -0.056 35.938 8.656 1 97.38 195 LEU B C 1
ATOM 3412 O O . LEU B 1 195 ? 0.458 35.062 9.375 1 97.38 195 LEU B O 1
ATOM 3416 N N . HIS B 1 196 ? 0.139 37.219 8.836 1 97.5 196 HIS B N 1
ATOM 3417 C CA . HIS B 1 196 ? 0.984 37.719 9.914 1 97.5 196 HIS B CA 1
ATOM 3418 C C . HIS B 1 196 ? 0.418 37.344 11.281 1 97.5 196 HIS B C 1
ATOM 3420 O O . HIS B 1 196 ? 1.171 37.031 12.195 1 97.5 196 HIS B O 1
ATOM 3426 N N . TYR B 1 197 ? -0.841 37.469 11.359 1 97.81 197 TYR B N 1
ATOM 3427 C CA . TYR B 1 197 ? -1.503 37.062 12.594 1 97.81 197 TYR B CA 1
ATOM 3428 C C . TYR B 1 197 ? -1.187 35.594 12.93 1 97.81 197 TYR B C 1
ATOM 3430 O O . TYR B 1 197 ? -0.839 35.281 14.07 1 97.81 197 TYR B O 1
ATOM 3438 N N . ILE B 1 198 ? -1.283 34.719 11.977 1 97.94 198 ILE B N 1
ATOM 3439 C CA . ILE B 1 198 ? -1.015 33.281 12.172 1 97.94 198 ILE B CA 1
ATOM 3440 C C . ILE B 1 198 ? 0.448 33.094 12.562 1 97.94 198 ILE B C 1
ATOM 3442 O O . ILE B 1 198 ? 0.75 32.344 13.492 1 97.94 198 ILE B O 1
ATOM 3446 N N . PHE B 1 199 ? 1.398 33.812 11.914 1 98.12 199 PHE B N 1
ATOM 3447 C CA . PHE B 1 199 ? 2.818 33.688 12.227 1 98.12 199 PHE B CA 1
ATOM 3448 C C . PHE B 1 199 ? 3.09 34.062 13.68 1 98.12 199 PHE B C 1
ATOM 3450 O O . PHE B 1 199 ? 3.865 33.375 14.359 1 98.12 199 PHE B O 1
ATOM 3457 N N . GLU B 1 200 ? 2.438 35.062 14.102 1 97.5 200 GLU B N 1
ATOM 3458 C CA . GLU B 1 200 ? 2.646 35.531 15.477 1 97.5 200 GLU B CA 1
ATOM 3459 C C . GLU B 1 200 ? 2.15 34.5 16.484 1 97.5 200 GLU B C 1
ATOM 3461 O O . GLU B 1 200 ? 2.787 34.25 17.516 1 97.5 200 GLU B O 1
ATOM 3466 N N . ARG B 1 201 ? 1.035 33.938 16.172 1 97.12 201 ARG B N 1
ATOM 3467 C CA . ARG B 1 201 ? 0.5 32.875 17.031 1 97.12 201 ARG B CA 1
ATOM 3468 C C . ARG B 1 201 ? 1.418 31.656 17.062 1 97.12 201 ARG B C 1
ATOM 3470 O O . ARG B 1 201 ? 1.645 31.062 18.109 1 97.12 201 ARG B O 1
ATOM 3477 N N . VAL B 1 202 ? 1.879 31.25 15.914 1 97.12 202 VAL B N 1
ATOM 3478 C CA . VAL B 1 202 ? 2.783 30.109 15.789 1 97.12 202 VAL B CA 1
ATOM 3479 C C . VAL B 1 202 ? 4.07 30.391 16.562 1 97.12 202 VAL B C 1
ATOM 3481 O O . VAL B 1 202 ? 4.555 29.531 17.312 1 97.12 202 VAL B O 1
ATOM 3484 N N . LYS B 1 203 ? 4.637 31.578 16.391 1 95.88 203 LYS B N 1
ATOM 3485 C CA . LYS B 1 203 ? 5.871 31.984 17.062 1 95.88 203 LYS B CA 1
ATOM 3486 C C . LYS B 1 203 ? 5.727 31.875 18.578 1 95.88 203 LYS B C 1
ATOM 3488 O O . LYS B 1 203 ? 6.641 31.406 19.266 1 95.88 203 LYS B O 1
ATOM 3493 N N . THR B 1 204 ? 4.656 32.312 19.062 1 94.31 204 THR B N 1
ATOM 3494 C CA . THR B 1 204 ? 4.395 32.281 20.5 1 94.31 204 THR B CA 1
ATOM 3495 C C . THR B 1 204 ? 4.395 30.859 21.031 1 94.31 204 THR B C 1
ATOM 3497 O O . THR B 1 204 ? 4.945 30.594 22.094 1 94.31 204 THR B O 1
ATOM 3500 N N . VAL B 1 205 ? 3.775 29.953 20.266 1 92.5 205 VAL B N 1
ATOM 3501 C CA . VAL B 1 205 ? 3.666 28.562 20.703 1 92.5 205 VAL B CA 1
ATOM 3502 C C . VAL B 1 205 ? 5.023 27.875 20.578 1 92.5 205 VAL B C 1
ATOM 3504 O O . VAL B 1 205 ? 5.418 27.109 21.453 1 92.5 205 VAL B O 1
ATOM 3507 N N . VAL B 1 206 ? 5.75 28.109 19.531 1 90.56 206 VAL B N 1
ATOM 3508 C CA . VAL B 1 206 ? 7.043 27.484 19.281 1 90.56 206 VAL B CA 1
ATOM 3509 C C . VAL B 1 206 ? 8.031 27.875 20.375 1 90.56 206 VAL B C 1
ATOM 3511 O O . VAL B 1 206 ? 8.836 27.047 20.812 1 90.56 206 VAL B O 1
ATOM 3514 N N . LYS B 1 207 ? 8.023 29.109 20.828 1 86.25 207 LYS B N 1
ATOM 3515 C CA . LYS B 1 207 ? 8.883 29.578 21.922 1 86.25 207 LYS B CA 1
ATOM 3516 C C . LYS B 1 207 ? 8.609 28.812 23.203 1 86.25 207 LYS B C 1
ATOM 3518 O O . LYS B 1 207 ? 9.531 28.547 23.984 1 86.25 207 LYS B O 1
ATOM 3523 N N . GLY B 1 208 ? 7.359 28.453 23.391 1 75.5 208 GLY B N 1
ATOM 3524 C CA . GLY B 1 208 ? 6.988 27.688 24.562 1 75.5 208 GLY B CA 1
ATOM 3525 C C . GLY B 1 208 ? 7.41 26.234 24.484 1 75.5 208 GLY B C 1
ATOM 3526 O O . GLY B 1 208 ? 7.762 25.625 25.5 1 75.5 208 GLY B O 1
ATOM 3527 N N . VAL B 1 209 ? 7.406 25.703 23.297 1 70.19 209 VAL B N 1
ATOM 3528 C CA . VAL B 1 209 ? 7.746 24.297 23.094 1 70.19 209 VAL B CA 1
ATOM 3529 C C . VAL B 1 209 ? 9.258 24.125 23.156 1 70.19 209 VAL B C 1
ATOM 3531 O O . VAL B 1 209 ? 9.75 23.062 23.594 1 70.19 209 VAL B O 1
ATOM 3534 N N . SER B 1 210 ? 10 25.062 22.781 1 67.75 210 SER B N 1
ATOM 3535 C CA . SER B 1 210 ? 11.461 24.984 22.719 1 67.75 210 SER B CA 1
ATOM 3536 C C . SER B 1 210 ? 12.078 25.25 24.094 1 67.75 210 SER B C 1
ATOM 3538 O O . SER B 1 210 ? 13.258 24.969 24.312 1 67.75 210 SER B O 1
ATOM 3540 N N . GLN B 1 211 ? 11.359 25.766 25.031 1 63.16 211 GLN B N 1
ATOM 3541 C CA . GLN B 1 211 ? 11.875 26.031 26.359 1 63.16 211 GLN B CA 1
ATOM 3542 C C . GLN B 1 211 ? 11.609 24.859 27.297 1 63.16 211 GLN B C 1
ATOM 3544 O O . GLN B 1 211 ? 10.594 24.172 27.172 1 63.16 211 GLN B O 1
#

Radius of gyration: 25.36 Å; Cα contacts (8 Å, |Δi|>4): 571; chains: 2; bounding box: 44×78×55 Å

Solvent-accessible surface area (backbone atoms only — not comparable to full-atom values): 22842 Å² total; per-residue (Å²): 132,50,59,62,56,27,36,19,22,38,56,46,81,48,57,49,34,61,64,50,31,52,51,50,17,68,72,70,68,28,46,72,48,74,76,71,66,89,72,43,86,40,52,52,54,19,47,75,36,44,77,80,29,30,61,66,39,50,49,49,51,48,55,52,51,45,52,48,43,54,46,44,39,67,72,23,49,74,65,64,37,37,35,28,21,38,50,48,78,67,53,55,55,56,53,37,65,74,50,38,56,70,72,55,35,57,50,47,53,52,44,48,52,61,67,52,58,89,53,82,72,62,61,30,35,38,39,37,41,61,49,65,66,59,22,53,52,43,41,59,70,68,56,54,73,52,59,72,57,55,53,66,66,58,53,48,52,47,40,51,48,48,53,53,51,51,52,52,44,46,70,74,35,73,85,42,53,71,49,73,45,51,50,78,80,42,49,54,88,83,33,64,68,45,36,50,52,51,50,53,53,51,50,56,52,51,57,59,54,33,98,132,50,60,63,56,28,37,19,24,38,57,46,79,48,57,48,36,61,63,48,31,51,52,48,17,68,74,72,69,28,47,72,46,74,75,71,66,88,71,43,85,40,51,52,55,20,46,75,36,44,78,80,29,30,62,65,38,49,48,49,52,50,53,53,50,46,52,49,44,54,48,44,38,66,72,24,49,74,66,65,36,37,35,28,23,37,50,47,78,67,53,56,56,57,52,35,65,74,51,37,54,70,73,55,35,58,51,47,54,52,43,50,51,61,67,52,60,90,54,81,71,63,60,31,34,39,38,38,42,60,49,65,68,58,22,53,50,43,41,60,70,69,54,54,72,51,58,72,58,55,53,68,66,56,52,47,52,48,42,52,48,47,54,52,52,52,53,53,44,46,69,75,35,74,86,44,53,71,49,75,45,52,48,78,81,42,48,53,87,84,33,65,68,44,36,50,52,52,51,52,53,49,52,58,51,52,58,58,56,33,97

Foldseek 3Di:
DFQQAEEEEDAFAQQQLQVLLVLLCVVVVAAEDEQDPVPQPQLLVCLVPVQVRVLVSLVVRLVVVLVVQVCCVVPARVVSGHYYYSDFSCVSLLSCVLRYDPVSSVVVVVVSCVSCVPTDGGLEYEYEYEDLVSSVVSCVVVPDPSCVSHDSVSRVVSRVSVVVVVVVVCVVCVRRYYHYDYSVVADVPVDVVSSVVVNVVVVVVVVVRRD/DFQQAEEEEDAFAQQQLQVLLVLLCVVVVAAEDEQDPVPQPQLLVCLVPVQVRVLVSLVVRLVVVLVVQVCCVVPARVVSGHYYYSDFSCVSLLSCVLRYDPVSSVVVVVVSCVSCPPTDGGLEYEYEYEDLVSRVVSCVVVPDPSCVSHDSVSRVVSRVSVVVVVVVVCVVCVRRYYHYDYSVVADVPVDVVSSVVVNVVVVVVVVVRRD